Protein 3CPS (pdb70)

B-factor: mean 25.72, std 3.03, range [14.24, 60.44]

Structure (mmCIF, N/CA/C/O backbone):
data_3CPS
#
_entry.id   3CPS
#
_cell.length_a   80.830
_cell.length_b   135.220
_cell.length_c   67.923
_cell.angle_alpha   90.000
_cell.angle_beta   103.800
_cell.angle_gamma   90.000
#
_symmetry.space_group_name_H-M   'C 1 2 1'
#
loop_
_entity.id
_entity.type
_entity.pdbx_description
1 polymer 'Glyceraldehyde 3-phosphate dehydrogenase'
2 non-polymer NICOTINAMIDE-ADENINE-DINUCLEOTIDE
3 water water
#
loop_
_atom_site.group_PDB
_atom_site.id
_atom_site.type_symbol
_atom_site.label_atom_id
_atom_site.label_alt_id
_atom_site.label_comp_id
_atom_site.label_asym_id
_atom_site.label_entity_id
_atom_site.label_seq_id
_atom_site.pdbx_PDB_ins_code
_atom_site.Cartn_x
_atom_site.Cartn_y
_atom_site.Cartn_z
_atom_site.occupancy
_atom_site.B_iso_or_equiv
_atom_site.auth_seq_id
_atom_site.auth_comp_id
_atom_site.auth_asym_id
_atom_site.auth_atom_id
_atom_site.pdbx_PDB_model_num
ATOM 1 N N . GLY A 1 18 ? 17.792 99.944 33.911 1.00 23.88 18 GLY A N 1
ATOM 2 C CA . GLY A 1 18 ? 17.937 100.224 32.440 1.00 23.86 18 GLY A CA 1
ATOM 3 C C . GLY A 1 18 ? 17.959 98.975 31.580 1.00 23.63 18 GLY A C 1
ATOM 4 O O . GLY A 1 18 ? 18.887 98.176 31.668 1.00 23.92 18 GLY A O 1
ATOM 5 N N . THR A 1 19 ? 16.937 98.804 30.741 1.00 23.14 19 THR A N 1
ATOM 6 C CA . THR A 1 19 ? 16.803 97.590 29.928 1.00 22.86 19 THR A CA 1
ATOM 7 C C . THR A 1 19 ? 16.764 97.877 28.416 1.00 22.71 19 THR A C 1
ATOM 8 O O . THR A 1 19 ? 16.370 98.961 27.983 1.00 22.46 19 THR A O 1
ATOM 12 N N . LEU A 1 20 ? 17.172 96.895 27.623 1.00 22.25 20 LEU A N 1
ATOM 13 C CA . LEU A 1 20 ? 17.263 97.071 26.184 1.00 22.71 20 LEU A CA 1
ATOM 14 C C . LEU A 1 20 ? 16.529 95.965 25.429 1.00 22.51 20 LEU A C 1
ATOM 15 O O . LEU A 1 20 ? 16.577 94.797 25.801 1.00 22.48 20 LEU A O 1
ATOM 20 N N . GLY A 1 21 ? 15.836 96.358 24.375 1.00 22.47 21 GLY A N 1
ATOM 21 C CA . GLY A 1 21 ? 15.295 95.422 23.405 1.00 22.75 21 GLY A CA 1
ATOM 22 C C . GLY A 1 21 ? 15.995 95.616 22.071 1.00 22.89 21 GLY A C 1
ATOM 23 O O . GLY A 1 21 ? 16.200 96.746 21.628 1.00 22.92 21 GLY A O 1
ATOM 24 N N . ILE A 1 22 ? 16.386 94.518 21.426 1.00 23.26 22 ILE A N 1
ATOM 25 C CA . ILE A 1 22 ? 17.044 94.631 20.128 1.00 22.77 22 ILE A CA 1
ATOM 26 C C . ILE A 1 22 ? 16.145 94.142 18.985 1.00 22.63 22 ILE A C 1
ATOM 27 O O . ILE A 1 22 ? 15.759 92.979 18.935 1.00 22.79 22 ILE A O 1
ATOM 32 N N . ASN A 1 23 ? 15.824 95.050 18.070 1.00 22.63 23 ASN A N 1
ATOM 33 C CA . ASN A 1 23 ? 15.103 94.682 16.851 1.00 22.01 23 ASN A CA 1
ATOM 34 C C . ASN A 1 23 ? 16.136 94.599 15.757 1.00 22.32 23 ASN A C 1
ATOM 35 O O . ASN A 1 23 ? 16.763 95.592 15.411 1.00 22.27 23 ASN A O 1
ATOM 40 N N . GLY A 1 24 ? 16.339 93.396 15.227 1.00 22.38 24 GLY A N 1
ATOM 41 C CA . GLY A 1 24 ? 17.365 93.179 14.220 1.00 22.67 24 GLY A CA 1
ATOM 42 C C . GLY A 1 24 ? 18.638 92.683 14.860 1.00 23.12 24 GLY A C 1
ATOM 43 O O . GLY A 1 24 ? 19.435 93.449 15.372 1.00 22.40 24 GLY A O 1
ATOM 44 N N . PHE A 1 25 ? 18.839 91.375 14.812 1.00 23.60 25 PHE A N 1
ATOM 45 C CA . PHE A 1 25 ? 19.971 90.780 15.484 1.00 23.59 25 PHE A CA 1
ATOM 46 C C . PHE A 1 25 ? 21.081 90.491 14.459 1.00 23.82 25 PHE A C 1
ATOM 47 O O . PHE A 1 25 ? 21.561 89.353 14.324 1.00 23.74 25 PHE A O 1
ATOM 55 N N . GLY A 1 26 ? 21.463 91.546 13.734 1.00 24.27 26 GLY A N 1
ATOM 56 C CA . GLY A 1 26 ? 22.505 91.488 12.709 1.00 24.77 26 GLY A CA 1
ATOM 57 C C . GLY A 1 26 ? 23.860 91.871 13.253 1.00 24.72 26 GLY A C 1
ATOM 58 O O . GLY A 1 26 ? 24.121 91.681 14.433 1.00 24.38 26 GLY A O 1
ATOM 59 N N . ARG A 1 27 ? 24.718 92.438 12.401 1.00 24.82 27 ARG A N 1
ATOM 60 C CA . ARG A 1 27 ? 26.063 92.830 12.818 1.00 24.58 27 ARG A CA 1
ATOM 61 C C . ARG A 1 27 ? 26.008 93.801 13.998 1.00 25.03 27 ARG A C 1
ATOM 62 O O . ARG A 1 27 ? 26.720 93.622 15.002 1.00 25.04 27 ARG A O 1
ATOM 70 N N . ILE A 1 28 ? 25.158 94.818 13.883 1.00 24.66 28 ILE A N 1
ATOM 71 C CA . ILE A 1 28 ? 25.040 95.840 14.921 1.00 24.43 28 ILE A CA 1
ATOM 72 C C . ILE A 1 28 ? 24.249 95.340 16.124 1.00 24.45 28 ILE A C 1
ATOM 73 O O . ILE A 1 28 ? 24.702 95.484 17.252 1.00 24.97 28 ILE A O 1
ATOM 78 N N . GLY A 1 29 ? 23.082 94.747 15.874 1.00 24.26 29 GLY A N 1
ATOM 79 C CA . GLY A 1 29 ? 22.264 94.188 16.941 1.00 25.17 29 GLY A CA 1
ATOM 80 C C . GLY A 1 29 ? 23.000 93.191 17.823 1.00 24.86 29 GLY A C 1
ATOM 81 O O . GLY A 1 29 ? 22.829 93.189 19.048 1.00 24.78 29 GLY A O 1
ATOM 82 N N . ARG A 1 30 ? 23.812 92.325 17.208 1.00 25.22 30 ARG A N 1
ATOM 83 C CA . ARG A 1 30 ? 24.575 91.329 17.972 1.00 24.48 30 ARG A CA 1
ATOM 84 C C . ARG A 1 30 ? 25.733 91.954 18.747 1.00 24.54 30 ARG A C 1
ATOM 85 O O . ARG A 1 30 ? 25.996 91.561 19.888 1.00 24.27 30 ARG A O 1
ATOM 93 N N . LEU A 1 31 ? 26.403 92.932 18.137 1.00 23.79 31 LEU A N 1
ATOM 94 C CA . LEU A 1 31 ? 27.529 93.586 18.781 1.00 24.44 31 LEU A CA 1
ATOM 95 C C . LEU A 1 31 ? 27.071 94.553 19.882 1.00 23.56 31 LEU A C 1
ATOM 96 O O . LEU A 1 31 ? 27.780 94.767 20.857 1.00 23.12 31 LEU A O 1
ATOM 101 N N . VAL A 1 32 ? 25.879 95.119 19.703 1.00 22.98 32 VAL A N 1
ATOM 102 C CA . VAL A 1 32 ? 25.177 95.827 20.775 1.00 23.21 32 VAL A CA 1
ATOM 103 C C . VAL A 1 32 ? 24.945 94.903 21.998 1.00 23.29 32 VAL A C 1
ATOM 104 O O . VAL A 1 32 ? 25.244 95.290 23.139 1.00 22.88 32 VAL A O 1
ATOM 108 N N . LEU A 1 33 ? 24.454 93.681 21.751 1.00 23.53 33 LEU A N 1
ATOM 109 C CA . LEU A 1 33 ? 24.250 92.703 22.832 1.00 23.83 33 LEU A CA 1
ATOM 110 C C . LEU A 1 33 ? 25.570 92.344 23.508 1.00 23.76 33 LEU A C 1
ATOM 111 O O . LEU A 1 33 ? 25.650 92.303 24.738 1.00 23.34 33 LEU A O 1
ATOM 116 N N . ARG A 1 34 ? 26.607 92.085 22.707 1.00 23.90 34 ARG A N 1
ATOM 117 C CA . ARG A 1 34 ? 27.939 91.819 23.261 1.00 24.06 34 ARG A CA 1
ATOM 118 C C . ARG A 1 34 ? 28.451 92.964 24.117 1.00 24.11 34 ARG A C 1
ATOM 119 O O . ARG A 1 34 ? 29.027 92.725 25.165 1.00 23.71 34 ARG A O 1
ATOM 127 N N . ALA A 1 35 ? 28.232 94.201 23.674 1.00 24.37 35 ALA A N 1
ATOM 128 C CA . ALA A 1 35 ? 28.589 95.386 24.470 1.00 24.98 35 ALA A CA 1
ATOM 129 C C . ALA A 1 35 ? 27.917 95.432 25.858 1.00 25.27 35 ALA A C 1
ATOM 130 O O . ALA A 1 35 ? 28.578 95.689 26.875 1.00 25.47 35 ALA A O 1
ATOM 132 N N . CYS A 1 36 ? 26.612 95.169 25.891 1.00 25.54 36 CYS A N 1
ATOM 133 C CA . CYS A 1 36 ? 25.836 95.191 27.136 1.00 26.33 36 CYS A CA 1
ATOM 134 C C . CYS A 1 36 ? 26.275 94.133 28.138 1.00 26.54 36 CYS A C 1
ATOM 135 O O . CYS A 1 36 ? 26.260 94.378 29.345 1.00 27.04 36 CYS A O 1
ATOM 138 N N . MET A 1 37 ? 26.655 92.961 27.634 1.00 27.27 37 MET A N 1
ATOM 139 C CA . MET A 1 37 ? 27.137 91.867 28.480 1.00 28.19 37 MET A CA 1
ATOM 140 C C . MET A 1 37 ? 28.443 92.223 29.219 1.00 28.67 37 MET A C 1
ATOM 141 O O . MET A 1 37 ? 28.722 91.676 30.287 1.00 28.84 37 MET A O 1
ATOM 146 N N . GLU A 1 38 ? 29.222 93.144 28.649 1.00 29.39 38 GLU A N 1
ATOM 147 C CA . GLU A 1 38 ? 30.400 93.734 29.299 1.00 30.20 38 GLU A CA 1
ATOM 148 C C . GLU A 1 38 ? 30.013 94.793 30.343 1.00 30.28 38 GLU A C 1
ATOM 149 O O . GLU A 1 38 ? 30.827 95.178 31.185 1.00 30.30 38 GLU A O 1
ATOM 155 N N . ARG A 1 39 ? 28.765 95.249 30.275 1.00 30.57 39 ARG A N 1
ATOM 156 C CA . ARG A 1 39 ? 28.314 96.485 30.902 1.00 30.76 39 ARG A CA 1
ATOM 157 C C . ARG A 1 39 ? 27.444 96.184 32.128 1.00 30.84 39 ARG A C 1
ATOM 158 O O . ARG A 1 39 ? 26.572 95.315 32.081 1.00 30.72 39 ARG A O 1
ATOM 166 N N . ASN A 1 40 ? 27.687 96.906 33.224 1.00 30.74 40 ASN A N 1
ATOM 167 C CA . ASN A 1 40 ? 26.978 96.692 34.486 1.00 30.84 40 ASN A CA 1
ATOM 168 C C . ASN A 1 40 ? 25.731 97.548 34.704 1.00 30.78 40 ASN A C 1
ATOM 169 O O . ASN A 1 40 ? 25.070 97.431 35.741 1.00 30.85 40 ASN A O 1
ATOM 174 N N . ASP A 1 41 ? 25.414 98.413 33.746 1.00 30.49 41 ASP A N 1
ATOM 175 C CA . ASP A 1 41 ? 24.342 99.389 33.949 1.00 30.34 41 ASP A CA 1
ATOM 176 C C . ASP A 1 41 ? 23.257 99.337 32.869 1.00 29.94 41 ASP A C 1
ATOM 177 O O . ASP A 1 41 ? 22.402 100.222 32.780 1.00 29.97 41 ASP A O 1
ATOM 182 N N . ILE A 1 42 ? 23.290 98.278 32.070 1.00 29.68 42 ILE A N 1
ATOM 183 C CA . ILE A 1 42 ? 22.266 98.034 31.061 1.00 29.30 42 ILE A CA 1
ATOM 184 C C . ILE A 1 42 ? 22.131 96.536 30.797 1.00 29.12 42 ILE A C 1
ATOM 185 O O . ILE A 1 42 ? 23.126 95.814 30.744 1.00 29.31 42 ILE A O 1
ATOM 190 N N . THR A 1 43 ? 20.895 96.075 30.642 1.00 28.60 43 THR A N 1
ATOM 191 C CA . THR A 1 43 ? 20.658 94.678 30.322 1.00 28.08 43 THR A CA 1
ATOM 192 C C . THR A 1 43 ? 19.709 94.464 29.142 1.00 27.37 43 THR A C 1
ATOM 193 O O . THR A 1 43 ? 18.647 95.074 29.058 1.00 26.97 43 THR A O 1
ATOM 197 N N . VAL A 1 44 ? 20.122 93.587 28.237 1.00 26.20 44 VAL A N 1
ATOM 198 C CA . VAL A 1 44 ? 19.284 93.152 27.132 1.00 25.69 44 VAL A CA 1
ATOM 199 C C . VAL A 1 44 ? 18.271 92.125 27.631 1.00 24.89 44 VAL A C 1
ATOM 200 O O . VAL A 1 44 ? 18.635 91.114 28.232 1.00 25.17 44 VAL A O 1
ATOM 204 N N . VAL A 1 45 ? 16.996 92.389 27.384 1.00 24.16 45 VAL A N 1
ATOM 205 C CA . VAL A 1 45 ? 15.935 91.526 27.901 1.00 23.89 45 VAL A CA 1
ATOM 206 C C . VAL A 1 45 ? 15.100 90.860 26.800 1.00 23.68 45 VAL A C 1
ATOM 207 O O . VAL A 1 45 ? 14.383 89.893 27.063 1.00 23.26 45 VAL A O 1
ATOM 211 N N . ALA A 1 46 ? 15.187 91.386 25.579 1.00 23.39 46 ALA A N 1
ATOM 212 C CA . ALA A 1 46 ? 14.426 90.833 24.459 1.00 23.85 46 ALA A CA 1
ATOM 213 C C . ALA A 1 46 ? 15.061 91.082 23.089 1.00 23.85 46 ALA A C 1
ATOM 214 O O . ALA A 1 46 ? 15.586 92.160 22.831 1.00 24.60 46 ALA A O 1
ATOM 216 N N . ILE A 1 47 ? 15.001 90.076 22.214 1.00 24.25 47 ILE A N 1
ATOM 217 C CA . ILE A 1 47 ? 15.445 90.230 20.821 1.00 24.51 47 ILE A CA 1
ATOM 218 C C . ILE A 1 47 ? 14.329 89.898 19.826 1.00 24.60 47 ILE A C 1
ATOM 219 O O . ILE A 1 47 ? 13.631 88.883 19.972 1.00 24.55 47 ILE A O 1
ATOM 224 N N . ASN A 1 48 ? 14.189 90.738 18.798 1.00 24.37 48 ASN A N 1
ATOM 225 C CA . ASN A 1 48 ? 13.340 90.384 17.660 1.00 24.28 48 ASN A CA 1
ATOM 226 C C . ASN A 1 48 ? 14.072 90.299 16.305 1.00 24.25 48 ASN A C 1
ATOM 227 O O . ASN A 1 48 ? 14.670 91.286 15.835 1.00 24.37 48 ASN A O 1
ATOM 232 N N . ASP A 1 49 ? 14.025 89.119 15.683 1.00 24.34 49 ASP A N 1
ATOM 233 C CA . ASP A 1 49 ? 14.538 88.951 14.330 1.00 24.83 49 ASP A CA 1
ATOM 234 C C . ASP A 1 49 ? 13.791 87.827 13.635 1.00 25.28 49 ASP A C 1
ATOM 235 O O . ASP A 1 49 ? 14.010 86.650 13.950 1.00 26.17 49 ASP A O 1
ATOM 240 N N . PRO A 1 50 ? 12.911 88.184 12.686 1.00 25.62 50 PRO A N 1
ATOM 241 C CA . PRO A 1 50 ? 12.064 87.212 11.965 1.00 25.65 50 PRO A CA 1
ATOM 242 C C . PRO A 1 50 ? 12.826 86.249 11.069 1.00 25.92 50 PRO A C 1
ATOM 243 O O . PRO A 1 50 ? 12.259 85.240 10.647 1.00 25.67 50 PRO A O 1
ATOM 247 N N . PHE A 1 51 ? 14.085 86.557 10.774 1.00 26.02 51 PHE A N 1
ATOM 248 C CA . PHE A 1 51 ? 14.860 85.756 9.828 1.00 26.80 51 PHE A CA 1
ATOM 249 C C . PHE A 1 51 ? 15.862 84.815 10.483 1.00 27.08 51 PHE A C 1
ATOM 250 O O . PHE A 1 51 ? 16.756 84.270 9.825 1.00 27.71 51 PHE A O 1
ATOM 258 N N . MET A 1 52 ? 15.693 84.626 11.789 1.00 26.96 52 MET A N 1
ATOM 259 C CA . MET A 1 52 ? 16.438 83.627 12.537 1.00 26.51 52 MET A CA 1
ATOM 260 C C . MET A 1 52 ? 15.626 83.147 13.744 1.00 26.63 52 MET A C 1
ATOM 261 O O . MET A 1 52 ? 15.149 83.955 14.553 1.00 26.40 52 MET A O 1
ATOM 266 N N A ASP A 1 53 ? 15.469 81.828 13.847 0.50 26.63 53 ASP A N 1
ATOM 267 N N B ASP A 1 53 ? 15.452 81.835 13.863 0.50 26.68 53 ASP A N 1
ATOM 268 C CA A ASP A 1 53 ? 14.823 81.220 15.010 0.50 26.57 53 ASP A CA 1
ATOM 269 C CA B ASP A 1 53 ? 14.774 81.276 15.031 0.50 26.66 53 ASP A CA 1
ATOM 270 C C A ASP A 1 53 ? 15.769 81.299 16.210 0.50 26.76 53 ASP A C 1
ATOM 271 C C B ASP A 1 53 ? 15.754 81.302 16.205 0.50 26.81 53 ASP A C 1
ATOM 272 O O A ASP A 1 53 ? 16.913 81.747 16.071 0.50 26.69 53 ASP A O 1
ATOM 273 O O B ASP A 1 53 ? 16.909 81.710 16.042 0.50 26.74 53 ASP A O 1
ATOM 282 N N . VAL A 1 54 ? 15.291 80.889 17.382 1.00 26.85 54 VAL A N 1
ATOM 283 C CA . VAL A 1 54 ? 16.099 80.933 18.602 1.00 27.22 54 VAL A CA 1
ATOM 284 C C . VAL A 1 54 ? 17.435 80.165 18.478 1.00 27.25 54 VAL A C 1
ATOM 285 O O . VAL A 1 54 ? 18.467 80.648 18.942 1.00 27.78 54 VAL A O 1
ATOM 289 N N . GLU A 1 55 ? 17.406 78.998 17.832 1.00 27.27 55 GLU A N 1
ATOM 290 C CA . GLU A 1 55 ? 18.614 78.184 17.595 1.00 27.04 55 GLU A CA 1
ATOM 291 C C . GLU A 1 55 ? 19.649 78.969 16.785 1.00 26.25 55 GLU A C 1
ATOM 292 O O . GLU A 1 55 ? 20.802 79.124 17.207 1.00 25.37 55 GLU A O 1
ATOM 298 N N . TYR A 1 56 ? 19.220 79.484 15.637 1.00 26.20 56 TYR A N 1
ATOM 299 C CA . TYR A 1 56 ? 20.082 80.306 14.773 1.00 26.23 56 TYR A CA 1
ATOM 300 C C . TYR A 1 56 ? 20.621 81.556 15.463 1.00 26.34 56 TYR A C 1
ATOM 301 O O . TYR A 1 56 ? 21.797 81.910 15.289 1.00 26.50 56 TYR A O 1
ATOM 310 N N . MET A 1 57 ? 19.762 82.234 16.228 1.00 26.18 57 MET A N 1
ATOM 311 C CA . MET A 1 57 ? 20.174 83.386 17.042 1.00 26.23 57 MET A CA 1
ATOM 312 C C . MET A 1 57 ? 21.337 83.063 17.965 1.00 25.24 57 MET A C 1
ATOM 313 O O . MET A 1 57 ? 22.285 83.836 18.072 1.00 24.46 57 MET A O 1
ATOM 318 N N . ALA A 1 58 ? 21.240 81.918 18.636 1.00 25.30 58 ALA A N 1
ATOM 319 C CA . ALA A 1 58 ? 22.225 81.488 19.619 1.00 25.01 58 ALA A CA 1
ATOM 320 C C . ALA A 1 58 ? 23.585 81.254 18.976 1.00 25.05 58 ALA A C 1
ATOM 321 O O . ALA A 1 58 ? 24.619 81.571 19.576 1.00 25.37 58 ALA A O 1
ATOM 323 N N . TYR A 1 59 ? 23.558 80.681 17.770 1.00 24.41 59 TYR A N 1
ATOM 324 C CA . TYR A 1 59 ? 24.739 80.341 16.974 1.00 24.54 59 TYR A CA 1
ATOM 325 C C . TYR A 1 59 ? 25.453 81.606 16.487 1.00 24.80 59 TYR A C 1
ATOM 326 O O . TYR A 1 59 ? 26.679 81.749 16.638 1.00 25.99 59 TYR A O 1
ATOM 335 N N . LEU A 1 60 ? 24.682 82.532 15.930 1.00 24.59 60 LEU A N 1
ATOM 336 C CA . LEU A 1 60 ? 25.219 83.803 15.447 1.00 24.87 60 LEU A CA 1
ATOM 337 C C . LEU A 1 60 ? 25.757 84.661 16.591 1.00 24.78 60 LEU A C 1
ATOM 338 O O . LEU A 1 60 ? 26.673 85.453 16.395 1.00 25.00 60 LEU A O 1
ATOM 343 N N . LEU A 1 61 ? 25.194 84.491 17.779 1.00 24.78 61 LEU A N 1
ATOM 344 C CA . LEU A 1 61 ? 25.770 85.115 18.973 1.00 24.25 61 LEU A CA 1
ATOM 345 C C . LEU A 1 61 ? 27.077 84.468 19.382 1.00 24.26 61 LEU A C 1
ATOM 346 O O . LEU A 1 61 ? 28.040 85.164 19.726 1.00 24.33 61 LEU A O 1
ATOM 351 N N . LYS A 1 62 ? 27.092 83.136 19.384 1.00 24.16 62 LYS A N 1
ATOM 352 C CA . LYS A 1 62 ? 28.215 82.371 19.907 1.00 24.50 62 LYS A CA 1
ATOM 353 C C . LYS A 1 62 ? 29.476 82.554 19.056 1.00 24.40 62 LYS A C 1
ATOM 354 O O . LYS A 1 62 ? 30.574 82.725 19.598 1.00 23.87 62 LYS A O 1
ATOM 360 N N . TYR A 1 63 ? 29.296 82.519 17.737 1.00 23.33 63 TYR A N 1
ATOM 361 C CA . TYR A 1 63 ? 30.408 82.577 16.780 1.00 23.41 63 TYR A CA 1
ATOM 362 C C . TYR A 1 63 ? 30.402 83.852 15.955 1.00 23.10 63 TYR A C 1
ATOM 363 O O . TYR A 1 63 ? 29.383 84.231 15.371 1.00 22.57 63 TYR A O 1
ATOM 372 N N . ASP A 1 64 ? 31.570 84.485 15.884 1.00 23.07 64 ASP A N 1
ATOM 373 C CA . ASP A 1 64 ? 31.753 85.700 15.096 1.00 22.41 64 ASP A CA 1
ATOM 374 C C . ASP A 1 64 ? 33.051 85.632 14.300 1.00 22.63 64 ASP A C 1
ATOM 375 O O . ASP A 1 64 ? 34.125 85.431 14.878 1.00 21.74 64 ASP A O 1
ATOM 380 N N . SER A 1 65 ? 32.938 85.798 12.983 1.00 22.53 65 SER A N 1
ATOM 381 C CA . SER A 1 65 ? 34.093 85.747 12.065 1.00 23.55 65 SER A CA 1
ATOM 382 C C . SER A 1 65 ? 35.107 86.880 12.272 1.00 23.85 65 SER A C 1
ATOM 383 O O . SER A 1 65 ? 36.245 86.816 11.773 1.00 25.35 65 SER A O 1
ATOM 386 N N . VAL A 1 66 ? 34.682 87.944 12.940 1.00 23.19 66 VAL A N 1
ATOM 387 C CA . VAL A 1 66 ? 35.560 89.087 13.170 1.00 21.88 66 VAL A CA 1
ATOM 388 C C . VAL A 1 66 ? 35.876 89.188 14.658 1.00 21.91 66 VAL A C 1
ATOM 389 O O . VAL A 1 66 ? 37.041 89.375 15.048 1.00 21.75 66 VAL A O 1
ATOM 393 N N . HIS A 1 67 ? 34.851 89.025 15.493 1.00 21.77 67 HIS A N 1
ATOM 394 C CA . HIS A 1 67 ? 34.979 89.382 16.918 1.00 22.42 67 HIS A CA 1
ATOM 395 C C . HIS A 1 67 ? 35.163 88.224 17.912 1.00 22.79 67 HIS A C 1
ATOM 396 O O . HIS A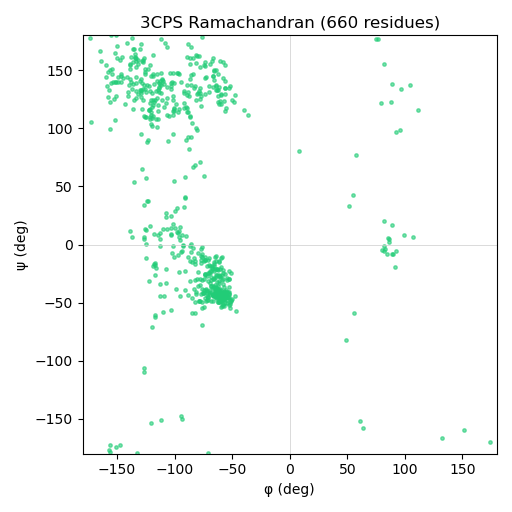 1 67 ? 35.139 88.422 19.142 1.00 23.15 67 HIS A O 1
ATOM 403 N N . GLY A 1 68 ? 35.368 87.02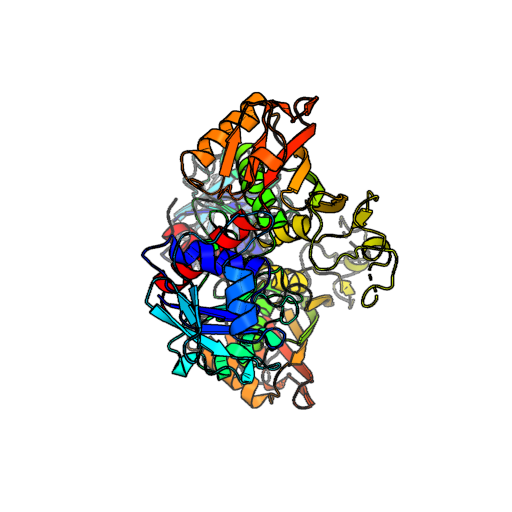6 17.365 1.00 22.99 68 GLY A N 1
ATOM 404 C CA . GLY A 1 68 ? 35.633 85.823 18.137 1.00 23.20 68 GLY A CA 1
ATOM 405 C C . GLY A 1 68 ? 34.439 85.187 18.822 1.00 23.71 68 GLY A C 1
ATOM 406 O O . GLY A 1 68 ? 33.322 85.692 18.745 1.00 23.59 68 GLY A O 1
ATOM 407 N N . ASN A 1 69 ? 34.701 84.049 19.471 1.00 24.49 69 ASN A N 1
ATOM 408 C CA . ASN A 1 69 ? 33.741 83.336 20.304 1.00 25.33 69 ASN A CA 1
ATOM 409 C C . ASN A 1 69 ? 33.125 84.257 21.370 1.00 25.19 69 ASN A C 1
ATOM 410 O O . ASN A 1 69 ? 33.839 85.005 22.030 1.00 25.56 69 ASN A O 1
ATOM 415 N N . PHE A 1 70 ? 31.807 84.199 21.551 1.00 25.29 70 PHE A N 1
ATOM 416 C CA . PHE A 1 70 ? 31.164 84.970 22.632 1.00 25.29 70 PHE A CA 1
ATOM 417 C C . PHE A 1 70 ? 31.867 84.696 23.963 1.00 25.50 70 PHE A C 1
ATOM 418 O O . PHE A 1 70 ? 32.201 83.555 24.251 1.00 24.96 70 PHE A O 1
ATOM 426 N N . ASN A 1 71 ? 32.111 85.743 24.752 1.00 26.08 71 ASN A N 1
ATOM 427 C CA . ASN A 1 71 ? 32.667 85.585 26.104 1.00 27.07 71 ASN A CA 1
ATOM 428 C C . ASN A 1 71 ? 31.545 85.323 27.128 1.00 27.01 71 ASN A C 1
ATOM 429 O O . ASN A 1 71 ? 30.939 86.250 27.663 1.00 27.13 71 ASN A O 1
ATOM 434 N N . GLY A 1 72 ? 31.262 84.049 27.365 1.00 27.60 72 GLY A N 1
ATOM 435 C CA . GLY A 1 72 ? 30.172 83.637 28.253 1.00 28.29 72 GLY A CA 1
ATOM 436 C C . GLY A 1 72 ? 29.280 82.559 27.656 1.00 28.68 72 GLY A C 1
ATOM 437 O O . GLY A 1 72 ? 29.626 81.943 26.626 1.00 28.51 72 GLY A O 1
ATOM 438 N N . THR A 1 73 ? 28.123 82.343 28.285 1.00 28.34 73 THR A N 1
ATOM 439 C CA . THR A 1 73 ? 27.247 81.219 27.927 1.00 28.13 73 THR A CA 1
ATOM 440 C C . THR A 1 73 ? 26.026 81.614 27.074 1.00 27.97 73 THR A C 1
ATOM 441 O O . THR A 1 73 ? 25.419 82.663 27.292 1.00 27.52 73 THR A O 1
ATOM 445 N N . VAL A 1 74 ? 25.702 80.774 26.088 1.00 27.31 74 VAL A N 1
ATOM 446 C CA . VAL A 1 74 ? 24.485 80.923 25.290 1.00 27.74 74 VAL A CA 1
ATOM 447 C C . VAL A 1 74 ? 23.808 79.571 25.104 1.00 28.01 74 VAL A C 1
ATOM 448 O O . VAL A 1 74 ? 24.376 78.665 24.481 1.00 28.29 74 VAL A O 1
ATOM 452 N N . GLU A 1 75 ? 22.595 79.437 25.632 1.00 28.12 75 GLU A N 1
ATOM 453 C CA . GLU A 1 75 ? 21.789 78.235 25.403 1.00 28.18 75 GLU A CA 1
ATOM 454 C C . GLU A 1 75 ? 20.347 78.582 25.027 1.00 28.12 75 GLU A C 1
ATOM 455 O O . GLU A 1 75 ? 19.867 79.696 25.294 1.00 28.13 75 GLU A O 1
ATOM 461 N N . VAL A 1 76 ? 19.683 77.636 24.367 1.00 27.88 76 VAL A N 1
ATOM 462 C CA . VAL A 1 76 ? 18.277 77.769 23.999 1.00 27.80 76 VAL A CA 1
ATOM 463 C C . VAL A 1 76 ? 17.405 77.249 25.140 1.00 28.18 76 VAL A C 1
ATOM 464 O O . VAL A 1 76 ? 17.642 76.152 25.666 1.00 27.95 76 VAL A O 1
ATOM 468 N N . SER A 1 77 ? 16.404 78.037 25.528 1.00 28.55 77 SER A N 1
ATOM 469 C CA . SER A 1 77 ? 15.453 77.617 26.564 1.00 29.29 77 SER A CA 1
ATOM 470 C C . SER A 1 77 ? 14.008 77.573 26.056 1.00 29.61 77 SER A C 1
ATOM 471 O O . SER A 1 77 ? 13.438 76.492 25.901 1.00 29.69 77 SER A O 1
ATOM 474 N N . GLY A 1 78 ? 13.423 78.740 25.804 1.00 29.78 78 GLY A N 1
ATOM 475 C CA . GLY A 1 78 ? 12.047 78.821 25.307 1.00 30.49 78 GLY A CA 1
ATOM 476 C C . GLY A 1 78 ? 11.912 78.480 23.833 1.00 30.33 78 GLY A C 1
ATOM 477 O O . GLY A 1 78 ? 12.439 77.467 23.369 1.00 30.86 78 GLY A O 1
ATOM 478 N N . ASP A 1 80 ? 13.363 81.052 23.687 1.00 25.00 80 ASP A N 1
ATOM 479 C CA . ASP A 1 80 ? 14.129 82.054 24.435 1.00 25.45 80 ASP A CA 1
ATOM 480 C C . ASP A 1 80 ? 15.585 81.675 24.599 1.00 25.25 80 ASP A C 1
ATOM 481 O O . ASP A 1 80 ? 15.937 80.498 24.575 1.00 25.29 80 ASP A O 1
ATOM 486 N N . LEU A 1 81 ? 16.420 82.692 24.785 1.00 25.51 81 LEU A N 1
ATOM 487 C CA . LEU A 1 81 ? 17.843 82.498 24.998 1.00 25.68 81 LEU A CA 1
ATOM 488 C C . LEU A 1 81 ? 18.139 82.552 26.483 1.00 26.08 81 LEU A C 1
ATOM 489 O O . LEU A 1 81 ? 17.464 83.256 27.241 1.00 26.21 81 LEU A O 1
ATOM 494 N N . CYS A 1 82 ? 19.142 81.789 26.894 1.00 26.48 82 CYS A N 1
ATOM 495 C CA . CYS A 1 82 ? 19.730 81.977 28.197 1.00 26.94 82 CYS A CA 1
ATOM 496 C C . CYS A 1 82 ? 21.158 82.444 27.958 1.00 27.33 82 CYS A C 1
ATOM 497 O O . CYS A 1 82 ? 22.000 81.678 27.482 1.00 27.22 82 CYS A O 1
ATOM 500 N N . ILE A 1 83 ? 21.406 83.725 28.232 1.00 27.88 83 ILE A N 1
ATOM 501 C CA . ILE A 1 83 ? 22.718 84.317 27.995 1.00 28.28 83 ILE A CA 1
ATOM 502 C C . ILE A 1 83 ? 23.366 84.717 29.316 1.00 28.73 83 ILE A C 1
ATOM 503 O O . ILE A 1 83 ? 22.818 85.531 30.063 1.00 29.12 83 ILE A O 1
ATOM 508 N N . ASN A 1 84 ? 24.532 84.133 29.594 1.00 28.82 84 ASN A N 1
ATOM 509 C CA . ASN A 1 84 ? 25.213 84.292 30.881 1.00 29.15 84 ASN A CA 1
ATOM 510 C C . ASN A 1 84 ? 24.302 83.994 32.080 1.00 29.31 84 ASN A C 1
ATOM 511 O O . ASN A 1 84 ? 24.433 84.613 33.135 1.00 29.77 84 ASN A O 1
ATOM 516 N N . GLY A 1 85 ? 23.380 83.048 31.901 1.00 29.08 85 GLY A N 1
ATOM 517 C CA . GLY A 1 85 ? 22.481 82.614 32.968 1.00 28.91 85 GLY A CA 1
ATOM 518 C C . GLY A 1 85 ? 21.143 83.329 33.067 1.00 28.67 85 GLY A C 1
ATOM 519 O O . GLY A 1 85 ? 20.298 82.949 33.883 1.00 28.84 85 GLY A O 1
ATOM 520 N N . LYS A 1 86 ? 20.943 84.360 32.248 1.00 28.40 86 LYS A N 1
ATOM 521 C CA . LYS A 1 86 ? 19.706 85.148 32.277 1.00 28.15 86 LYS A CA 1
ATOM 522 C C . LYS A 1 86 ? 18.859 84.980 31.011 1.00 27.89 86 LYS A C 1
ATOM 523 O O . LYS A 1 86 ? 19.389 84.940 29.889 1.00 27.62 86 LYS A O 1
ATOM 525 N N . VAL A 1 87 ? 17.545 84.867 31.210 1.00 27.36 87 VAL A N 1
ATOM 526 C CA . VAL A 1 87 ? 16.604 84.676 30.107 1.00 26.95 87 VAL A CA 1
ATOM 527 C C . VAL A 1 87 ? 16.472 85.931 29.259 1.00 26.38 87 VAL A C 1
ATOM 528 O O . VAL A 1 87 ? 16.297 87.039 29.777 1.00 26.15 87 VAL A O 1
ATOM 530 N N . VAL A 1 88 ? 16.586 85.742 27.950 1.00 25.92 88 VAL A N 1
ATOM 531 C CA . VAL A 1 88 ? 16.405 86.813 26.993 1.00 25.29 88 VAL A CA 1
ATOM 532 C C . VAL A 1 88 ? 15.286 86.380 26.057 1.00 25.23 88 VAL A C 1
ATOM 533 O O . VAL A 1 88 ? 15.412 85.383 25.330 1.00 24.64 88 VAL A O 1
ATOM 537 N N . LYS A 1 89 ? 14.191 87.131 26.103 1.00 25.05 89 LYS A N 1
ATOM 538 C CA . LYS A 1 89 ? 12.981 86.803 25.360 1.00 25.59 89 LYS A CA 1
ATOM 539 C C . LYS A 1 89 ? 13.185 86.995 23.870 1.00 25.11 89 LYS A C 1
ATOM 540 O O . LYS A 1 89 ? 13.761 87.982 23.442 1.00 25.25 89 LYS A O 1
ATOM 546 N N . VAL A 1 90 ? 12.702 86.040 23.088 1.00 24.97 90 VAL A N 1
ATOM 547 C CA . VAL A 1 90 ? 12.983 86.001 21.658 1.00 24.86 90 VAL A CA 1
ATOM 548 C C . VAL A 1 90 ? 11.682 86.091 20.868 1.00 24.71 90 VAL A C 1
ATOM 549 O O . VAL A 1 90 ? 10.726 85.365 21.150 1.00 24.57 90 VAL A O 1
ATOM 553 N N . PHE A 1 91 ? 11.654 86.994 19.889 1.00 24.91 91 PHE A N 1
ATOM 554 C CA . PHE A 1 91 ? 10.500 87.149 19.007 1.00 24.66 91 PHE A CA 1
ATOM 555 C C . PHE A 1 91 ? 10.919 87.064 17.539 1.00 24.93 91 PHE A C 1
ATOM 556 O O . PHE A 1 91 ? 12.093 87.240 17.213 1.00 24.05 91 PHE A O 1
ATOM 564 N N . GLN A 1 92 ? 9.950 86.782 16.666 1.00 25.69 92 GLN A N 1
ATOM 565 C CA . GLN A 1 92 ? 10.170 86.673 15.217 1.00 26.68 92 GLN A CA 1
ATOM 566 C C . GLN A 1 92 ? 9.079 87.391 14.425 1.00 26.71 92 GLN A C 1
ATOM 567 O O . GLN A 1 92 ? 8.456 86.804 13.552 1.00 26.92 92 GLN A O 1
ATOM 573 N N . ALA A 1 93 ? 8.847 88.662 14.720 1.00 27.31 93 ALA A N 1
ATOM 574 C CA . ALA A 1 93 ? 7.763 89.391 14.067 1.00 27.41 93 ALA A CA 1
ATOM 575 C C . ALA A 1 93 ? 8.272 90.326 12.971 1.00 27.76 93 ALA A C 1
ATOM 576 O O . ALA A 1 93 ? 9.269 91.035 13.163 1.00 28.15 93 ALA A O 1
ATOM 578 N N . LYS A 1 94 ? 7.584 90.325 11.826 1.00 27.75 94 LYS A N 1
ATOM 579 C CA . LYS A 1 94 ? 7.906 91.223 10.707 1.00 27.77 94 LYS A CA 1
ATOM 580 C C . LYS A 1 94 ? 7.644 92.684 11.105 1.00 28.00 94 LYS A C 1
ATOM 581 O O . LYS A 1 94 ? 8.397 93.590 10.732 1.00 27.76 94 LYS A O 1
ATOM 587 N N . ASP A 1 95 ? 6.582 92.879 11.886 1.00 28.38 95 ASP A N 1
ATOM 588 C CA . ASP A 1 95 ? 6.023 94.191 12.210 1.00 28.62 95 ASP A CA 1
ATOM 589 C C . ASP A 1 95 ? 6.465 94.601 13.612 1.00 28.64 95 ASP A C 1
ATOM 590 O O . ASP A 1 95 ? 6.245 93.848 14.568 1.00 28.47 95 ASP A O 1
ATOM 595 N N . PRO A 1 96 ? 7.100 95.792 13.747 1.00 28.84 96 PRO A N 1
ATOM 596 C CA . PRO A 1 96 ? 7.538 96.243 15.082 1.00 28.85 96 PRO A CA 1
ATOM 597 C C . PRO A 1 96 ? 6.349 96.513 16.003 1.00 29.19 96 PRO A C 1
ATOM 598 O O . PRO A 1 96 ? 6.460 96.335 17.216 1.00 29.52 96 PRO A O 1
ATOM 602 N N . ALA A 1 97 ? 5.218 96.913 15.417 1.00 28.90 97 ALA A N 1
ATOM 603 C CA . ALA A 1 97 ? 3.990 97.171 16.162 1.00 28.68 97 ALA A CA 1
ATOM 604 C C . ALA A 1 97 ? 3.588 95.987 17.044 1.00 28.83 97 ALA A C 1
ATOM 605 O O . ALA A 1 97 ? 2.882 96.159 18.045 1.00 29.30 97 ALA A O 1
ATOM 607 N N . GLU A 1 98 ? 4.082 94.803 16.680 1.00 28.07 98 GLU A N 1
ATOM 608 C CA . GLU A 1 98 ? 3.639 93.537 17.248 1.00 27.69 98 GLU A CA 1
ATOM 609 C C . GLU A 1 98 ? 4.543 92.934 18.330 1.00 27.43 98 GLU A C 1
ATOM 610 O O . GLU A 1 98 ? 4.144 91.983 18.996 1.00 27.21 98 GLU A O 1
ATOM 616 N N . ILE A 1 99 ? 5.746 93.478 18.503 1.00 27.10 99 ILE A N 1
ATOM 617 C CA . ILE A 1 99 ? 6.683 92.964 19.509 1.00 26.84 99 ILE A CA 1
ATOM 618 C C . ILE A 1 99 ? 6.255 93.457 20.894 1.00 26.48 99 ILE A C 1
ATOM 619 O O . ILE A 1 99 ? 6.209 94.662 21.131 1.00 26.51 99 ILE A O 1
ATOM 624 N N . PRO A 1 100 ? 5.940 92.529 21.812 1.00 26.23 100 PRO A N 1
ATOM 625 C CA . PRO A 1 100 ? 5.525 92.968 23.145 1.00 26.08 100 PRO A CA 1
ATOM 626 C C . PRO A 1 100 ? 6.703 93.397 24.033 1.00 25.85 100 PRO A C 1
ATOM 627 O O . PRO A 1 100 ? 7.044 92.699 24.996 1.00 26.15 100 PRO A O 1
ATOM 631 N N . TRP A 1 101 ? 7.304 94.543 23.699 1.00 25.44 101 TRP A N 1
ATOM 632 C CA . TRP A 1 101 ? 8.441 95.095 24.438 1.00 25.13 101 TRP A CA 1
ATOM 633 C C . TRP A 1 101 ? 8.109 95.322 25.917 1.00 24.98 101 TRP A C 1
ATOM 634 O O . TRP A 1 101 ? 8.897 94.960 26.793 1.00 24.56 101 TRP A O 1
ATOM 645 N N . GLY A 1 102 ? 6.943 95.921 26.171 1.00 24.65 102 GLY A N 1
ATOM 646 C CA . GLY A 1 102 ? 6.469 96.230 27.521 1.00 24.86 102 GLY A CA 1
ATOM 647 C C . GLY A 1 102 ? 6.264 95.008 28.390 1.00 25.00 102 GLY A C 1
ATOM 648 O O . GLY A 1 102 ? 6.613 95.018 29.571 1.00 24.98 102 GLY A O 1
ATOM 649 N N . ALA A 1 103 ? 5.696 93.961 27.799 1.00 24.98 103 ALA A N 1
ATOM 650 C CA . ALA A 1 103 ? 5.517 92.670 28.467 1.00 25.46 103 ALA A CA 1
ATOM 651 C C . ALA A 1 103 ? 6.852 92.036 28.855 1.00 25.67 103 ALA A C 1
ATOM 652 O O . ALA A 1 103 ? 6.981 91.432 29.921 1.00 25.54 103 ALA A O 1
ATOM 654 N N . SER A 1 104 ? 7.838 92.183 27.971 1.00 25.96 104 SER A N 1
ATOM 655 C CA . SER A 1 104 ? 9.178 91.642 28.176 1.00 26.02 104 SER A CA 1
ATOM 656 C C . SER A 1 104 ? 9.989 92.482 29.161 1.00 25.76 104 SER A C 1
ATOM 657 O O . SER A 1 104 ? 11.051 92.049 29.622 1.00 25.78 104 SER A O 1
ATOM 660 N N . GLY A 1 105 ? 9.490 93.681 29.462 1.00 25.04 105 GLY A N 1
ATOM 661 C CA . GLY A 1 105 ? 10.173 94.627 30.347 1.00 24.71 105 GLY A CA 1
ATOM 662 C C . GLY A 1 105 ? 11.258 95.450 29.670 1.00 24.43 105 GLY A C 1
ATOM 663 O O . GLY A 1 105 ? 12.144 95.982 30.340 1.00 23.77 105 GLY A O 1
ATOM 664 N N . ALA A 1 106 ? 11.190 95.547 28.340 1.00 24.47 106 ALA A N 1
ATOM 665 C CA . ALA A 1 106 ? 12.194 96.265 27.548 1.00 24.50 106 ALA A CA 1
ATOM 666 C C . ALA A 1 106 ? 11.844 97.750 27.381 1.00 24.71 106 ALA A C 1
ATOM 667 O O . ALA A 1 106 ? 10.854 98.093 26.721 1.00 24.78 106 ALA A O 1
ATOM 669 N N . GLN A 1 107 ? 12.677 98.613 27.970 1.00 24.70 107 GLN A N 1
ATOM 670 C CA . GLN A 1 107 ? 12.440 100.063 28.038 1.00 24.88 107 GLN A CA 1
ATOM 671 C C . GLN A 1 107 ? 12.917 100.816 26.791 1.00 24.98 107 GLN A C 1
ATOM 672 O O . GLN A 1 107 ? 12.198 101.667 26.253 1.00 24.82 107 GLN A O 1
ATOM 678 N N . ILE A 1 108 ? 14.132 100.498 26.348 1.00 25.12 108 ILE A N 1
ATOM 679 C CA . ILE A 1 108 ? 14.721 101.098 25.154 1.00 25.58 108 ILE A CA 1
ATOM 680 C C . ILE A 1 108 ? 14.791 100.061 24.042 1.00 25.31 108 ILE A C 1
ATOM 681 O O . ILE A 1 108 ? 15.135 98.899 24.282 1.00 25.84 108 ILE A O 1
ATOM 686 N N . VAL A 1 109 ? 14.461 100.479 22.828 1.00 24.95 109 VAL A N 1
ATOM 687 C CA . VAL A 1 109 ? 14.647 99.619 21.675 1.00 24.61 109 VAL A CA 1
ATOM 688 C C . VAL A 1 109 ? 15.833 100.114 20.851 1.00 24.57 109 VAL A C 1
ATOM 689 O O . VAL A 1 109 ? 15.914 101.302 20.484 1.00 24.54 109 VAL A O 1
ATOM 693 N N . CYS A 1 110 ? 16.760 99.191 20.606 1.00 24.29 110 CYS A N 1
ATOM 694 C CA . CYS A 1 110 ? 17.791 99.348 19.588 1.00 24.20 110 CYS A CA 1
ATOM 695 C C . CYS A 1 110 ? 17.223 98.894 18.239 1.00 23.86 110 CYS A C 1
ATOM 696 O O . CYS A 1 110 ? 17.058 97.690 17.984 1.00 24.22 110 CYS A O 1
ATOM 699 N N . GLU A 1 111 ? 16.897 99.870 17.396 1.00 24.09 111 GLU A N 1
ATOM 700 C CA . GLU A 1 111 ? 16.304 99.611 16.081 1.00 24.42 111 GLU A CA 1
ATOM 701 C C . GLU A 1 111 ? 17.422 99.413 15.048 1.00 24.45 111 GLU A C 1
ATOM 702 O O . GLU A 1 111 ? 17.926 100.374 14.466 1.00 24.91 111 GLU A O 1
ATOM 708 N N . SER A 1 112 ? 17.815 98.156 14.845 1.00 24.53 112 SER A N 1
ATOM 709 C CA . SER A 1 112 ? 18.946 97.831 13.962 1.00 24.73 112 SER A CA 1
ATOM 710 C C . SER A 1 112 ? 18.615 96.846 12.829 1.00 24.77 112 SER A C 1
ATOM 711 O O . SER A 1 112 ? 19.428 96.000 12.466 1.00 25.04 112 SER A O 1
ATOM 714 N N . THR A 1 113 ? 17.419 96.964 12.266 1.00 24.94 113 THR A N 1
ATOM 715 C CA . THR A 1 113 ? 17.052 96.162 11.105 1.00 25.24 113 THR A CA 1
ATOM 716 C C . THR A 1 113 ? 17.629 96.782 9.834 1.00 25.29 113 THR A C 1
ATOM 717 O O . THR A 1 113 ? 17.930 96.074 8.863 1.00 25.05 113 THR A O 1
ATOM 721 N N . GLY A 1 114 ? 17.767 98.107 9.861 1.00 25.36 114 GLY A N 1
ATOM 722 C CA . GLY A 1 114 ? 18.126 98.899 8.693 1.00 25.13 114 GLY A CA 1
ATOM 723 C C . GLY A 1 114 ? 16.929 99.285 7.851 1.00 25.32 114 GLY A C 1
ATOM 724 O O . GLY A 1 114 ? 17.092 99.872 6.768 1.00 25.87 114 GLY A O 1
ATOM 725 N N . VAL A 1 115 ? 15.718 98.963 8.314 1.00 24.51 115 VAL A N 1
ATOM 726 C CA . VAL A 1 115 ? 14.536 99.208 7.460 1.00 24.23 115 VAL A CA 1
ATOM 727 C C . VAL A 1 115 ? 13.388 100.020 8.071 1.00 23.79 115 VAL A C 1
ATOM 728 O O . VAL A 1 115 ? 12.348 100.203 7.434 1.00 23.24 115 VAL A O 1
ATOM 732 N N . PHE A 1 116 ? 13.593 100.511 9.289 1.00 23.56 116 PHE A N 1
ATOM 733 C CA . PHE A 1 116 ? 12.614 101.356 9.971 1.00 23.66 116 PHE A CA 1
ATOM 734 C C . PHE A 1 116 ? 13.304 102.644 10.471 1.00 24.02 116 PHE A C 1
ATOM 735 O O . PHE A 1 116 ? 13.422 102.890 11.678 1.00 23.46 116 PHE A O 1
ATOM 743 N N . THR A 1 117 ? 13.769 103.456 9.524 1.00 24.39 117 THR A N 1
ATOM 744 C CA . THR A 1 117 ? 14.618 104.609 9.857 1.00 25.13 117 THR A CA 1
ATOM 745 C C . THR A 1 117 ? 13.894 105.955 9.813 1.00 25.36 117 THR A C 1
ATOM 746 O O . THR A 1 117 ? 14.528 106.993 9.583 1.00 25.88 117 THR A O 1
ATOM 750 N N . THR A 1 118 ? 12.572 105.929 9.987 1.00 25.27 118 THR A N 1
ATOM 751 C CA . THR A 1 118 ? 11.767 107.140 10.150 1.00 24.97 118 THR A CA 1
ATOM 752 C C . THR A 1 118 ? 11.085 107.121 11.517 1.00 25.25 118 THR A C 1
ATOM 753 O O . THR A 1 118 ? 11.000 106.069 12.156 1.00 25.21 118 THR A O 1
ATOM 757 N N . GLU A 1 119 ? 10.612 108.288 11.961 1.00 25.56 119 GLU A N 1
ATOM 758 C CA . GLU A 1 119 ? 9.804 108.396 13.173 1.00 25.75 119 GLU A CA 1
ATOM 759 C C . GLU A 1 119 ? 8.551 107.552 13.001 1.00 26.29 119 GLU A C 1
ATOM 760 O O . GLU A 1 119 ? 8.179 106.802 13.902 1.00 26.17 119 GLU A O 1
ATOM 766 N N . GLU A 1 120 ? 7.899 107.712 11.848 1.00 26.28 120 GLU A N 1
ATOM 767 C CA . GLU A 1 120 ? 6.706 106.962 11.497 1.00 27.01 120 GLU A CA 1
ATOM 768 C C . GLU A 1 120 ? 6.881 105.464 11.776 1.00 26.78 120 GLU A C 1
ATOM 769 O O . GLU A 1 120 ? 6.118 104.877 12.538 1.00 26.84 120 GLU A O 1
ATOM 775 N N . LYS A 1 121 ? 7.906 104.870 11.169 1.00 26.51 121 LYS A N 1
ATOM 776 C CA . LYS A 1 121 ? 8.168 103.436 11.286 1.00 26.14 121 LYS A CA 1
ATOM 777 C C . LYS A 1 121 ? 8.730 103.044 12.649 1.00 25.78 121 LYS A C 1
ATOM 778 O O . LYS A 1 121 ? 8.274 102.072 13.244 1.00 25.60 121 LYS A O 1
ATOM 784 N N . ALA A 1 122 ? 9.714 103.793 13.136 1.00 25.21 122 ALA A N 1
ATOM 785 C CA . ALA A 1 122 ? 10.371 103.452 14.403 1.00 25.48 122 ALA A CA 1
ATOM 786 C C . ALA A 1 122 ? 9.477 103.625 15.637 1.00 25.28 122 ALA A C 1
ATOM 787 O O . ALA A 1 122 ? 9.665 102.922 16.643 1.00 25.57 122 ALA A O 1
ATOM 789 N N . SER A 1 123 ? 8.512 104.542 15.543 1.00 25.18 123 SER A N 1
ATOM 790 C CA . SER A 1 123 ? 7.577 104.848 16.641 1.00 25.13 123 SER A CA 1
ATOM 791 C C . SER A 1 123 ? 6.596 103.717 16.934 1.00 24.69 123 SER A C 1
ATOM 792 O O . SER A 1 123 ? 5.992 103.681 18.007 1.00 24.54 123 SER A O 1
ATOM 795 N N . LEU A 1 124 ? 6.431 102.803 15.979 1.00 24.41 124 LEU A N 1
ATOM 796 C CA . LEU A 1 124 ? 5.560 101.646 16.170 1.00 24.23 124 LEU A CA 1
ATOM 797 C C . LEU A 1 124 ? 6.033 100.708 17.297 1.00 23.83 124 LEU A C 1
ATOM 798 O O . LEU A 1 124 ? 5.219 100.023 17.917 1.00 24.20 124 LEU A O 1
ATOM 803 N N . HIS A 1 125 ? 7.336 100.710 17.578 1.00 23.17 125 HIS A N 1
ATOM 804 C CA . HIS A 1 125 ? 7.896 100.060 18.774 1.00 22.70 125 HIS A CA 1
ATOM 805 C C . HIS A 1 125 ? 7.232 100.533 20.084 1.00 22.75 125 HIS A C 1
ATOM 806 O O . HIS A 1 125 ? 7.189 99.784 21.062 1.00 22.89 125 HIS A O 1
ATOM 813 N N . LEU A 1 126 ? 6.731 101.768 20.106 1.00 22.93 126 LEU A N 1
ATOM 814 C CA . LEU A 1 126 ? 6.046 102.324 21.291 1.00 23.50 126 LEU A CA 1
ATOM 815 C C . LEU A 1 126 ? 4.672 101.682 21.570 1.00 24.40 126 LEU A C 1
ATOM 816 O O . LEU A 1 126 ? 4.195 101.677 22.715 1.00 23.94 126 LEU A O 1
ATOM 821 N N . LYS A 1 127 ? 4.058 101.133 20.521 1.00 25.24 127 LYS A N 1
ATOM 822 C CA . LYS A 1 127 ? 2.785 100.420 20.621 1.00 25.56 127 LYS A CA 1
ATOM 823 C C . LYS A 1 127 ? 2.938 99.165 21.460 1.00 25.86 127 LYS A C 1
ATOM 824 O O . LYS A 1 127 ? 2.033 98.797 22.209 1.00 25.79 127 LYS A O 1
ATOM 830 N N . GLY A 1 128 ? 4.083 98.503 21.313 1.00 25.85 128 GLY A N 1
ATOM 831 C CA . GLY A 1 128 ? 4.403 97.318 22.096 1.00 25.97 128 GLY A CA 1
ATOM 832 C C . GLY A 1 128 ? 4.810 97.648 23.518 1.00 25.90 128 GLY A C 1
ATOM 833 O O . GLY A 1 128 ? 5.082 96.750 24.309 1.00 26.73 128 GLY A O 1
ATOM 834 N N . GLY A 1 129 ? 4.872 98.937 23.840 1.00 25.59 129 GLY A N 1
ATOM 835 C CA . GLY A 1 129 ? 5.129 99.372 25.209 1.00 25.16 129 GLY A CA 1
ATOM 836 C C . GLY A 1 129 ? 6.556 99.772 25.533 1.00 24.71 129 GLY A C 1
ATOM 837 O O . GLY A 1 129 ? 6.877 100.000 26.698 1.00 24.99 129 GLY A O 1
ATOM 838 N N . ALA A 1 130 ? 7.418 99.855 24.519 1.00 24.42 130 ALA A N 1
ATOM 839 C CA . ALA A 1 130 ? 8.735 100.477 24.689 1.00 24.08 130 ALA A CA 1
ATOM 840 C C . ALA A 1 130 ? 8.548 101.959 24.988 1.00 23.88 130 ALA A C 1
ATOM 841 O O . ALA A 1 130 ? 7.570 102.560 24.546 1.00 23.65 130 ALA A O 1
ATOM 843 N N . LYS A 1 131 ? 9.474 102.538 25.748 1.00 23.85 131 LYS A N 1
ATOM 844 C CA . LYS A 1 131 ? 9.425 103.968 26.058 1.00 23.75 131 LYS A CA 1
ATOM 845 C C . LYS A 1 131 ? 10.206 104.802 25.042 1.00 23.29 131 LYS A C 1
ATOM 846 O O . LYS A 1 131 ? 9.772 105.886 24.665 1.00 22.92 131 LYS A O 1
ATOM 852 N N . LYS A 1 132 ? 11.353 104.284 24.604 1.00 23.20 132 LYS A N 1
ATOM 853 C CA . LYS A 1 132 ? 12.267 105.020 23.728 1.00 22.96 132 LYS A CA 1
ATOM 854 C C . LYS A 1 132 ? 12.842 104.123 22.644 1.00 22.94 132 LYS A C 1
ATOM 855 O O . LYS A 1 132 ? 13.002 102.921 22.847 1.00 22.73 132 LYS A O 1
ATOM 861 N N . VAL A 1 133 ? 13.172 104.723 21.502 1.00 22.52 133 VAL A N 1
ATOM 862 C CA . VAL A 1 133 ? 13.743 103.991 20.374 1.00 22.34 133 VAL A CA 1
ATOM 863 C C . VAL A 1 133 ? 14.978 104.743 19.875 1.00 23.00 133 VAL A C 1
ATOM 864 O O . VAL A 1 133 ? 14.928 105.964 19.632 1.00 22.72 133 VAL A O 1
ATOM 868 N N . ILE A 1 134 ? 16.078 104.002 19.742 1.00 23.59 134 ILE A N 1
ATOM 869 C CA . ILE A 1 134 ? 17.293 104.483 19.110 1.00 24.09 134 ILE A CA 1
ATOM 870 C C . ILE A 1 134 ? 17.449 103.830 17.728 1.00 24.32 134 ILE A C 1
ATOM 871 O O . ILE A 1 134 ? 17.661 102.618 17.608 1.00 24.17 134 ILE A O 1
ATOM 876 N N . ILE A 1 135 ? 17.306 104.633 16.680 1.00 25.00 135 ILE A N 1
ATOM 877 C CA . ILE A 1 135 ? 17.557 104.144 15.329 1.00 25.18 135 ILE A CA 1
ATOM 878 C C . ILE A 1 135 ? 19.071 104.013 15.176 1.00 25.79 135 ILE A C 1
ATOM 879 O O . ILE A 1 135 ? 19.822 104.945 15.511 1.00 26.39 135 ILE A O 1
ATOM 884 N N . SER A 1 136 ? 19.511 102.843 14.711 1.00 26.15 136 SER A N 1
ATOM 885 C CA . SER A 1 136 ? 20.928 102.543 14.588 1.00 26.26 136 SER A CA 1
ATOM 886 C C . SER A 1 136 ? 21.448 102.940 13.209 1.00 26.22 136 SER A C 1
ATOM 887 O O . SER A 1 136 ? 22.261 102.239 12.599 1.00 27.19 136 SER A O 1
ATOM 890 N N . ALA A 1 137 ? 20.983 104.081 12.727 1.00 25.93 137 ALA A N 1
ATOM 891 C CA . ALA A 1 137 ? 21.321 104.554 11.399 1.00 25.58 137 ALA A CA 1
ATOM 892 C C . ALA A 1 137 ? 20.950 106.040 11.293 1.00 25.91 137 ALA A C 1
ATOM 893 O O . ALA A 1 137 ? 20.242 106.576 12.164 1.00 25.14 137 ALA A O 1
ATOM 895 N N . PRO A 1 138 ? 21.441 106.722 10.241 1.00 25.99 138 PRO A N 1
ATOM 896 C CA . PRO A 1 138 ? 20.931 108.075 10.066 1.00 26.08 138 PRO A CA 1
ATOM 897 C C . PRO A 1 138 ? 19.490 107.941 9.557 1.00 26.11 138 PRO A C 1
ATOM 898 O O . PRO A 1 138 ? 19.194 106.987 8.839 1.00 26.59 138 PRO A O 1
ATOM 902 N N . PRO A 1 139 ? 18.585 108.844 9.974 1.00 25.96 139 PRO A N 1
ATOM 903 C CA . PRO A 1 139 ? 17.177 108.727 9.598 1.00 25.75 139 PRO A CA 1
ATOM 904 C C . PRO A 1 139 ? 16.893 109.189 8.176 1.00 25.65 139 PRO A C 1
ATOM 905 O O . PRO A 1 139 ? 17.610 110.047 7.654 1.00 25.94 139 PRO A O 1
ATOM 909 N N . LYS A 1 140 ? 15.846 108.648 7.556 1.00 25.72 140 LYS A N 1
ATOM 910 C CA . LYS A 1 140 ? 15.377 109.193 6.267 1.00 26.05 140 LYS A CA 1
ATOM 911 C C . LYS A 1 140 ? 14.572 110.484 6.466 1.00 25.95 140 LYS A C 1
ATOM 912 O O . LYS A 1 140 ? 14.249 111.182 5.496 1.00 26.17 140 LYS A O 1
ATOM 918 N N . ASP A 1 141 ? 14.244 110.787 7.721 1.00 25.87 141 ASP A N 1
ATOM 919 C CA . ASP A 1 141 ? 13.507 111.999 8.075 1.00 25.50 141 ASP A CA 1
ATOM 920 C C . ASP A 1 141 ? 14.327 112.886 9.040 1.00 25.44 141 ASP A C 1
ATOM 921 O O . ASP A 1 141 ? 15.558 112.826 9.059 1.00 25.09 141 ASP A O 1
ATOM 926 N N . ASN A 1 142 ? 13.637 113.688 9.843 1.00 24.83 142 ASN A N 1
ATOM 927 C CA . ASN A 1 142 ? 14.286 114.675 10.685 1.00 24.94 142 ASN A CA 1
ATOM 928 C C . ASN A 1 142 ? 14.401 114.245 12.153 1.00 24.73 142 ASN A C 1
ATOM 929 O O . ASN A 1 142 ? 14.601 115.088 13.028 1.00 24.76 142 ASN A O 1
ATOM 934 N N . VAL A 1 143 ? 14.257 112.938 12.416 1.00 24.70 143 VAL A N 1
ATOM 935 C CA . VAL A 1 143 ? 14.568 112.370 13.724 1.00 24.47 143 VAL A CA 1
ATOM 936 C C . VAL A 1 143 ? 15.943 112.912 14.129 1.00 24.48 143 VAL A C 1
ATOM 937 O O . VAL A 1 143 ? 16.889 112.830 13.337 1.00 24.73 143 VAL A O 1
ATOM 941 N N . PRO A 1 144 ? 16.059 113.476 15.351 1.00 24.75 144 PRO A N 1
ATOM 942 C CA . PRO A 1 144 ? 17.338 114.019 15.826 1.00 25.06 144 PRO A CA 1
ATOM 943 C C . PRO A 1 144 ? 18.476 112.991 15.941 1.00 25.47 144 PRO A C 1
ATOM 944 O O . PRO A 1 144 ? 18.284 111.907 16.481 1.00 25.54 144 PRO A O 1
ATOM 948 N N . MET A 1 145 ? 19.666 113.366 15.473 1.00 25.70 145 MET A N 1
ATOM 949 C CA . MET A 1 145 ? 20.831 112.496 15.513 1.00 25.69 145 MET A CA 1
ATOM 950 C C . MET A 1 145 ? 21.727 112.960 16.640 1.00 25.45 145 MET A C 1
ATOM 951 O O . MET A 1 145 ? 21.952 114.167 16.796 1.00 24.24 145 MET A O 1
ATOM 956 N N . TYR A 1 146 ? 22.203 112.007 17.437 1.00 25.09 146 TYR A N 1
ATOM 957 C CA . TYR A 1 146 ? 23.111 112.299 18.533 1.00 26.03 146 TYR A CA 1
ATOM 958 C C . TYR A 1 146 ? 24.405 111.500 18.417 1.00 26.55 146 TYR A C 1
ATOM 959 O O . TYR A 1 146 ? 24.412 110.310 18.056 1.00 27.05 146 TYR A O 1
ATOM 968 N N . VAL A 1 147 ? 25.502 112.195 18.685 1.00 27.05 147 VAL A N 1
ATOM 969 C CA . VAL A 1 147 ? 26.834 111.611 18.725 1.00 26.80 147 VAL A CA 1
ATOM 970 C C . VAL A 1 147 ? 27.372 111.884 20.131 1.00 26.93 147 VAL A C 1
ATOM 971 O O . VAL A 1 147 ? 27.454 113.036 20.565 1.00 26.46 147 VAL A O 1
ATOM 975 N N . MET A 1 148 ? 27.713 110.807 20.832 1.00 27.37 148 MET A N 1
ATOM 976 C CA . MET A 1 148 ? 28.183 110.867 22.208 1.00 27.92 148 MET A CA 1
ATOM 977 C C . MET A 1 148 ? 29.467 111.660 22.278 1.00 28.01 148 MET A C 1
ATOM 978 O O . MET A 1 148 ? 30.372 111.451 21.472 1.00 28.16 148 MET A O 1
ATOM 983 N N . GLY A 1 149 ? 29.538 112.576 23.236 1.00 27.96 149 GLY A N 1
ATOM 984 C CA . GLY A 1 149 ? 30.719 113.419 23.399 1.00 28.46 149 GLY A CA 1
ATOM 985 C C . GLY A 1 149 ? 30.742 114.606 22.455 1.00 28.51 149 GLY A C 1
ATOM 986 O O . GLY A 1 149 ? 31.671 115.415 22.508 1.00 28.89 149 GLY A O 1
ATOM 987 N N . VAL A 1 150 ? 29.717 114.709 21.602 1.00 27.99 150 VAL A N 1
ATOM 988 C CA . VAL A 1 150 ? 29.567 115.829 20.677 1.00 27.73 150 VAL A CA 1
ATOM 989 C C . VAL A 1 150 ? 28.301 116.654 20.949 1.00 27.29 150 VAL A C 1
ATOM 990 O O . VAL A 1 150 ? 28.395 117.851 21.257 1.00 26.80 150 VAL A O 1
ATOM 994 N N . ASN A 1 151 ? 27.124 116.034 20.825 1.00 26.56 151 ASN A N 1
ATOM 995 C CA . ASN A 1 151 ? 25.875 116.777 21.018 1.00 26.54 151 ASN A CA 1
ATOM 996 C C . ASN A 1 151 ? 24.802 116.020 21.809 1.00 26.51 151 ASN A C 1
ATOM 997 O O . ASN A 1 151 ? 23.636 116.437 21.829 1.00 26.34 151 ASN A O 1
ATOM 1002 N N . ASN A 1 152 ? 25.172 114.902 22.430 1.00 25.92 152 ASN A N 1
ATOM 1003 C CA . ASN A 1 152 ? 24.173 114.025 23.048 1.00 25.76 152 ASN A CA 1
ATOM 1004 C C . ASN A 1 152 ? 23.354 114.677 24.158 1.00 26.02 152 ASN A C 1
ATOM 1005 O O . ASN A 1 152 ? 22.206 114.299 24.372 1.00 25.97 152 ASN A O 1
ATOM 1010 N N . THR A 1 153 ? 23.938 115.668 24.831 1.00 25.97 153 THR A N 1
ATOM 1011 C CA . THR A 1 153 ? 23.270 116.350 25.945 1.00 26.51 153 THR A CA 1
ATOM 1012 C C . THR A 1 153 ? 22.187 117.338 25.492 1.00 26.42 153 THR A C 1
ATOM 1013 O O . THR A 1 153 ? 21.434 117.848 26.319 1.00 25.96 153 THR A O 1
ATOM 1017 N N . GLU A 1 154 ? 22.103 117.580 24.179 1.00 26.30 154 GLU A N 1
ATOM 1018 C CA . GLU A 1 154 ? 21.004 118.353 23.578 1.00 26.51 154 GLU A CA 1
ATOM 1019 C C . GLU A 1 154 ? 19.686 117.579 23.518 1.00 26.41 154 GLU A C 1
ATOM 1020 O O . GLU A 1 154 ? 18.617 118.160 23.255 1.00 26.16 154 GLU A O 1
ATOM 1026 N N . TYR A 1 155 ? 19.767 116.265 23.736 1.00 26.24 155 TYR A N 1
ATOM 1027 C CA . TYR A 1 155 ? 18.578 115.437 23.858 1.00 25.74 155 TYR A CA 1
ATOM 1028 C C . TYR A 1 155 ? 17.683 115.901 25.015 1.00 25.59 155 TYR A C 1
ATOM 1029 O O . TYR A 1 155 ? 18.147 116.088 26.147 1.00 25.95 155 TYR A O 1
ATOM 1038 N N . ASP A 1 156 ? 16.402 116.082 24.708 1.00 25.45 156 ASP A N 1
ATOM 1039 C CA . ASP A 1 156 ? 15.386 116.447 25.686 1.00 25.82 156 ASP A CA 1
ATOM 1040 C C . ASP A 1 156 ? 14.326 115.346 25.683 1.00 25.47 156 ASP A C 1
ATOM 1041 O O . ASP A 1 156 ? 13.597 115.190 24.692 1.00 25.33 156 ASP A O 1
ATOM 1046 N N . PRO A 1 157 ? 14.245 114.572 26.788 1.00 25.50 157 PRO A N 1
ATOM 1047 C CA . PRO A 1 157 ? 13.330 113.421 26.882 1.00 25.26 157 PRO A CA 1
ATOM 1048 C C . PRO A 1 157 ? 11.861 113.818 26.717 1.00 25.10 157 PRO A C 1
ATOM 1049 O O . PRO A 1 157 ? 11.062 113.016 26.251 1.00 25.46 157 PRO A O 1
ATOM 1053 N N . SER A 1 158 ? 11.519 115.058 27.066 1.00 24.59 158 SER A N 1
ATOM 1054 C CA . SER A 1 158 ? 10.146 115.531 26.931 1.00 24.32 158 SER A CA 1
ATOM 1055 C C . SER A 1 158 ? 9.813 115.926 25.492 1.00 24.30 158 SER A C 1
ATOM 1056 O O . SER A 1 158 ? 8.658 116.195 25.170 1.00 24.96 158 SER A O 1
ATOM 1059 N N . LYS A 1 159 ? 10.817 115.931 24.620 1.00 24.19 159 LYS A N 1
ATOM 1060 C CA . LYS A 1 159 ? 10.613 116.347 23.237 1.00 23.99 159 LYS A CA 1
ATOM 1061 C C . LYS A 1 159 ? 10.636 115.188 22.222 1.00 23.79 159 LYS A C 1
ATOM 1062 O O . LYS A 1 159 ? 9.926 115.237 21.214 1.00 23.08 159 LYS A O 1
ATOM 1068 N N . PHE A 1 160 ? 11.444 114.158 22.486 1.00 23.86 160 PHE A N 1
ATOM 1069 C CA . PHE A 1 160 ? 11.572 113.032 21.547 1.00 23.32 160 PHE A CA 1
ATOM 1070 C C . PHE A 1 160 ? 11.500 111.641 22.186 1.00 23.12 160 PHE A C 1
ATOM 1071 O O . PHE A 1 160 ? 12.075 111.408 23.248 1.00 23.33 160 PHE A O 1
ATOM 1079 N N . ASN A 1 161 ? 10.793 110.731 21.514 1.00 22.48 161 ASN A N 1
ATOM 1080 C CA . ASN A 1 161 ? 10.758 109.305 21.885 1.00 22.20 161 ASN A CA 1
ATOM 1081 C C . ASN A 1 161 ? 11.542 108.407 20.913 1.00 22.17 161 ASN A C 1
ATOM 1082 O O . ASN A 1 161 ? 11.937 107.288 21.269 1.00 22.25 161 ASN A O 1
ATOM 1087 N N . VAL A 1 162 ? 11.751 108.904 19.695 1.00 21.66 162 VAL A N 1
ATOM 1088 C CA . VAL A 1 162 ? 12.555 108.234 18.681 1.00 21.94 162 VAL A CA 1
ATOM 1089 C C . VAL A 1 162 ? 13.767 109.099 18.349 1.00 22.43 162 VAL A C 1
ATOM 1090 O O . VAL A 1 162 ? 13.632 110.277 17.975 1.00 22.71 162 VAL A O 1
ATOM 1094 N N . ILE A 1 163 ? 14.952 108.517 18.486 1.00 23.01 163 ILE A N 1
ATOM 1095 C CA . ILE A 1 163 ? 16.184 109.246 18.212 1.00 23.26 163 ILE 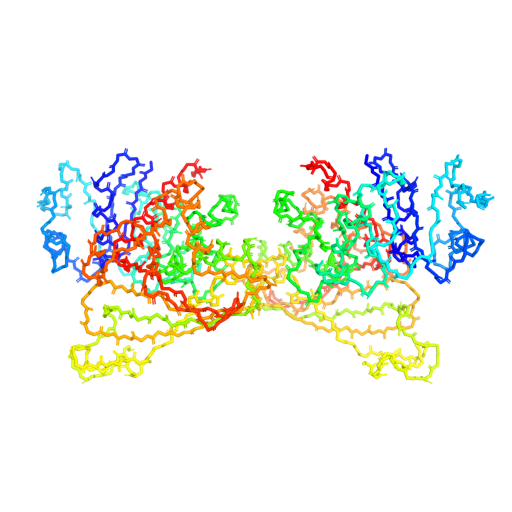A CA 1
ATOM 1096 C C . ILE A 1 163 ? 17.105 108.369 17.343 1.00 23.85 163 ILE A C 1
ATOM 1097 O O . ILE A 1 163 ? 16.936 107.163 17.291 1.00 24.17 163 ILE A O 1
ATOM 1102 N N . SER A 1 164 ? 18.074 108.982 16.675 1.00 23.98 164 SER A N 1
ATOM 1103 C CA . SER A 1 164 ? 19.055 108.249 15.882 1.00 23.82 164 SER A CA 1
ATOM 1104 C C . SER A 1 164 ? 20.440 108.330 16.509 1.00 23.90 164 SER A C 1
ATOM 1105 O O . SER A 1 164 ? 20.776 109.349 17.106 1.00 23.68 164 SER A O 1
ATOM 1108 N N . ASN A 1 165 ? 21.243 107.273 16.341 1.00 24.68 165 ASN A N 1
ATOM 1109 C CA . ASN A 1 165 ? 22.654 107.279 16.797 1.00 24.77 165 ASN A CA 1
ATOM 1110 C C . ASN A 1 165 ? 23.632 107.653 15.668 1.00 24.61 165 ASN A C 1
ATOM 1111 O O . ASN A 1 165 ? 24.859 107.499 15.801 1.00 23.63 165 ASN A O 1
ATOM 1116 N N . ALA A 1 166 ? 23.066 108.146 14.564 1.00 24.35 166 ALA A N 1
ATOM 1117 C CA . ALA A 1 166 ? 23.810 108.477 13.355 1.00 24.83 166 ALA A CA 1
ATOM 1118 C C . ALA A 1 166 ? 24.427 107.200 12.770 1.00 24.87 166 ALA A C 1
ATOM 1119 O O . ALA A 1 166 ? 23.952 106.100 13.039 1.00 25.17 166 ALA A O 1
ATOM 1121 N N . SER A 1 167 ? 25.468 107.347 11.965 1.00 24.74 167 SER A N 1
ATOM 1122 C CA . SER A 1 167 ? 26.165 106.221 11.388 1.00 25.14 167 SER A CA 1
ATOM 1123 C C . SER A 1 167 ? 27.503 106.068 12.088 1.00 25.17 167 SER A C 1
ATOM 1124 O O . SER A 1 167 ? 27.903 106.950 12.831 1.00 24.43 167 SER A O 1
ATOM 1127 N N . CYS A 1 168 ? 28.175 104.951 11.816 1.00 25.23 168 CYS A N 1
ATOM 1128 C CA . CYS A 1 168 ? 29.559 104.709 12.204 1.00 24.86 168 CYS A CA 1
ATOM 1129 C C . CYS A 1 168 ? 30.474 105.831 11.701 1.00 24.74 168 CYS A C 1
ATOM 1130 O O . CYS A 1 168 ? 31.277 106.362 12.465 1.00 24.32 168 CYS A O 1
ATOM 1133 N N . THR A 1 169 ? 30.334 106.186 10.420 1.00 24.40 169 THR A N 1
ATOM 1134 C CA . THR A 1 169 ? 31.149 107.227 9.779 1.00 23.99 169 THR A CA 1
ATOM 1135 C C . THR A 1 169 ? 30.964 108.613 10.429 1.00 23.88 169 THR A C 1
ATOM 1136 O O . THR A 1 169 ? 31.940 109.319 10.700 1.00 24.14 169 THR A O 1
ATOM 1140 N N . THR A 1 170 ? 29.719 108.996 10.686 1.00 23.83 170 THR A N 1
ATOM 1141 C CA . THR A 1 170 ? 29.441 110.235 11.437 1.00 23.81 170 THR A CA 1
ATOM 1142 C C . THR A 1 170 ? 30.047 110.230 12.849 1.00 23.55 170 THR A C 1
ATOM 1143 O O . THR A 1 170 ? 30.560 111.263 13.300 1.00 23.25 170 THR A O 1
ATOM 1147 N N . ASN A 1 171 ? 30.003 109.091 13.545 1.00 23.28 171 ASN A N 1
ATOM 1148 C CA . ASN A 1 171 ? 30.596 109.031 14.887 1.00 22.83 171 ASN A CA 1
ATOM 1149 C C . ASN A 1 171 ? 32.100 109.130 14.842 1.00 22.68 171 ASN A C 1
ATOM 1150 O O . ASN A 1 171 ? 32.722 109.489 15.830 1.00 22.44 171 ASN A O 1
ATOM 1155 N N . CYS A 1 172 ? 32.690 108.782 13.702 1.00 23.12 172 CYS A N 1
ATOM 1156 C CA . CYS A 1 172 ? 34.128 108.971 13.520 1.00 23.30 172 CYS A CA 1
ATOM 1157 C C . CYS A 1 172 ? 34.480 110.439 13.204 1.00 23.33 172 CYS A C 1
ATOM 1158 O O . CYS A 1 172 ? 35.369 111.028 13.818 1.00 23.92 172 CYS A O 1
ATOM 1161 N N . LEU A 1 173 ? 33.764 111.022 12.258 1.00 23.37 173 LEU A N 1
ATOM 1162 C CA . LEU A 1 173 ? 34.052 112.375 11.798 1.00 23.71 173 LEU A CA 1
ATOM 1163 C C . LEU A 1 173 ? 33.643 113.506 12.757 1.00 23.87 173 LEU A C 1
ATOM 1164 O O . LEU A 1 173 ? 34.370 114.491 12.891 1.00 25.12 173 LEU A O 1
ATOM 1169 N N . ALA A 1 174 ? 32.494 113.374 13.416 1.00 23.57 174 ALA A N 1
ATOM 1170 C CA . ALA A 1 174 ? 31.948 114.457 14.228 1.00 23.63 174 ALA A CA 1
ATOM 1171 C C . ALA A 1 174 ? 32.861 114.875 15.382 1.00 23.91 174 ALA A C 1
ATOM 1172 O O . ALA A 1 174 ? 33.118 116.072 15.554 1.00 24.40 174 ALA A O 1
ATOM 1174 N N . PRO A 1 175 ? 33.373 113.905 16.170 1.00 23.51 175 PRO A N 1
ATOM 1175 C CA . PRO A 1 175 ? 34.316 114.318 17.215 1.00 23.54 175 PRO A CA 1
ATOM 1176 C C . PRO A 1 175 ? 35.530 115.006 16.603 1.00 23.55 175 PRO A C 1
ATOM 1177 O O . PRO A 1 175 ? 35.889 116.102 17.031 1.00 23.73 175 PRO A O 1
ATOM 1181 N N . LEU A 1 176 ? 36.133 114.394 15.584 1.00 23.10 176 LEU A N 1
ATOM 1182 C CA . LEU A 1 176 ? 37.213 115.069 14.837 1.00 23.38 176 LEU A CA 1
ATOM 1183 C C . LEU A 1 176 ? 36.851 116.480 14.340 1.00 22.81 176 LEU A C 1
ATOM 1184 O O . LEU A 1 176 ? 37.573 117.427 14.616 1.00 22.40 176 LEU A O 1
ATOM 1189 N N . ALA A 1 177 ? 35.744 116.613 13.603 1.00 23.71 177 ALA A N 1
ATOM 1190 C CA . ALA A 1 177 ? 35.286 117.925 13.133 1.00 24.07 177 ALA A CA 1
ATOM 1191 C C . ALA A 1 177 ? 35.133 118.948 14.267 1.00 24.76 177 ALA A C 1
ATOM 1192 O O . ALA A 1 177 ? 35.560 120.107 14.132 1.00 24.96 177 ALA A O 1
ATOM 1194 N N . LYS A 1 178 ? 34.508 118.528 15.365 1.00 24.84 178 LYS A N 1
ATOM 1195 C CA . LYS A 1 178 ? 34.282 119.406 16.512 1.00 24.99 178 LYS A CA 1
ATOM 1196 C C . LYS A 1 178 ? 35.601 119.929 17.062 1.00 24.92 178 LYS A C 1
ATOM 1197 O O . LYS A 1 178 ? 35.780 121.145 17.171 1.00 23.98 178 LYS A O 1
ATOM 1203 N N . ILE A 1 179 ? 36.534 119.023 17.356 1.00 24.42 179 ILE A N 1
ATOM 1204 C CA . ILE A 1 179 ? 37.874 119.421 17.815 1.00 25.17 179 ILE A CA 1
ATOM 1205 C C . ILE A 1 179 ? 38.518 120.448 16.866 1.00 25.27 179 ILE A C 1
ATOM 1206 O O . ILE A 1 179 ? 38.985 121.510 17.306 1.00 24.71 179 ILE A O 1
ATOM 1211 N N . ILE A 1 180 ? 38.532 120.120 15.570 1.00 25.36 180 ILE A N 1
ATOM 1212 C CA . ILE A 1 180 ? 39.193 120.954 14.570 1.00 26.04 180 ILE A CA 1
ATOM 1213 C C . ILE A 1 180 ? 38.497 122.306 14.393 1.00 25.36 180 ILE A C 1
ATOM 1214 O O . ILE A 1 180 ? 39.168 123.345 14.326 1.00 25.41 180 ILE A O 1
ATOM 1219 N N . ASN A 1 181 ? 37.165 122.288 14.327 1.00 25.16 181 ASN A N 1
ATOM 1220 C CA . ASN A 1 181 ? 36.381 123.525 14.220 1.00 24.74 181 ASN A CA 1
ATOM 1221 C C . ASN A 1 181 ? 36.527 124.473 15.403 1.00 24.98 181 ASN A C 1
ATOM 1222 O O . ASN A 1 181 ? 36.687 125.692 15.208 1.00 23.94 181 ASN A O 1
ATOM 1227 N N . ASP A 1 182 ? 36.464 123.915 16.620 1.00 24.68 182 ASP A N 1
ATOM 1228 C CA . ASP A 1 182 ? 36.527 124.709 17.842 1.00 25.46 182 ASP A CA 1
ATOM 1229 C C . ASP A 1 182 ? 37.872 125.414 17.988 1.00 25.35 182 ASP A C 1
ATOM 1230 O O . ASP A 1 182 ? 37.924 126.583 18.369 1.00 25.47 182 ASP A O 1
ATOM 1235 N N . LYS A 1 183 ? 38.950 124.688 17.690 1.00 25.57 183 LYS A N 1
ATOM 1236 C CA . LYS A 1 183 ? 40.327 125.172 17.871 1.00 24.85 183 LYS A CA 1
ATOM 1237 C C . LYS A 1 183 ? 40.835 126.029 16.702 1.00 24.68 183 LYS A C 1
ATOM 1238 O O . LYS A 1 183 ? 41.555 127.006 16.901 1.00 24.03 183 LYS A O 1
ATOM 1244 N N . PHE A 1 184 ? 40.473 125.662 15.479 1.00 24.22 184 PHE A N 1
ATOM 1245 C CA . PHE A 1 184 ? 41.041 126.342 14.312 1.00 24.70 184 PHE A CA 1
ATOM 1246 C C . PHE A 1 184 ? 39.997 126.969 13.396 1.00 24.80 184 PHE A C 1
ATOM 1247 O O . PHE A 1 184 ? 40.255 128.009 12.775 1.00 25.39 184 PHE A O 1
ATOM 1255 N N . GLY A 1 185 ? 38.824 126.342 13.339 1.00 24.72 185 GLY A N 1
ATOM 1256 C CA . GLY A 1 185 ? 37.768 126.713 12.412 1.00 25.29 185 GLY A CA 1
ATOM 1257 C C . GLY A 1 185 ? 37.940 125.985 11.094 1.00 25.94 185 GLY A C 1
ATOM 1258 O O . GLY A 1 185 ? 38.994 126.092 10.459 1.00 25.88 185 GLY A O 1
ATOM 1259 N N . ILE A 1 186 ? 36.910 125.240 10.688 1.00 26.06 186 ILE A N 1
ATOM 1260 C CA . ILE A 1 186 ? 36.869 124.602 9.371 1.00 26.10 186 ILE A CA 1
ATOM 1261 C C . ILE A 1 186 ? 36.168 125.552 8.396 1.00 26.02 186 ILE A C 1
ATOM 1262 O O . ILE A 1 186 ? 35.008 125.903 8.602 1.00 26.55 186 ILE A O 1
ATOM 1267 N N . VAL A 1 187 ? 36.886 126.003 7.370 1.00 25.38 187 VAL A N 1
ATOM 1268 C CA . VAL A 1 187 ? 36.307 126.854 6.322 1.00 25.11 187 VAL A CA 1
ATOM 1269 C C . VAL A 1 187 ? 35.471 125.972 5.391 1.00 24.67 187 VAL A C 1
ATOM 1270 O O . VAL A 1 187 ? 34.280 126.218 5.188 1.00 23.87 187 VAL A O 1
ATOM 1274 N N . GLU A 1 188 ? 36.110 124.927 4.863 1.00 24.18 188 GLU A N 1
ATOM 1275 C CA . GLU A 1 188 ? 35.501 123.986 3.923 1.00 25.26 188 GLU A CA 1
ATOM 1276 C C . GLU A 1 188 ? 36.150 122.635 4.144 1.00 24.38 188 GLU A C 1
ATOM 1277 O O . GLU A 1 188 ? 37.346 122.570 4.391 1.00 24.67 188 GLU A O 1
ATOM 1283 N N . GLY A 1 189 ? 35.375 121.567 4.011 1.00 24.75 189 GLY A N 1
ATOM 1284 C CA . GLY A 1 189 ? 35.892 120.200 4.140 1.00 25.00 189 GLY A CA 1
ATOM 1285 C C . GLY A 1 189 ? 35.218 119.206 3.203 1.00 25.34 189 GLY A C 1
ATOM 1286 O O . GLY A 1 189 ? 34.020 119.309 2.936 1.00 25.17 189 GLY A O 1
ATOM 1287 N N . LEU A 1 190 ? 36.008 118.252 2.696 1.00 25.60 190 LEU A N 1
ATOM 1288 C CA . LEU A 1 190 ? 35.519 117.137 1.884 1.00 25.43 190 LEU A CA 1
ATOM 1289 C C . LEU A 1 190 ? 36.053 115.814 2.439 1.00 25.88 190 LEU A C 1
ATOM 1290 O O . LEU A 1 190 ? 37.252 115.687 2.700 1.00 25.76 190 LEU A O 1
ATOM 1295 N N . MET A 1 191 ? 35.152 114.846 2.636 1.00 25.42 191 MET A N 1
ATOM 1296 C CA . MET A 1 191 ? 35.504 113.549 3.235 1.00 25.69 191 MET A CA 1
ATOM 1297 C C . MET A 1 191 ? 35.381 112.368 2.289 1.00 24.73 191 MET A C 1
ATOM 1298 O O . MET A 1 191 ? 34.429 112.267 1.500 1.00 24.24 191 MET A O 1
ATOM 1303 N N . THR A 1 192 ? 36.363 111.477 2.382 1.00 24.67 192 THR A N 1
ATOM 1304 C CA . THR A 1 192 ? 36.239 110.121 1.866 1.00 24.40 192 THR A CA 1
ATOM 1305 C C . THR A 1 192 ? 36.336 109.175 3.031 1.00 24.17 192 THR A C 1
ATOM 1306 O O . THR A 1 192 ? 37.231 109.308 3.874 1.00 24.11 192 THR A O 1
ATOM 1310 N N . THR A 1 193 ? 35.415 108.220 3.097 1.00 23.71 193 THR A N 1
ATOM 1311 C CA . THR A 1 193 ? 35.622 107.095 3.993 1.00 23.93 193 THR A CA 1
ATOM 1312 C C . THR A 1 193 ? 35.952 105.814 3.226 1.00 23.52 193 THR A C 1
ATOM 1313 O O . THR A 1 193 ? 35.187 105.375 2.371 1.00 22.99 193 THR A O 1
ATOM 1317 N N . VAL A 1 194 ? 37.111 105.240 3.527 1.00 23.04 194 VAL A N 1
ATOM 1318 C CA . VAL A 1 194 ? 37.469 103.921 2.993 1.00 23.31 194 VAL A CA 1
ATOM 1319 C C . VAL A 1 194 ? 36.900 102.915 3.995 1.00 23.26 194 VAL A C 1
ATOM 1320 O O . VAL A 1 194 ? 37.325 102.865 5.156 1.00 20.76 194 VAL A O 1
ATOM 1324 N N . HIS A 1 195 ? 35.916 102.143 3.533 1.00 22.98 195 HIS A N 1
ATOM 1325 C CA . HIS A 1 195 ? 35.014 101.405 4.423 1.00 23.86 195 HIS A CA 1
ATOM 1326 C C . HIS A 1 195 ? 35.059 99.894 4.153 1.00 24.06 195 HIS A C 1
ATOM 1327 O O . HIS A 1 195 ? 34.980 99.459 3.003 1.00 23.83 195 HIS A O 1
ATOM 1334 N N . SER A 1 196 ? 35.184 99.103 5.217 1.00 23.57 196 SER A N 1
ATOM 1335 C CA . SER A 1 196 ? 35.025 97.651 5.104 1.00 23.53 196 SER A CA 1
ATOM 1336 C C . SER A 1 196 ? 33.650 97.307 4.534 1.00 24.08 196 SER A C 1
ATOM 1337 O O . SER A 1 196 ? 32.714 98.103 4.630 1.00 24.43 196 SER A O 1
ATOM 1340 N N . LEU A 1 197 ? 33.529 96.125 3.946 1.00 24.45 197 LEU A N 1
ATOM 1341 C CA . LEU A 1 197 ? 32.261 95.698 3.376 1.00 24.62 197 LEU A CA 1
ATOM 1342 C C . LEU A 1 197 ? 31.201 95.477 4.463 1.00 24.42 197 LEU A C 1
ATOM 1343 O O . LEU A 1 197 ? 31.511 95.330 5.649 1.00 23.76 197 LEU A O 1
ATOM 1348 N N . THR A 1 198 ? 29.948 95.484 4.048 1.00 24.87 198 THR A N 1
ATOM 1349 C CA . THR A 1 198 ? 28.827 95.378 4.959 1.00 24.83 198 THR A CA 1
ATOM 1350 C C . THR A 1 198 ? 27.809 94.426 4.368 1.00 24.99 198 THR A C 1
ATOM 1351 O O . THR A 1 198 ? 27.980 93.936 3.248 1.00 25.29 198 THR A O 1
ATOM 1355 N N . ALA A 1 199 ? 26.733 94.190 5.110 1.00 25.29 199 ALA A N 1
ATOM 1356 C CA . ALA A 1 199 ? 25.752 93.176 4.751 1.00 25.62 199 ALA A CA 1
ATOM 1357 C C . ALA A 1 199 ? 24.963 93.467 3.475 1.00 25.67 199 ALA A C 1
ATOM 1358 O O . ALA A 1 199 ? 24.416 92.547 2.888 1.00 26.26 199 ALA A O 1
ATOM 1360 N N . ASN A 1 200 ? 24.909 94.732 3.063 1.00 25.93 200 ASN A N 1
ATOM 1361 C CA . ASN A 1 200 ? 24.196 95.129 1.846 1.00 26.60 200 ASN A CA 1
ATOM 1362 C C . ASN A 1 200 ? 24.955 94.788 0.563 1.00 26.46 200 ASN A C 1
ATOM 1363 O O . ASN A 1 200 ? 24.397 94.862 -0.527 1.00 27.41 200 ASN A O 1
ATOM 1365 N N . GLN A 1 201 ? 26.216 94.388 0.703 1.00 25.70 201 GLN A N 1
ATOM 1366 C CA . GLN A 1 201 ? 27.039 94.020 -0.447 1.00 25.01 201 GLN A CA 1
ATOM 1367 C C . GLN A 1 201 ? 26.844 92.546 -0.844 1.00 24.98 201 GLN A C 1
ATOM 1368 O O . GLN A 1 201 ? 26.199 91.784 -0.134 1.00 23.84 201 GLN A O 1
ATOM 1374 N N . LEU A 1 202 ? 27.392 92.161 -1.993 1.00 25.01 202 LEU A N 1
ATOM 1375 C CA . LEU A 1 202 ? 27.191 90.814 -2.513 1.00 25.45 202 LEU A CA 1
ATOM 1376 C C . LEU A 1 202 ? 28.491 90.119 -2.800 1.00 24.91 202 LEU A C 1
ATOM 1377 O O . LEU A 1 202 ? 29.442 90.756 -3.210 1.00 25.83 202 LEU A O 1
ATOM 1382 N N . THR A 1 203 ? 28.511 88.798 -2.617 1.00 24.47 203 THR A N 1
ATOM 1383 C CA . THR A 1 203 ? 29.728 88.004 -2.793 1.00 23.08 203 THR A CA 1
ATOM 1384 C C . THR A 1 203 ? 30.155 87.923 -4.260 1.00 22.66 203 THR A C 1
ATOM 1385 O O . THR A 1 203 ? 31.335 87.861 -4.554 1.00 20.28 203 THR A O 1
ATOM 1389 N N . VAL A 1 204 ? 29.173 87.916 -5.162 1.00 21.82 204 VAL A N 1
ATOM 1390 C CA . VAL A 1 204 ? 29.400 87.909 -6.613 1.00 23.79 204 VAL A CA 1
ATOM 1391 C C . VAL A 1 204 ? 28.476 88.938 -7.292 1.00 23.74 204 VAL A C 1
ATOM 1392 O O . VAL A 1 204 ? 27.494 89.385 -6.684 1.00 23.94 204 VAL A O 1
ATOM 1396 N N . ASP A 1 205 ? 28.769 89.299 -8.549 1.00 24.44 205 ASP A N 1
ATOM 1397 C CA . ASP A 1 205 ? 27.958 90.299 -9.264 1.00 24.22 205 ASP A CA 1
ATOM 1398 C C . ASP A 1 205 ? 26.512 89.830 -9.360 1.00 24.01 205 ASP A C 1
ATOM 1399 O O . ASP A 1 205 ? 26.236 88.762 -9.914 1.00 23.41 205 ASP A O 1
ATOM 1404 N N . GLY A 1 206 ? 25.611 90.642 -8.810 1.00 23.99 206 GLY A N 1
ATOM 1405 C CA . GLY A 1 206 ? 24.169 90.426 -8.881 1.00 24.72 206 GLY A CA 1
ATOM 1406 C C . GLY A 1 206 ? 23.395 91.728 -8.706 1.00 25.50 206 GLY A C 1
ATOM 1407 O O . GLY A 1 206 ? 23.986 92.798 -8.578 1.00 25.02 206 GLY A O 1
ATOM 1408 N N . PRO A 1 207 ? 22.054 91.649 -8.716 1.00 26.28 207 PRO A N 1
ATOM 1409 C CA . PRO A 1 207 ? 21.277 92.877 -8.567 1.00 27.14 207 PRO A CA 1
ATOM 1410 C C . PRO A 1 207 ? 21.123 93.320 -7.105 1.00 27.94 207 PRO A C 1
ATOM 1411 O O . PRO A 1 207 ? 20.874 92.492 -6.230 1.00 28.18 207 PRO A O 1
ATOM 1415 N N . SER A 1 208 ? 21.289 94.619 -6.861 1.00 29.30 208 SER A N 1
ATOM 1416 C CA . SER A 1 208 ? 20.874 95.256 -5.598 1.00 30.64 208 SER A CA 1
ATOM 1417 C C . SER A 1 208 ? 19.344 95.321 -5.520 1.00 31.51 208 SER A C 1
ATOM 1418 O O . SER A 1 208 ? 18.658 94.909 -6.457 1.00 32.13 208 SER A O 1
ATOM 1421 N N . LYS A 1 209 ? 18.780 95.875 -4.452 1.00 33.03 209 LYS A N 1
ATOM 1422 C CA . LYS A 1 209 ? 17.299 95.892 -4.339 1.00 33.97 209 LYS A CA 1
ATOM 1423 C C . LYS A 1 209 ? 16.446 97.111 -4.866 1.00 34.31 209 LYS A C 1
ATOM 1424 O O . LYS A 1 209 ? 15.369 97.369 -4.313 1.00 34.27 209 LYS A O 1
ATOM 1430 N N . GLY A 1 210 ? 16.834 97.836 -5.927 1.00 34.34 210 GLY A N 1
ATOM 1431 C CA . GLY A 1 210 ? 18.025 97.653 -6.757 1.00 34.09 210 GLY A CA 1
ATOM 1432 C C . GLY A 1 210 ? 18.198 98.786 -7.761 1.00 34.06 210 GLY A C 1
ATOM 1433 O O . GLY A 1 210 ? 18.740 99.850 -7.437 1.00 33.59 210 GLY A O 1
ATOM 1434 N N . ASP A 1 213 ? 21.812 101.389 -5.952 1.00 24.80 213 ASP A N 1
ATOM 1435 C CA . ASP A 1 213 ? 23.252 101.285 -5.850 1.00 25.19 213 ASP A CA 1
ATOM 1436 C C . ASP A 1 213 ? 23.723 100.085 -6.673 1.00 24.58 213 ASP A C 1
ATOM 1437 O O . ASP A 1 213 ? 24.003 99.016 -6.116 1.00 24.64 213 ASP A O 1
ATOM 1442 N N . TRP A 1 214 ? 23.839 100.256 -7.990 1.00 23.67 214 TRP A N 1
ATOM 1443 C CA . TRP A 1 214 ? 24.373 99.165 -8.834 1.00 23.55 214 TRP A CA 1
ATOM 1444 C C . TRP A 1 214 ? 25.774 98.740 -8.432 1.00 24.04 214 TRP A C 1
ATOM 1445 O O . TRP A 1 214 ? 26.051 97.542 -8.338 1.00 24.43 214 TRP A O 1
ATOM 1456 N N . ARG A 1 215 ? 26.645 99.712 -8.162 1.00 23.66 215 ARG A N 1
ATOM 1457 C CA . ARG A 1 215 ? 28.018 99.415 -7.685 1.00 23.74 215 ARG A CA 1
ATOM 1458 C C . ARG A 1 215 ? 28.098 98.490 -6.466 1.00 24.18 215 ARG A C 1
ATOM 1459 O O . ARG A 1 215 ? 29.013 97.655 -6.380 1.00 23.17 215 ARG A O 1
ATOM 1467 N N . ALA A 1 216 ? 27.149 98.628 -5.534 1.00 23.93 216 ALA A N 1
ATOM 1468 C CA . ALA A 1 216 ? 27.180 97.840 -4.298 1.00 24.12 216 ALA A CA 1
ATOM 1469 C C . ALA A 1 216 ? 26.863 96.357 -4.509 1.00 23.99 216 ALA A C 1
ATOM 1470 O O . ALA A 1 216 ? 27.093 95.527 -3.619 1.00 24.60 216 ALA A O 1
ATOM 1472 N N . GLY A 1 217 ? 26.338 96.016 -5.682 1.00 23.62 217 GLY A N 1
ATOM 1473 C CA . GLY A 1 217 ? 26.040 94.624 -5.977 1.00 23.48 217 GLY A CA 1
ATOM 1474 C C . GLY A 1 217 ? 27.104 93.926 -6.800 1.00 23.48 217 GLY A C 1
ATOM 1475 O O . GLY A 1 217 ? 26.875 92.829 -7.324 1.00 23.87 217 GLY A O 1
ATOM 1476 N N . ARG A 1 218 ? 28.245 94.585 -6.953 1.00 23.74 218 ARG A N 1
ATOM 1477 C CA . ARG A 1 218 ? 29.417 94.006 -7.603 1.00 24.06 218 ARG A CA 1
ATOM 1478 C C . ARG A 1 218 ? 30.289 93.226 -6.613 1.00 24.98 218 ARG A C 1
ATOM 1479 O O . ARG A 1 218 ? 30.470 93.664 -5.469 1.00 25.42 218 ARG A O 1
ATOM 1487 N N . CYS A 1 219 ? 30.842 92.102 -7.080 1.00 25.18 219 CYS A N 1
ATOM 1488 C CA . CYS A 1 219 ? 31.564 91.131 -6.269 1.00 24.69 219 CYS A CA 1
ATOM 1489 C C . CYS A 1 219 ? 32.427 91.870 -5.246 1.00 24.81 219 CYS A C 1
ATOM 1490 O O . CYS A 1 219 ? 33.318 92.641 -5.613 1.00 24.59 219 CYS A O 1
ATOM 1493 N N . ALA A 1 220 ? 32.091 91.669 -3.967 1.00 23.74 220 ALA A N 1
ATOM 1494 C CA . ALA A 1 220 ? 32.594 92.519 -2.898 1.00 24.24 220 ALA A CA 1
ATOM 1495 C C . ALA A 1 220 ? 34.050 92.211 -2.628 1.00 24.32 220 ALA A C 1
ATOM 1496 O O . ALA A 1 220 ? 34.790 93.078 -2.179 1.00 26.09 220 ALA A O 1
ATOM 1498 N N . GLY A 1 221 ? 34.475 90.988 -2.937 1.00 24.23 221 GLY A N 1
ATOM 1499 C CA . GLY A 1 221 ? 35.803 90.527 -2.516 1.00 23.71 221 GLY A CA 1
ATOM 1500 C C . GLY A 1 221 ? 36.979 90.936 -3.384 1.00 23.77 221 GLY A C 1
ATOM 1501 O O . GLY A 1 221 ? 38.130 90.835 -2.944 1.00 23.46 221 GLY A O 1
ATOM 1502 N N . ASN A 1 222 ? 36.714 91.375 -4.615 1.00 22.83 222 ASN A N 1
ATOM 1503 C CA . ASN A 1 222 ? 37.794 91.736 -5.528 1.00 23.71 222 ASN A CA 1
ATOM 1504 C C . ASN A 1 222 ? 37.678 93.153 -6.109 1.00 23.58 222 ASN A C 1
ATOM 1505 O O . ASN A 1 222 ? 38.388 93.509 -7.074 1.00 23.41 222 ASN A O 1
ATOM 1510 N N . ASN A 1 223 ? 36.798 93.959 -5.514 1.00 23.56 223 ASN A N 1
ATOM 1511 C CA . ASN A 1 223 ? 36.554 95.300 -6.019 1.00 23.72 223 ASN A CA 1
ATOM 1512 C C . ASN A 1 223 ? 36.843 96.425 -5.046 1.00 23.67 223 ASN A C 1
ATOM 1513 O O . ASN A 1 223 ? 36.603 96.302 -3.846 1.00 23.89 223 ASN A O 1
ATOM 1518 N N . ILE A 1 224 ? 37.335 97.531 -5.606 1.00 23.54 224 ILE A N 1
ATOM 1519 C CA . ILE A 1 224 ? 37.241 98.854 -4.982 1.00 22.68 224 ILE A CA 1
ATOM 1520 C C . ILE A 1 224 ? 35.952 99.519 -5.498 1.00 23.13 224 ILE A C 1
ATOM 1521 O O . ILE A 1 224 ? 35.781 99.687 -6.712 1.00 21.89 224 ILE A O 1
ATOM 1526 N N . ILE A 1 225 ? 35.050 99.879 -4.581 1.00 22.68 225 ILE A N 1
ATOM 1527 C CA . ILE A 1 225 ? 33.669 100.238 -4.967 1.00 23.89 225 ILE A CA 1
ATOM 1528 C C . ILE A 1 225 ? 33.268 101.623 -4.430 1.00 23.89 225 ILE A C 1
ATOM 1529 O O . ILE A 1 225 ? 33.139 101.793 -3.213 1.00 24.00 225 ILE A O 1
ATOM 1534 N N . PRO A 1 226 ? 33.120 102.627 -5.325 1.00 24.50 226 PRO A N 1
ATOM 1535 C CA . PRO A 1 226 ? 32.590 103.926 -4.887 1.00 24.68 226 PRO A CA 1
ATOM 1536 C C . PRO A 1 226 ? 31.149 103.848 -4.388 1.00 25.60 226 PRO A C 1
ATOM 1537 O O . PRO A 1 226 ? 30.298 103.188 -5.009 1.00 25.54 226 PRO A O 1
ATOM 1541 N N . ALA A 1 227 ? 30.882 104.544 -3.286 1.00 25.64 227 ALA A N 1
ATOM 1542 C CA . ALA A 1 227 ? 29.550 104.595 -2.698 1.00 26.00 227 ALA A CA 1
ATOM 1543 C C . ALA A 1 227 ? 29.196 106.006 -2.222 1.00 26.38 227 ALA A C 1
ATOM 1544 O O . ALA A 1 227 ? 30.075 106.825 -1.936 1.00 26.40 227 ALA A O 1
ATOM 1546 N N . SER A 1 228 ? 27.901 106.289 -2.155 1.00 26.63 228 SER A N 1
ATOM 1547 C CA . SER A 1 228 ? 27.430 107.538 -1.567 1.00 27.28 228 SER A CA 1
ATOM 1548 C C . SER A 1 228 ? 27.335 107.358 -0.054 1.00 27.29 228 SER A C 1
ATOM 1549 O O . SER A 1 228 ? 27.058 106.263 0.427 1.00 28.15 228 SER A O 1
ATOM 1552 N N . THR A 1 229 ? 27.589 108.425 0.693 1.00 27.48 229 THR A N 1
ATOM 1553 C CA . THR A 1 229 ? 27.307 108.452 2.131 1.00 27.64 229 THR A CA 1
ATOM 1554 C C . THR A 1 229 ? 26.891 109.852 2.558 1.00 27.31 229 THR A C 1
ATOM 1555 O O . THR A 1 229 ? 27.390 110.840 2.034 1.00 27.12 229 THR A O 1
ATOM 1559 N N . GLY A 1 230 ? 25.972 109.932 3.511 1.00 27.19 230 GLY A N 1
ATOM 1560 C CA . GLY A 1 230 ? 25.493 111.224 3.985 1.00 26.82 230 GLY A CA 1
ATOM 1561 C C . GLY A 1 230 ? 26.226 111.675 5.224 1.00 27.01 230 GLY A C 1
ATOM 1562 O O . GLY A 1 230 ? 25.908 112.721 5.781 1.00 27.22 230 GLY A O 1
ATOM 1563 N N . ALA A 1 231 ? 27.222 110.893 5.636 1.00 26.71 231 ALA A N 1
ATOM 1564 C CA . ALA A 1 231 ? 27.902 111.083 6.924 1.00 27.13 231 ALA A CA 1
ATOM 1565 C C . ALA A 1 231 ? 28.462 112.476 7.169 1.00 27.21 231 ALA A C 1
ATOM 1566 O O . ALA A 1 231 ? 28.338 112.995 8.274 1.00 28.06 231 ALA A O 1
ATOM 1568 N N . ALA A 1 232 ? 29.051 113.096 6.147 1.00 27.13 232 ALA A N 1
ATOM 1569 C CA . ALA A 1 232 ? 29.716 114.392 6.333 1.00 27.18 232 ALA A CA 1
ATOM 1570 C C . ALA A 1 232 ? 28.762 115.566 6.465 1.00 26.97 232 ALA A C 1
ATOM 1571 O O . ALA A 1 232 ? 28.990 116.476 7.282 1.00 27.24 232 ALA A O 1
ATOM 1573 N N . LYS A 1 233 ? 27.717 115.556 5.639 1.00 26.65 233 LYS A N 1
ATOM 1574 C CA . LYS A 1 233 ? 26.610 116.500 5.720 1.00 26.43 233 LYS A CA 1
ATOM 1575 C C . LYS A 1 233 ? 25.839 116.319 7.033 1.00 25.56 233 LYS A C 1
ATOM 1576 O O . LYS A 1 233 ? 25.340 117.293 7.602 1.00 25.42 233 LYS A O 1
ATOM 1582 N N . ALA A 1 234 ? 25.740 115.068 7.500 1.00 24.68 234 ALA A N 1
ATOM 1583 C CA . ALA A 1 234 ? 25.147 114.765 8.811 1.00 23.79 234 ALA A CA 1
ATOM 1584 C C . ALA A 1 234 ? 25.864 115.500 9.939 1.00 23.35 234 ALA A C 1
ATOM 1585 O O . ALA A 1 234 ? 25.223 115.937 10.882 1.00 23.24 234 ALA A O 1
ATOM 1587 N N . VAL A 1 235 ? 27.187 115.649 9.832 1.00 23.34 235 VAL A N 1
ATOM 1588 C CA . VAL A 1 235 ? 27.963 116.415 10.813 1.00 22.77 235 VAL A CA 1
ATOM 1589 C C . VAL A 1 235 ? 27.457 117.867 10.882 1.00 23.28 235 VAL A C 1
ATOM 1590 O O . VAL A 1 235 ? 27.554 118.510 11.916 1.00 23.00 235 VAL A O 1
ATOM 1594 N N . GLY A 1 236 ? 26.861 118.355 9.789 1.00 23.58 236 GLY A N 1
ATOM 1595 C CA . GLY A 1 236 ? 26.276 119.706 9.745 1.00 24.00 236 GLY A CA 1
ATOM 1596 C C . GLY A 1 236 ? 24.961 119.882 10.489 1.00 24.04 236 GLY A C 1
ATOM 1597 O O . GLY A 1 236 ? 24.519 121.017 10.727 1.00 23.90 236 GLY A O 1
ATOM 1598 N N . LYS A 1 237 ? 24.328 118.768 10.846 1.00 24.22 237 LYS A N 1
ATOM 1599 C CA . LYS A 1 237 ? 23.112 118.784 11.661 1.00 25.05 237 LYS A CA 1
ATOM 1600 C C . LYS A 1 237 ? 23.523 118.591 13.119 1.00 24.59 237 LYS A C 1
ATOM 1601 O O . LYS A 1 237 ? 23.050 119.292 14.016 1.00 24.48 237 LYS A O 1
ATOM 1607 N N . VAL A 1 238 ? 24.430 117.640 13.331 1.00 24.09 238 VAL A N 1
ATOM 1608 C CA . VAL A 1 238 ? 24.989 117.367 14.657 1.00 23.88 238 VAL A CA 1
ATOM 1609 C C . VAL A 1 238 ? 25.714 118.578 15.246 1.00 23.93 238 VAL A C 1
ATOM 1610 O O . VAL A 1 238 ? 25.596 118.857 16.447 1.00 24.37 238 VAL A O 1
ATOM 1614 N N . ILE A 1 239 ? 26.469 119.279 14.398 1.00 24.10 239 ILE A N 1
ATOM 1615 C CA . ILE A 1 239 ? 27.144 120.533 14.748 1.00 23.57 239 ILE A CA 1
ATOM 1616 C C . ILE A 1 239 ? 26.670 121.599 13.755 1.00 23.51 239 ILE A C 1
ATOM 1617 O O . ILE A 1 239 ? 27.257 121.757 12.681 1.00 23.80 239 ILE A O 1
ATOM 1622 N N . PRO A 1 240 ? 25.582 122.312 14.090 1.00 23.43 240 PRO A N 1
ATOM 1623 C CA . PRO A 1 240 ? 24.975 123.271 13.150 1.00 23.18 240 PRO A CA 1
ATOM 1624 C C . PRO A 1 240 ? 25.912 124.367 12.613 1.00 23.43 240 PRO A C 1
ATOM 1625 O O . PRO A 1 240 ? 25.652 124.896 11.536 1.00 23.46 240 PRO A O 1
ATOM 1629 N N . ALA A 1 241 ? 26.972 124.707 13.350 1.00 22.92 241 ALA A N 1
ATOM 1630 C CA . ALA A 1 241 ? 28.024 125.615 12.864 1.00 23.13 241 ALA A CA 1
ATOM 1631 C C . ALA A 1 241 ? 28.639 125.171 11.523 1.00 23.16 241 ALA A C 1
ATOM 1632 O O . ALA A 1 241 ? 29.051 126.012 10.717 1.00 23.21 241 ALA A O 1
ATOM 1634 N N . LEU A 1 242 ? 28.671 123.858 11.291 1.00 22.97 242 LEU A N 1
ATOM 1635 C CA . LEU A 1 242 ? 29.307 123.257 10.113 1.00 23.08 242 LEU A CA 1
ATOM 1636 C C . LEU A 1 242 ? 28.308 122.950 9.017 1.00 23.11 242 LEU A C 1
ATOM 1637 O O . LEU A 1 242 ? 28.633 122.272 8.019 1.00 23.49 242 LEU A O 1
ATOM 1642 N N . ASN A 1 243 ? 27.085 123.445 9.197 1.00 22.82 243 ASN A N 1
ATOM 1643 C CA . ASN A 1 243 ? 26.073 123.317 8.164 1.00 22.82 243 ASN A CA 1
ATOM 1644 C C . ASN A 1 243 ? 26.578 123.936 6.863 1.00 22.56 243 ASN A C 1
ATOM 1645 O O . ASN A 1 243 ? 26.992 125.098 6.846 1.00 21.81 243 ASN A O 1
ATOM 1650 N N . GLY A 1 244 ? 26.580 123.130 5.797 1.00 23.07 244 GLY A N 1
ATOM 1651 C CA . GLY A 1 244 ? 26.997 123.549 4.451 1.00 22.37 244 GLY A CA 1
ATOM 1652 C C . GLY A 1 244 ? 28.494 123.527 4.184 1.00 22.62 244 GLY A C 1
ATOM 1653 O O . GLY A 1 244 ? 28.934 123.790 3.060 1.00 22.99 244 GLY A O 1
ATOM 1654 N N . LYS A 1 245 ? 29.280 123.214 5.208 1.00 22.91 245 LYS A N 1
ATOM 1655 C CA . LYS A 1 245 ? 30.744 123.288 5.129 1.00 22.78 245 LYS A CA 1
ATOM 1656 C C . LYS A 1 245 ? 31.404 121.941 4.815 1.00 22.96 245 LYS A C 1
ATOM 1657 O O . LYS A 1 245 ? 32.610 121.877 4.557 1.00 22.77 245 LYS A O 1
ATOM 1663 N N . LEU A 1 246 ? 30.615 120.869 4.845 1.00 23.15 246 LEU A N 1
ATOM 1664 C CA . LEU A 1 246 ? 31.145 119.521 4.677 1.00 23.65 246 LEU A CA 1
ATOM 1665 C C . LEU A 1 246 ? 30.299 118.648 3.790 1.00 23.63 246 LEU A C 1
ATOM 1666 O O . LEU A 1 246 ? 29.071 118.665 3.867 1.00 24.24 246 LEU A O 1
ATOM 1671 N N . THR A 1 247 ? 30.971 117.866 2.956 1.00 23.37 247 THR A N 1
ATOM 1672 C CA . THR A 1 247 ? 30.314 116.737 2.295 1.00 23.36 247 THR A CA 1
ATOM 1673 C C . THR A 1 247 ? 31.326 115.609 2.004 1.00 23.52 247 THR A C 1
ATOM 1674 O O . THR A 1 247 ? 32.492 115.699 2.402 1.00 23.04 247 THR A O 1
ATOM 1678 N N . GLY A 1 248 ? 30.870 114.518 1.406 1.00 23.46 248 GLY A N 1
ATOM 1679 C CA . GLY A 1 248 ? 31.706 113.349 1.319 1.00 23.82 248 GLY A CA 1
ATOM 1680 C C . GLY A 1 248 ? 31.178 112.204 0.496 1.00 24.22 248 GLY A C 1
ATOM 1681 O O . GLY A 1 248 ? 30.072 112.249 -0.047 1.00 24.53 248 GLY A O 1
ATOM 1682 N N . MET A 1 249 ? 32.002 111.174 0.407 1.00 25.28 249 MET A N 1
ATOM 1683 C CA . MET A 1 249 ? 31.666 109.956 -0.309 1.00 25.57 249 MET A CA 1
ATOM 1684 C C . MET A 1 249 ? 32.392 108.813 0.371 1.00 25.23 249 MET A C 1
ATOM 1685 O O . MET A 1 249 ? 33.224 109.035 1.246 1.00 24.84 249 MET A O 1
ATOM 1690 N N . ALA A 1 250 ? 32.068 107.588 -0.027 1.00 25.07 250 ALA A N 1
ATOM 1691 C CA . ALA A 1 250 ? 32.690 106.409 0.564 1.00 24.66 250 ALA A CA 1
ATOM 1692 C C . ALA A 1 250 ? 33.288 105.526 -0.521 1.00 24.25 250 ALA A C 1
ATOM 1693 O O . ALA A 1 250 ? 32.816 105.512 -1.670 1.00 23.00 250 ALA A O 1
ATOM 1695 N N . ILE A 1 251 ? 34.335 104.800 -0.148 1.00 23.96 251 ILE A N 1
ATOM 1696 C CA . ILE A 1 251 ? 34.861 103.746 -1.005 1.00 24.32 251 ILE A CA 1
ATOM 1697 C C . ILE A 1 251 ? 34.841 102.409 -0.243 1.00 23.99 251 ILE A C 1
ATOM 1698 O O . ILE A 1 251 ? 35.502 102.253 0.794 1.00 22.53 251 ILE A O 1
ATOM 1703 N N . ARG A 1 252 ? 34.037 101.476 -0.741 1.00 24.01 252 ARG A N 1
ATOM 1704 C CA . ARG A 1 252 ? 33.923 100.133 -0.161 1.00 25.08 252 ARG A CA 1
ATOM 1705 C C . ARG A 1 252 ? 35.099 99.262 -0.620 1.00 24.62 252 ARG A C 1
ATOM 1706 O O . ARG A 1 252 ? 35.422 99.212 -1.815 1.00 24.21 252 ARG A O 1
ATOM 1714 N N . VAL A 1 253 ? 35.757 98.604 0.341 1.00 24.87 253 VAL A N 1
ATOM 1715 C CA . VAL A 1 253 ? 36.886 97.712 0.054 1.00 24.26 253 VAL A CA 1
ATOM 1716 C C . VAL A 1 253 ? 36.659 96.321 0.695 1.00 24.17 253 VAL A C 1
ATOM 1717 O O . VAL A 1 253 ? 35.891 96.208 1.657 1.00 24.19 253 VAL A O 1
ATOM 1721 N N . PRO A 1 254 ? 37.316 95.266 0.164 1.00 23.71 254 PRO A N 1
ATOM 1722 C CA . PRO A 1 254 ? 37.031 93.870 0.571 1.00 24.08 254 PRO A CA 1
ATOM 1723 C C . PRO A 1 254 ? 37.198 93.422 2.029 1.00 24.25 254 PRO A C 1
ATOM 1724 O O . PRO A 1 254 ? 36.756 92.320 2.350 1.00 24.70 254 PRO A O 1
ATOM 1728 N N . THR A 1 255 ? 37.814 94.226 2.894 1.00 24.29 255 THR A N 1
ATOM 1729 C CA . THR A 1 255 ? 38.074 93.797 4.278 1.00 24.35 255 THR A CA 1
ATOM 1730 C C . THR A 1 255 ? 36.777 93.607 5.106 1.00 24.41 255 THR A C 1
ATOM 1731 O O . THR A 1 255 ? 35.798 94.313 4.871 1.00 24.70 255 THR A O 1
ATOM 1735 N N . PRO A 1 256 ? 36.750 92.615 6.032 1.00 25.12 256 PRO A N 1
ATOM 1736 C CA . PRO A 1 256 ? 35.513 92.312 6.766 1.00 25.00 256 PRO A CA 1
ATOM 1737 C C . PRO A 1 256 ? 35.101 93.312 7.857 1.00 25.16 256 PRO A C 1
ATOM 1738 O O . PRO A 1 256 ? 33.908 93.388 8.179 1.00 25.89 256 PRO A O 1
ATOM 1742 N N . ASP A 1 257 ? 36.059 94.046 8.426 1.00 24.96 257 ASP A N 1
ATOM 1743 C CA . ASP A 1 257 ? 35.771 95.039 9.467 1.00 24.96 257 ASP A CA 1
ATOM 1744 C C . ASP A 1 257 ? 36.857 96.092 9.576 1.00 24.68 257 ASP A C 1
ATOM 1745 O O . ASP A 1 257 ? 38.049 95.810 9.334 1.00 24.66 257 ASP A O 1
ATOM 1750 N N . VAL A 1 258 ? 36.415 97.292 9.960 1.00 24.49 258 VAL A N 1
ATOM 1751 C CA . VAL A 1 258 ? 37.246 98.474 10.281 1.00 24.69 258 VAL A CA 1
ATOM 1752 C C . VAL A 1 258 ? 37.356 99.409 9.084 1.00 25.11 258 VAL A C 1
ATOM 1753 O O . VAL A 1 258 ? 37.570 98.964 7.934 1.00 25.72 258 VAL A O 1
ATOM 1757 N N . SER A 1 259 ? 37.172 100.703 9.353 1.00 24.96 259 SER A N 1
ATOM 1758 C CA . SER A 1 259 ? 37.081 101.710 8.297 1.00 25.15 259 SER A CA 1
ATOM 1759 C C . SER A 1 259 ? 37.903 102.953 8.640 1.00 24.93 259 SER A C 1
ATOM 1760 O O . SER A 1 259 ? 38.397 103.090 9.766 1.00 24.87 259 SER A O 1
ATOM 1763 N N . VAL A 1 260 ? 38.098 103.834 7.666 1.00 24.33 260 VAL A N 1
ATOM 1764 C CA . VAL A 1 260 ? 38.930 105.027 7.885 1.00 24.04 260 VAL A CA 1
ATOM 1765 C C . VAL A 1 260 ? 38.364 106.296 7.225 1.00 24.31 260 VAL A C 1
ATOM 1766 O O . VAL A 1 260 ? 37.938 106.292 6.057 1.00 24.68 260 VAL A O 1
ATOM 1770 N N . VAL A 1 261 ? 38.316 107.366 8.014 1.00 24.36 261 VAL A N 1
ATOM 1771 C CA . VAL A 1 261 ? 37.946 108.703 7.545 1.00 23.77 261 VAL A CA 1
ATOM 1772 C C . VAL A 1 261 ? 39.169 109.444 7.017 1.00 24.63 261 VAL A C 1
ATOM 1773 O O . VAL A 1 261 ? 40.218 109.531 7.690 1.00 23.82 261 VAL A O 1
ATOM 1777 N N . ASP A 1 262 ? 39.020 109.950 5.791 1.00 24.34 262 ASP A N 1
ATOM 1778 C CA . ASP A 1 262 ? 40.022 110.768 5.135 1.00 24.87 262 ASP A CA 1
ATOM 1779 C C . ASP A 1 262 ? 39.388 112.148 4.947 1.00 24.59 262 ASP A C 1
ATOM 1780 O O . ASP A 1 262 ? 38.561 112.348 4.046 1.00 24.63 262 ASP A O 1
ATOM 1785 N N . LEU A 1 263 ? 39.752 113.080 5.826 1.00 24.46 263 LEU A N 1
ATOM 1786 C CA . LEU A 1 263 ? 39.161 114.419 5.851 1.00 23.70 263 LEU A CA 1
ATOM 1787 C C . LEU A 1 263 ? 40.095 115.483 5.281 1.00 23.84 263 LEU A C 1
ATOM 1788 O O . LEU A 1 263 ? 41.097 115.820 5.904 1.00 24.08 263 LEU A O 1
ATOM 1793 N N . THR A 1 264 ? 39.744 116.032 4.117 1.00 23.77 264 THR A N 1
ATOM 1794 C CA . THR A 1 264 ? 40.512 117.136 3.541 1.00 23.74 264 THR A CA 1
ATOM 1795 C C . THR A 1 264 ? 39.798 118.453 3.810 1.00 24.24 264 THR A C 1
ATOM 1796 O O . THR A 1 264 ? 38.680 118.673 3.338 1.00 24.03 264 THR A O 1
ATOM 1800 N N . CYS A 1 265 ? 40.462 119.322 4.569 1.00 24.59 265 CYS A N 1
ATOM 1801 C CA . CYS A 1 265 ? 39.865 120.568 5.028 1.00 24.80 265 CYS A CA 1
ATOM 1802 C C . CYS A 1 265 ? 40.795 121.784 4.979 1.00 23.87 265 CYS A C 1
ATOM 1803 O O . CYS A 1 265 ? 42.008 121.677 5.225 1.00 22.50 265 CYS A O 1
ATOM 1806 N N . LYS A 1 266 ? 40.191 122.920 4.612 1.00 22.83 266 LYS A N 1
ATOM 1807 C CA . LYS A 1 266 ? 40.770 124.261 4.718 1.00 23.71 266 LYS A CA 1
ATOM 1808 C C . LYS A 1 266 ? 40.427 124.862 6.086 1.00 23.64 266 LYS A C 1
ATOM 1809 O O . LYS A 1 266 ? 39.263 124.876 6.496 1.00 23.50 266 LYS A O 1
ATOM 1815 N N . LEU A 1 267 ? 41.446 125.345 6.794 1.00 24.02 267 LEU A N 1
ATOM 1816 C CA . LEU A 1 267 ? 41.278 125.887 8.135 1.00 24.72 267 LEU A CA 1
ATOM 1817 C C . LEU A 1 267 ? 41.321 127.410 8.121 1.00 24.89 267 LEU A C 1
ATOM 1818 O O . LEU A 1 267 ? 42.035 127.993 7.300 1.00 24.59 267 LEU A O 1
ATOM 1823 N N . ALA A 1 268 ? 40.567 128.034 9.031 1.00 24.88 268 ALA A N 1
ATOM 1824 C CA . ALA A 1 268 ? 40.471 129.501 9.127 1.00 25.24 268 ALA A CA 1
ATOM 1825 C C . ALA A 1 268 ? 41.686 130.113 9.817 1.00 25.58 268 ALA A C 1
ATOM 1826 O O . ALA A 1 268 ? 42.046 131.257 9.567 1.00 25.81 268 ALA A O 1
ATOM 1828 N N . LYS A 1 269 ? 42.288 129.342 10.713 1.00 26.01 269 LYS A N 1
ATOM 1829 C CA . LYS A 1 269 ? 43.516 129.716 11.391 1.00 26.76 269 LYS A CA 1
ATOM 1830 C C . LYS A 1 269 ? 44.544 128.664 11.004 1.00 26.97 269 LYS A C 1
ATOM 1831 O O . LYS A 1 269 ? 44.186 127.507 10.836 1.00 27.11 269 LYS A O 1
ATOM 1837 N N . PRO A 1 270 ? 45.827 129.054 10.880 1.00 27.29 270 PRO A N 1
ATOM 1838 C CA . PRO A 1 270 ? 46.866 128.077 10.557 1.00 27.16 270 PRO A CA 1
ATOM 1839 C C . PRO A 1 270 ? 47.087 127.048 11.667 1.00 27.29 270 PRO A C 1
ATOM 1840 O O . PRO A 1 270 ? 47.044 127.384 12.860 1.00 26.90 270 PRO A O 1
ATOM 1844 N N . ALA A 1 271 ? 47.326 125.806 11.258 1.00 27.04 271 ALA A N 1
ATOM 1845 C CA . ALA A 1 271 ? 47.598 124.709 12.170 1.00 27.45 271 ALA A CA 1
ATOM 1846 C C . ALA A 1 271 ? 48.495 123.690 11.497 1.00 27.28 271 ALA A C 1
ATOM 1847 O O . ALA A 1 271 ? 48.214 123.235 10.389 1.00 27.36 271 ALA A O 1
ATOM 1849 N N . SER A 1 272 ? 49.583 123.347 12.174 1.00 26.66 272 SER A N 1
ATOM 1850 C CA . SER A 1 272 ? 50.459 122.273 11.735 1.00 26.21 272 SER A CA 1
ATOM 1851 C C . SER A 1 272 ? 49.855 120.946 12.180 1.00 26.03 272 SER A C 1
ATOM 1852 O O . SER A 1 272 ? 49.003 120.914 13.082 1.00 25.88 272 SER A O 1
ATOM 1855 N N . ILE A 1 273 ? 50.313 119.849 11.580 1.00 25.79 273 ILE A N 1
ATOM 1856 C CA . ILE A 1 273 ? 49.826 118.529 11.980 1.00 25.49 273 ILE A CA 1
ATOM 1857 C C . ILE A 1 273 ? 50.034 118.328 13.475 1.00 25.16 273 ILE A C 1
ATOM 1858 O O . ILE A 1 273 ? 49.145 117.821 14.161 1.00 25.31 273 ILE A O 1
ATOM 1863 N N . GLU A 1 274 ? 51.191 118.766 13.969 1.00 25.11 274 GLU A N 1
ATOM 1864 C CA . GLU A 1 274 ? 51.522 118.725 15.396 1.00 24.40 274 GLU A CA 1
ATOM 1865 C C . GLU A 1 274 ? 50.513 119.453 16.297 1.00 24.32 274 GLU A C 1
ATOM 1866 O O . GLU A 1 274 ? 50.116 118.933 17.347 1.00 24.62 274 GLU A O 1
ATOM 1872 N N . GLU A 1 275 ? 50.088 120.644 15.889 1.00 24.44 275 GLU A N 1
ATOM 1873 C CA . GLU A 1 275 ? 49.111 121.421 16.669 1.00 24.08 275 GLU A CA 1
ATOM 1874 C C . GLU A 1 275 ? 47.725 120.777 16.673 1.00 23.60 275 GLU A C 1
ATOM 1875 O O . GLU A 1 275 ? 47.003 120.833 17.671 1.00 22.81 275 GLU A O 1
ATOM 1881 N N . ILE A 1 276 ? 47.370 120.173 15.540 1.00 23.31 276 ILE A N 1
ATOM 1882 C CA . ILE A 1 276 ? 46.124 119.431 15.385 1.00 23.29 276 ILE A CA 1
ATOM 1883 C C . ILE A 1 276 ? 46.175 118.185 16.268 1.00 23.79 276 ILE A C 1
ATOM 1884 O O . ILE A 1 276 ? 45.214 117.866 16.968 1.00 23.57 276 ILE A O 1
ATOM 1889 N N . TYR A 1 277 ? 47.322 117.514 16.260 1.00 24.12 277 TYR A N 1
ATOM 1890 C CA . TYR A 1 277 ? 47.550 116.357 17.127 1.00 25.44 277 TYR A CA 1
ATOM 1891 C C . TYR A 1 277 ? 47.367 116.695 18.620 1.00 25.12 277 TYR A C 1
ATOM 1892 O O . TYR A 1 277 ? 46.795 115.903 19.363 1.00 25.66 277 TYR A O 1
ATOM 1901 N N . GLN A 1 278 ? 47.846 117.862 19.053 1.00 25.44 278 GLN A N 1
ATOM 1902 C CA . GLN A 1 278 ? 47.708 118.273 20.459 1.00 24.90 278 GLN A CA 1
ATOM 1903 C C . GLN A 1 278 ? 46.255 118.587 20.834 1.00 24.90 278 GLN A C 1
ATOM 1904 O O . GLN A 1 278 ? 45.789 118.200 21.908 1.00 24.80 278 GLN A O 1
ATOM 1910 N N . ALA A 1 279 ? 45.553 119.289 19.948 1.00 24.49 279 ALA A N 1
ATOM 1911 C CA . ALA A 1 279 ? 44.125 119.563 20.108 1.00 24.21 279 ALA A CA 1
ATOM 1912 C C . ALA A 1 279 ? 43.322 118.261 20.227 1.00 24.14 279 ALA A C 1
ATOM 1913 O O . ALA A 1 279 ? 42.427 118.146 21.064 1.00 23.76 279 ALA A O 1
ATOM 1915 N N . VAL A 1 280 ? 43.645 117.289 19.377 1.00 23.94 280 VAL A N 1
ATOM 1916 C CA . VAL A 1 280 ? 43.047 115.960 19.476 1.00 24.18 280 VAL A CA 1
ATOM 1917 C C . VAL A 1 280 ? 43.326 115.350 20.842 1.00 24.85 280 VAL A C 1
ATOM 1918 O O . VAL A 1 280 ? 42.400 114.930 21.532 1.00 25.20 280 VAL A O 1
ATOM 1922 N N . LYS A 1 281 ? 44.601 115.343 21.230 1.00 25.03 281 LYS A N 1
ATOM 1923 C CA . LYS A 1 281 ? 45.066 114.715 22.456 1.00 25.70 281 LYS A CA 1
ATOM 1924 C C . LYS A 1 281 ? 44.433 115.357 23.701 1.00 26.05 281 LYS A C 1
ATOM 1925 O O . LYS A 1 281 ? 44.057 114.666 24.653 1.00 25.86 281 LYS A O 1
ATOM 1931 N N . GLU A 1 282 ? 44.288 116.680 23.674 1.00 26.16 282 GLU A N 1
ATOM 1932 C CA . GLU A 1 282 ? 43.586 117.403 24.730 1.00 26.99 282 GLU A CA 1
ATOM 1933 C C . GLU A 1 282 ? 42.147 116.900 24.886 1.00 26.73 282 GLU A C 1
ATOM 1934 O O . GLU A 1 282 ? 41.718 116.579 25.988 1.00 27.09 282 GLU A O 1
ATOM 1940 N N . ALA A 1 283 ? 41.400 116.834 23.789 1.00 26.45 283 ALA A N 1
ATOM 1941 C CA . ALA A 1 283 ? 40.005 116.412 23.875 1.00 26.87 283 ALA A CA 1
ATOM 1942 C C . ALA A 1 283 ? 39.853 114.931 24.231 1.00 26.72 283 ALA A C 1
ATOM 1943 O O . ALA A 1 283 ? 38.959 114.578 24.996 1.00 26.83 283 ALA A O 1
ATOM 1945 N N . SER A 1 284 ? 40.726 114.088 23.678 1.00 26.59 284 SER A N 1
ATOM 1946 C CA . SER A 1 284 ? 40.771 112.653 23.996 1.00 27.13 284 SER A CA 1
ATOM 1947 C C . SER A 1 284 ? 40.963 112.384 25.487 1.00 27.40 284 SER A C 1
ATOM 1948 O O . SER A 1 284 ? 40.367 111.453 26.046 1.00 27.60 284 SER A O 1
ATOM 1951 N N . ASN A 1 285 ? 41.820 113.183 26.115 1.00 27.95 285 ASN A N 1
ATOM 1952 C CA . ASN A 1 285 ? 42.164 112.998 27.524 1.00 28.49 285 ASN A CA 1
ATOM 1953 C C . ASN A 1 285 ? 41.290 113.807 28.485 1.00 28.93 285 ASN A C 1
ATOM 1954 O O . ASN A 1 285 ? 41.456 113.725 29.703 1.00 28.83 285 ASN A O 1
ATOM 1959 N N . GLY A 1 286 ? 40.359 114.584 27.934 1.00 29.15 286 GLY A N 1
ATOM 1960 C CA . GLY A 1 286 ? 39.455 115.388 28.750 1.00 29.53 286 GLY A CA 1
ATOM 1961 C C . GLY A 1 286 ? 38.002 115.133 28.395 1.00 29.74 286 GLY A C 1
ATOM 1962 O O . GLY A 1 286 ? 37.477 114.052 28.677 1.00 30.05 286 GLY A O 1
ATOM 1963 N N . PRO A 1 287 ? 37.347 116.124 27.759 1.00 30.00 287 PRO A N 1
ATOM 1964 C CA . PRO A 1 287 ? 35.914 116.111 27.428 1.00 30.03 287 PRO A CA 1
ATOM 1965 C C . PRO A 1 287 ? 35.434 114.939 26.559 1.00 30.08 287 PRO A C 1
ATOM 1966 O O . PRO A 1 287 ? 34.275 114.529 26.681 1.00 30.26 287 PRO A O 1
ATOM 1970 N N . MET A 1 288 ? 36.304 114.414 25.696 1.00 29.77 288 MET A N 1
ATOM 1971 C CA . MET A 1 288 ? 35.950 113.293 24.825 1.00 29.69 288 MET A CA 1
ATOM 1972 C C . MET A 1 288 ? 36.599 111.963 25.226 1.00 29.26 288 MET A C 1
ATOM 1973 O O . MET A 1 288 ? 36.811 111.097 24.381 1.00 28.71 288 MET A O 1
ATOM 1978 N N . LYS A 1 289 ? 36.901 111.807 26.516 1.00 29.19 289 LYS A N 1
ATOM 1979 C CA . LYS A 1 289 ? 37.433 110.550 27.054 1.00 29.40 289 LYS A CA 1
ATOM 1980 C C . LYS A 1 289 ? 36.574 109.353 26.605 1.00 29.17 289 LYS A C 1
ATOM 1981 O O . LYS A 1 289 ? 35.355 109.344 26.786 1.00 29.21 289 LYS A O 1
ATOM 1987 N N . GLY A 1 290 ? 37.219 108.371 25.978 1.00 28.64 290 GLY A N 1
ATOM 1988 C CA . GLY A 1 290 ? 36.542 107.165 25.512 1.00 28.42 290 GLY A CA 1
ATOM 1989 C C . GLY A 1 290 ? 35.877 107.283 24.151 1.00 28.00 290 GLY A C 1
ATOM 1990 O O . GLY A 1 290 ? 35.416 106.289 23.600 1.00 28.59 290 GLY A O 1
ATOM 1991 N N . ILE A 1 291 ? 35.825 108.494 23.604 1.00 27.38 291 ILE A N 1
ATOM 1992 C CA . ILE A 1 291 ? 35.171 108.736 22.312 1.00 26.67 291 ILE A CA 1
ATOM 1993 C C . ILE A 1 291 ? 36.242 109.069 21.278 1.00 26.19 291 ILE A C 1
ATOM 1994 O O . ILE A 1 291 ? 36.382 108.369 20.282 1.00 25.65 291 ILE A O 1
ATOM 1999 N N . MET A 1 292 ? 37.015 110.120 21.540 1.00 25.98 292 MET A N 1
ATOM 2000 C CA . MET A 1 292 ? 38.173 110.439 20.710 1.00 25.54 292 MET A CA 1
ATOM 2001 C C . MET A 1 292 ? 39.412 109.768 21.292 1.00 25.17 292 MET A C 1
ATOM 2002 O O . MET A 1 292 ? 39.664 109.832 22.500 1.00 24.80 292 MET A O 1
ATOM 2007 N N . GLY A 1 293 ? 40.162 109.107 20.417 1.00 25.13 293 GLY A N 1
ATOM 2008 C CA . GLY A 1 293 ? 41.469 108.527 20.737 1.00 24.86 293 GLY A CA 1
ATOM 2009 C C . GLY A 1 293 ? 42.497 108.974 19.705 1.00 24.36 293 GLY A C 1
ATOM 2010 O O . GLY A 1 293 ? 42.150 109.632 18.724 1.00 24.60 293 GLY A O 1
ATOM 2011 N N . TYR A 1 294 ? 43.765 108.646 19.946 1.00 23.90 294 TYR A N 1
ATOM 2012 C CA . TYR A 1 294 ? 44.862 109.039 19.053 1.00 23.51 294 TYR A CA 1
ATOM 2013 C C . TYR A 1 294 ? 46.000 108.014 19.076 1.00 24.21 294 TYR A C 1
ATOM 2014 O O . TYR A 1 294 ? 46.119 107.215 20.011 1.00 23.28 294 TYR A O 1
ATOM 2023 N N . THR A 1 295 ? 46.833 108.043 18.040 1.00 24.20 295 THR A N 1
ATOM 2024 C CA . THR A 1 295 ? 48.002 107.170 17.969 1.00 25.08 295 THR A CA 1
ATOM 2025 C C . THR A 1 295 ? 49.047 107.820 17.093 1.00 25.34 295 THR A C 1
ATOM 2026 O O . THR A 1 295 ? 48.703 108.547 16.161 1.00 25.76 295 THR A O 1
ATOM 2030 N N . SER A 1 296 ? 50.317 107.593 17.419 1.00 25.72 296 SER A N 1
ATOM 2031 C CA . SER A 1 296 ? 51.412 107.965 16.529 1.00 26.18 296 SER A CA 1
ATOM 2032 C C . SER A 1 296 ? 52.086 106.721 15.939 1.00 26.39 296 SER A C 1
ATOM 2033 O O . SER A 1 296 ? 53.182 106.812 15.384 1.00 26.84 296 SER A O 1
ATOM 2036 N N . ASP A 1 297 ? 51.437 105.561 16.076 1.00 26.44 297 ASP A N 1
ATOM 2037 C CA . ASP A 1 297 ? 52.041 104.283 15.703 1.00 26.52 297 ASP A CA 1
ATOM 2038 C C . ASP A 1 297 ? 51.770 103.923 14.252 1.00 26.46 297 ASP A C 1
ATOM 2039 O O . ASP A 1 297 ? 50.857 104.464 13.637 1.00 27.13 297 ASP A O 1
ATOM 2044 N N . ASP A 1 298 ? 52.575 103.006 13.718 1.00 26.76 298 ASP A N 1
ATOM 2045 C CA . ASP A 1 298 ? 52.412 102.509 12.338 1.00 26.90 298 ASP A CA 1
ATOM 2046 C C . ASP A 1 298 ? 51.223 101.538 12.163 1.00 26.22 298 ASP A C 1
ATOM 2047 O O . ASP A 1 298 ? 51.367 100.388 11.732 1.00 26.46 298 ASP A O 1
ATOM 2052 N N . VAL A 1 299 ? 50.034 102.025 12.482 1.00 25.49 299 VAL A N 1
ATOM 2053 C CA . VAL A 1 299 ? 48.871 101.160 12.607 1.00 24.06 299 VAL A CA 1
ATOM 2054 C C . VAL A 1 299 ? 48.242 100.839 11.250 1.00 24.02 299 VAL A C 1
ATOM 2055 O O . VAL A 1 299 ? 48.443 101.553 10.273 1.00 24.69 299 VAL A O 1
ATOM 2059 N N . VAL A 1 300 ? 47.525 99.724 11.205 1.00 23.74 300 VAL A N 1
ATOM 2060 C CA . VAL A 1 300 ? 46.691 99.336 10.073 1.00 23.26 300 VAL A CA 1
ATOM 2061 C C . VAL A 1 300 ? 45.294 98.958 10.573 1.00 23.02 300 VAL A C 1
ATOM 2062 O O . VAL A 1 300 ? 45.090 98.806 11.770 1.00 22.83 300 VAL A O 1
ATOM 2066 N N . SER A 1 301 ? 44.331 98.813 9.660 1.00 23.36 301 SER A N 1
ATOM 2067 C CA . SER A 1 301 ? 42.931 98.618 10.040 1.00 23.58 301 SER A CA 1
ATOM 2068 C C . SER A 1 301 ? 42.666 97.518 11.086 1.00 23.79 301 SER A C 1
ATOM 2069 O O . SER A 1 301 ? 41.955 97.766 12.072 1.00 23.51 301 SER A O 1
ATOM 2072 N N . THR A 1 302 ? 43.255 96.337 10.912 1.00 23.92 302 THR A N 1
ATOM 2073 C CA . THR A 1 302 ? 43.006 95.220 11.847 1.00 24.51 302 THR A CA 1
ATOM 2074 C C . THR A 1 302 ? 43.412 95.524 13.294 1.00 24.32 302 THR A C 1
ATOM 2075 O O . THR A 1 302 ? 42.919 94.892 14.208 1.00 24.46 302 THR A O 1
ATOM 2079 N N . ASP A 1 303 ? 44.301 96.497 13.471 1.00 24.88 303 ASP A N 1
ATOM 2080 C CA . ASP A 1 303 ? 44.738 96.972 14.781 1.00 24.85 303 ASP A CA 1
ATOM 2081 C C . ASP A 1 303 ? 43.602 97.603 15.583 1.00 24.45 303 ASP A C 1
ATOM 2082 O O . ASP A 1 303 ? 43.743 97.826 16.789 1.00 23.10 303 ASP A O 1
ATOM 2087 N N . PHE A 1 304 ? 42.490 97.895 14.903 1.00 24.36 304 PHE A N 1
ATOM 2088 C CA . PHE A 1 304 ? 41.327 98.509 15.552 1.00 25.12 304 PHE A CA 1
ATOM 2089 C C . PHE A 1 304 ? 40.086 97.623 15.631 1.00 24.99 304 PHE A C 1
ATOM 2090 O O . PHE A 1 304 ? 39.026 98.095 16.011 1.00 24.92 304 PHE A O 1
ATOM 2098 N N . ILE A 1 305 ? 40.236 96.339 15.295 1.00 24.72 305 ILE A N 1
ATOM 2099 C CA . ILE A 1 305 ? 39.195 95.354 15.543 1.00 24.58 305 ILE A CA 1
ATOM 2100 C C . ILE A 1 305 ? 38.969 95.284 17.049 1.00 25.04 305 ILE A C 1
ATOM 2101 O O . ILE A 1 305 ? 39.905 95.029 17.805 1.00 24.12 305 ILE A O 1
ATOM 2106 N N . GLY A 1 306 ? 37.741 95.568 17.484 1.00 25.64 306 GLY A N 1
ATOM 2107 C CA . GLY A 1 306 ? 37.454 95.591 18.920 1.00 25.52 306 GLY A CA 1
ATOM 2108 C C . GLY A 1 306 ? 37.647 96.935 19.605 1.00 25.87 306 GLY A C 1
ATOM 2109 O O . GLY A 1 306 ? 37.292 97.097 20.776 1.00 25.40 306 GLY A O 1
ATOM 2110 N N . CYS A 1 307 ? 38.202 97.914 18.895 1.00 26.41 307 CYS A N 1
ATOM 2111 C CA . CYS A 1 307 ? 38.379 99.242 19.497 1.00 26.84 307 CYS A CA 1
ATOM 2112 C C . CYS A 1 307 ? 37.030 99.868 19.837 1.00 26.84 307 CYS A C 1
ATOM 2113 O O . CYS A 1 307 ? 36.110 99.843 19.027 1.00 26.63 307 CYS A O 1
ATOM 2116 N N . LYS A 1 308 ? 36.913 100.402 21.052 1.00 27.33 308 LYS A N 1
ATOM 2117 C CA . LYS A 1 308 ? 35.646 101.001 21.492 1.00 28.00 308 LYS A CA 1
ATOM 2118 C C . LYS A 1 308 ? 35.542 102.516 21.252 1.00 27.68 308 LYS A C 1
ATOM 2119 O O . LYS A 1 308 ? 34.488 103.103 21.510 1.00 27.71 308 LYS A O 1
ATOM 2125 N N . TYR A 1 309 ? 36.625 103.141 20.782 1.00 27.67 309 TYR A N 1
ATOM 2126 C CA . TYR A 1 309 ? 36.629 104.578 20.459 1.00 27.08 309 TYR A CA 1
ATOM 2127 C C . TYR A 1 309 ? 35.764 104.883 19.222 1.00 26.55 309 TYR A C 1
ATOM 2128 O O . TYR A 1 309 ? 35.559 104.025 18.365 1.00 25.33 309 TYR A O 1
ATOM 2137 N N . SER A 1 310 ? 35.271 106.113 19.117 1.00 26.13 310 SER A N 1
ATOM 2138 C CA . SER A 1 310 ? 34.463 106.478 17.947 1.00 26.37 310 SER A CA 1
ATOM 2139 C C . SER A 1 310 ? 35.373 106.836 16.774 1.00 26.00 310 SER A C 1
ATOM 2140 O O . SER A 1 310 ? 35.023 106.634 15.614 1.00 26.22 310 SER A O 1
ATOM 2143 N N . SER A 1 311 ? 36.549 107.359 17.116 1.00 25.77 311 SER A N 1
ATOM 2144 C CA . SER A 1 311 ? 37.448 108.024 16.197 1.00 25.61 311 SER A CA 1
ATOM 2145 C C . SER A 1 311 ? 38.859 107.924 16.788 1.00 25.58 311 SER A C 1
ATOM 2146 O O . SER A 1 311 ? 39.108 108.354 17.938 1.00 25.29 311 SER A O 1
ATOM 2149 N N . ILE A 1 312 ? 39.771 107.339 16.011 1.00 25.13 312 ILE A N 1
ATOM 2150 C CA . ILE A 1 312 ? 41.180 107.257 16.408 1.00 24.55 312 ILE A CA 1
ATOM 2151 C C . ILE A 1 312 ? 42.102 107.978 15.412 1.00 24.61 312 ILE A C 1
ATOM 2152 O O . ILE A 1 312 ? 42.435 107.448 14.352 1.00 24.43 312 ILE A O 1
ATOM 2157 N N . PHE A 1 313 ? 42.532 109.177 15.800 1.00 24.97 313 PHE A N 1
ATOM 2158 C CA . PHE A 1 313 ? 43.420 110.028 15.008 1.00 24.68 313 PHE A CA 1
ATOM 2159 C C . PHE A 1 313 ? 44.788 109.375 14.763 1.00 24.19 313 PHE A C 1
ATOM 2160 O O . PHE A 1 313 ? 45.493 109.004 15.702 1.00 23.79 313 PHE A O 1
ATOM 2168 N N . ASP A 1 314 ? 45.138 109.227 13.491 1.00 24.01 314 ASP A N 1
ATOM 2169 C CA . ASP A 1 314 ? 46.384 108.578 13.072 1.00 24.05 314 ASP A CA 1
ATOM 2170 C C . ASP A 1 314 ? 47.383 109.662 12.690 1.00 24.18 314 ASP A C 1
ATOM 2171 O O . ASP A 1 314 ? 47.373 110.135 11.558 1.00 23.82 314 ASP A O 1
ATOM 2176 N N . LYS A 1 315 ? 48.243 110.053 13.636 1.00 24.22 315 LYS A N 1
ATOM 2177 C CA . LYS A 1 315 ? 49.138 111.200 13.437 1.00 24.21 315 LYS A CA 1
ATOM 2178 C C . LYS A 1 315 ? 49.990 111.087 12.173 1.00 24.07 315 LYS A C 1
ATOM 2179 O O . LYS A 1 315 ? 50.034 112.017 11.357 1.00 24.05 315 LYS A O 1
ATOM 2185 N N . ASN A 1 316 ? 50.650 109.943 12.014 1.00 24.03 316 ASN A N 1
ATOM 2186 C CA . ASN A 1 316 ? 51.671 109.767 10.990 1.00 24.34 316 ASN A CA 1
ATOM 2187 C C . ASN A 1 316 ? 51.141 109.384 9.618 1.00 24.43 316 ASN A C 1
ATOM 2188 O O . ASN A 1 316 ? 51.913 109.299 8.645 1.00 24.59 316 ASN A O 1
ATOM 2193 N N . ALA A 1 317 ? 49.824 109.199 9.539 1.00 23.69 317 ALA A N 1
ATOM 2194 C CA . ALA A 1 317 ? 49.140 109.077 8.240 1.00 23.46 317 ALA A CA 1
ATOM 2195 C C . ALA A 1 317 ? 48.645 110.400 7.666 1.00 23.53 317 ALA A C 1
ATOM 2196 O O . ALA A 1 317 ? 48.396 110.488 6.462 1.00 23.55 317 ALA A O 1
ATOM 2198 N N . CYS A 1 318 ? 48.438 111.393 8.526 1.00 23.67 318 CYS A N 1
ATOM 2199 C CA . CYS A 1 318 ? 48.077 112.738 8.088 1.00 24.54 318 CYS A CA 1
ATOM 2200 C C . CYS A 1 318 ? 49.177 113.389 7.262 1.00 25.59 318 CYS A C 1
ATOM 2201 O O . CYS A 1 318 ? 50.371 113.133 7.483 1.00 26.03 318 CYS A O 1
ATOM 2204 N N . ILE A 1 319 ? 48.765 114.261 6.342 1.00 25.71 319 ILE A N 1
ATOM 2205 C CA . ILE A 1 319 ? 49.699 115.076 5.564 1.00 26.39 319 ILE A CA 1
ATOM 2206 C C . ILE A 1 319 ? 49.155 116.489 5.347 1.00 26.00 319 ILE A C 1
ATOM 2207 O O . ILE A 1 319 ? 47.953 116.689 5.170 1.00 26.68 319 ILE A O 1
ATOM 2212 N N . ALA A 1 320 ? 50.046 117.469 5.350 1.00 25.54 320 ALA A N 1
ATOM 2213 C CA . ALA A 1 320 ? 49.647 118.845 5.082 1.00 25.03 320 ALA A CA 1
ATOM 2214 C C . ALA A 1 320 ? 50.241 119.341 3.774 1.00 24.78 320 ALA A C 1
ATOM 2215 O O . ALA A 1 320 ? 51.421 119.115 3.493 1.00 24.62 320 ALA A O 1
ATOM 2217 N N . LEU A 1 321 ? 49.423 120.017 2.980 1.00 24.80 321 LEU A N 1
ATOM 2218 C CA . LEU A 1 321 ? 49.947 120.805 1.860 1.00 25.38 321 LEU A CA 1
ATOM 2219 C C . LEU A 1 321 ? 50.667 122.071 2.357 1.00 25.50 321 LEU A C 1
ATOM 2220 O O . LEU A 1 321 ? 51.787 122.373 1.923 1.00 25.31 321 LEU A O 1
ATOM 2225 N N . ASN A 1 322 ? 50.019 122.794 3.273 1.00 25.50 322 ASN A N 1
ATOM 2226 C CA . ASN A 1 322 ? 50.567 124.011 3.891 1.00 25.54 322 ASN A CA 1
ATOM 2227 C C . ASN A 1 322 ? 49.865 124.204 5.229 1.00 25.43 322 ASN A C 1
ATOM 2228 O O . ASN A 1 322 ? 49.037 123.377 5.596 1.00 25.08 322 ASN A O 1
ATOM 2233 N N . ASP A 1 323 ? 50.163 125.300 5.931 1.00 26.01 323 ASP A N 1
ATOM 2234 C CA . ASP A 1 323 ? 49.586 125.555 7.265 1.00 26.26 323 ASP A CA 1
ATOM 2235 C C . ASP A 1 323 ? 48.050 125.621 7.307 1.00 26.04 323 ASP A C 1
ATOM 2236 O O . ASP A 1 323 ? 47.454 125.594 8.387 1.00 26.47 323 ASP A O 1
ATOM 2241 N N . SER A 1 324 ? 47.421 125.672 6.133 1.00 25.82 324 SER A N 1
ATOM 2242 C CA . SER A 1 324 ? 45.975 125.917 6.010 1.00 25.92 324 SER A CA 1
ATOM 2243 C C . SER A 1 324 ? 45.147 124.783 5.404 1.00 25.37 324 SER A C 1
ATOM 2244 O O . SER A 1 324 ? 43.937 124.737 5.580 1.00 25.29 324 SER A O 1
ATOM 2247 N N . PHE A 1 325 ? 45.798 123.884 4.681 1.00 24.92 325 PHE A N 1
ATOM 2248 C CA . PHE A 1 325 ? 45.096 122.911 3.867 1.00 24.05 325 PHE A CA 1
ATOM 2249 C C . PHE A 1 325 ? 45.653 121.555 4.246 1.00 23.76 325 PHE A C 1
ATOM 2250 O O . PHE A 1 325 ? 46.856 121.296 4.085 1.00 23.43 325 PHE A O 1
ATOM 2258 N N . VAL A 1 326 ? 44.797 120.704 4.798 1.00 23.06 326 VAL A N 1
ATOM 2259 C CA . VAL A 1 326 ? 45.307 119.501 5.461 1.00 23.26 326 VAL A CA 1
ATOM 2260 C C . VAL A 1 326 ? 44.469 118.269 5.169 1.00 22.92 326 VAL A C 1
ATOM 2261 O O . VAL A 1 326 ? 43.278 118.370 4.880 1.00 23.18 326 VAL A O 1
ATOM 2265 N N . LYS A 1 327 ? 45.107 117.113 5.266 1.00 22.30 327 LYS A N 1
ATOM 2266 C CA . LYS A 1 327 ? 44.438 115.837 5.105 1.00 23.06 327 LYS A CA 1
ATOM 2267 C C . LYS A 1 327 ? 44.607 115.041 6.385 1.00 22.44 327 LYS A C 1
ATOM 2268 O O . LYS A 1 327 ? 45.721 114.666 6.741 1.00 21.87 327 LYS A O 1
ATOM 2274 N N . LEU A 1 328 ? 43.497 114.808 7.068 1.00 22.54 328 LEU A N 1
ATOM 2275 C CA . LEU A 1 328 ? 43.507 114.109 8.352 1.00 23.34 328 LEU A CA 1
ATOM 2276 C C . LEU A 1 328 ? 42.861 112.734 8.247 1.00 23.55 328 LEU A C 1
ATOM 2277 O O . LEU A 1 328 ? 41.837 112.544 7.543 1.00 24.08 328 LEU A O 1
ATOM 2282 N N . ILE A 1 329 ? 43.469 111.789 8.955 1.00 23.67 329 ILE A N 1
ATOM 2283 C CA . ILE A 1 329 ? 43.118 110.366 8.892 1.00 23.63 329 ILE A CA 1
ATOM 2284 C C . ILE A 1 329 ? 42.643 109.923 10.278 1.00 23.82 329 ILE A C 1
ATOM 2285 O O . ILE A 1 329 ? 43.359 110.099 11.268 1.00 24.32 329 ILE A O 1
ATOM 2290 N N . SER A 1 330 ? 41.420 109.402 10.347 1.00 23.96 330 SER A N 1
ATOM 2291 C CA . SER A 1 330 ? 40.896 108.799 11.590 1.00 24.92 330 SER A CA 1
ATOM 2292 C C . SER A 1 330 ? 40.211 107.456 11.369 1.00 24.48 330 SER A C 1
ATOM 2293 O O . SER A 1 330 ? 39.347 107.300 10.486 1.00 25.67 330 SER A O 1
ATOM 2296 N N . TRP A 1 331 ? 40.593 106.504 12.206 1.00 25.22 331 TRP A N 1
ATOM 2297 C CA . TRP A 1 331 ? 40.122 105.118 12.148 1.00 24.97 331 TRP A CA 1
ATOM 2298 C C . TRP A 1 331 ? 38.826 104.948 12.924 1.00 25.15 331 TRP A C 1
ATOM 2299 O O . TRP A 1 331 ? 38.527 105.728 13.833 1.00 25.51 331 TRP A O 1
ATOM 2310 N N . TYR A 1 332 ? 38.053 103.929 12.552 1.00 25.20 332 TYR A N 1
ATOM 2311 C CA . TYR A 1 332 ? 36.941 103.466 13.376 1.00 24.38 332 TYR A CA 1
ATOM 2312 C C . TYR A 1 332 ? 36.602 102.020 13.108 1.00 24.29 332 TYR A C 1
ATOM 2313 O O . TYR A 1 332 ? 36.618 101.556 11.960 1.00 24.40 332 TYR A O 1
ATOM 2322 N N . ASP A 1 333 ? 36.321 101.297 14.184 1.00 24.43 333 ASP A N 1
ATOM 2323 C CA . ASP A 1 333 ? 35.714 99.980 14.045 1.00 24.41 333 ASP A CA 1
ATOM 2324 C C . ASP A 1 333 ? 34.229 100.218 13.853 1.00 24.10 333 ASP A C 1
ATOM 2325 O O . ASP A 1 333 ? 33.489 100.448 14.807 1.00 23.96 333 ASP A O 1
ATOM 2330 N N . ASN A 1 334 ? 33.798 100.156 12.604 1.00 24.49 334 ASN A N 1
ATOM 2331 C CA . ASN A 1 334 ? 32.431 100.499 12.247 1.00 24.83 334 ASN A CA 1
ATOM 2332 C C . ASN A 1 334 ? 31.380 99.607 12.907 1.00 24.92 334 ASN A C 1
ATOM 2333 O O . ASN A 1 334 ? 30.240 100.030 13.093 1.00 25.20 334 ASN A O 1
ATOM 2338 N N . GLU A 1 335 ? 31.760 98.371 13.230 1.00 25.00 335 GLU A N 1
ATOM 2339 C CA . GLU A 1 335 ? 30.864 97.463 13.927 1.00 24.94 335 GLU A CA 1
ATOM 2340 C C . GLU A 1 335 ? 30.902 97.744 15.421 1.00 24.86 335 GLU A C 1
ATOM 2341 O O . GLU A 1 335 ? 29.883 98.086 16.025 1.00 24.88 335 GLU A O 1
ATOM 2347 N N . SER A 1 336 ? 32.090 97.626 16.006 1.00 25.75 336 SER A N 1
ATOM 2348 C CA . SER A 1 336 ? 32.225 97.550 17.452 1.00 26.08 336 SER A CA 1
ATOM 2349 C C . SER A 1 336 ? 32.174 98.905 18.136 1.00 25.80 336 SER A C 1
ATOM 2350 O O . SER A 1 336 ? 31.571 99.026 19.188 1.00 25.25 336 SER A O 1
ATOM 2353 N N . GLY A 1 337 ? 32.814 99.914 17.539 1.00 25.82 337 GLY A N 1
ATOM 2354 C CA . GLY A 1 337 ? 32.852 101.258 18.112 1.00 25.76 337 GLY A CA 1
ATOM 2355 C C . GLY A 1 337 ? 31.463 101.863 18.139 1.00 25.64 337 GLY A C 1
ATOM 2356 O O . GLY A 1 337 ? 31.036 102.444 19.143 1.00 25.61 337 GLY A O 1
ATOM 2357 N N . TYR A 1 338 ? 30.751 101.695 17.032 1.00 25.54 338 TYR A N 1
ATOM 2358 C CA . TYR A 1 338 ? 29.408 102.234 16.885 1.00 24.85 338 TYR A CA 1
ATOM 2359 C C . TYR A 1 338 ? 28.433 101.572 17.863 1.00 24.63 338 TYR A C 1
ATOM 2360 O O . TYR A 1 338 ? 27.594 102.243 18.464 1.00 23.76 338 TYR A O 1
ATOM 2369 N N . SER A 1 339 ? 28.562 100.257 18.017 1.00 24.67 339 SER A N 1
ATOM 2370 C CA . SER A 1 339 ? 27.681 99.489 18.895 1.00 24.09 339 SER A CA 1
ATOM 2371 C C . SER A 1 339 ? 27.837 99.889 20.353 1.00 24.17 339 SER A C 1
ATOM 2372 O O . SER A 1 339 ? 26.844 100.021 21.054 1.00 23.92 339 SER A O 1
ATOM 2375 N N . ASN A 1 340 ? 29.084 100.072 20.800 1.00 24.62 340 ASN A N 1
ATOM 2376 C CA . ASN A 1 340 ? 29.360 100.695 22.096 1.00 24.97 340 ASN A CA 1
ATOM 2377 C C . ASN A 1 340 ? 28.741 102.076 22.271 1.00 24.93 340 ASN A C 1
ATOM 2378 O O . ASN A 1 340 ? 28.202 102.376 23.331 1.00 24.91 340 ASN A O 1
ATOM 2383 N N . ARG A 1 341 ? 28.825 102.913 21.242 1.00 24.48 341 ARG A N 1
ATOM 2384 C CA . ARG A 1 341 ? 28.219 104.239 21.303 1.00 24.49 341 ARG A CA 1
ATOM 2385 C C . ARG A 1 341 ? 26.700 104.163 21.441 1.00 24.28 341 ARG A C 1
ATOM 2386 O O . ARG A 1 341 ? 26.107 104.969 22.149 1.00 22.94 341 ARG A O 1
ATOM 2394 N N . LEU A 1 342 ? 26.088 103.200 20.746 1.00 23.62 342 LEU A N 1
ATOM 2395 C CA . LEU A 1 342 ? 24.648 102.996 20.841 1.00 23.97 342 LEU A CA 1
ATOM 2396 C C . LEU A 1 342 ? 24.274 102.579 22.258 1.00 23.71 342 LEU A C 1
ATOM 2397 O O . LEU A 1 342 ? 23.251 103.015 22.794 1.00 23.69 342 LEU A O 1
ATOM 2402 N N . VAL A 1 343 ? 25.127 101.763 22.876 1.00 23.83 343 VAL A N 1
ATOM 2403 C CA . VAL A 1 343 ? 24.909 101.377 24.269 1.00 23.55 343 VAL A CA 1
ATOM 2404 C C . VAL A 1 343 ? 25.135 102.559 25.214 1.00 23.13 343 VAL A C 1
ATOM 2405 O O . VAL A 1 343 ? 24.376 102.762 26.159 1.00 22.73 343 VAL A O 1
ATOM 2409 N N . ASP A 1 344 ? 26.178 103.339 24.953 1.00 23.16 344 ASP A N 1
ATOM 2410 C CA . ASP A 1 344 ? 26.415 104.584 25.694 1.00 22.82 344 ASP A CA 1
ATOM 2411 C C . ASP A 1 344 ? 25.206 105.512 25.641 1.00 22.25 344 ASP A C 1
ATOM 2412 O O . ASP A 1 344 ? 24.838 106.128 26.642 1.00 21.84 344 ASP A O 1
ATOM 2417 N N . LEU A 1 345 ? 24.588 105.593 24.465 1.00 21.63 345 LEU A N 1
ATOM 2418 C CA . LEU A 1 345 ? 23.486 106.521 24.234 1.00 20.99 345 LEU A CA 1
ATOM 2419 C C . LEU A 1 345 ? 22.238 106.055 24.958 1.00 20.86 345 LEU A C 1
ATOM 2420 O O . LEU A 1 345 ? 21.518 106.872 25.513 1.00 20.75 345 LEU A O 1
ATOM 2425 N N . ALA A 1 346 ? 22.002 104.737 24.940 1.00 21.13 346 ALA A N 1
ATOM 2426 C CA . ALA A 1 346 ? 20.891 104.109 25.647 1.00 21.13 346 ALA A CA 1
ATOM 2427 C C . ALA A 1 346 ? 21.027 104.279 27.158 1.00 21.10 346 ALA A C 1
ATOM 2428 O O . ALA A 1 346 ? 20.043 104.536 27.843 1.00 21.07 346 ALA A O 1
ATOM 2430 N N . VAL A 1 347 ? 22.252 104.122 27.665 1.00 21.19 347 VAL A N 1
ATOM 2431 C CA . VAL A 1 347 ? 22.532 104.368 29.080 1.00 20.97 347 VAL A CA 1
ATOM 2432 C C . VAL A 1 347 ? 22.328 105.852 29.391 1.00 20.95 347 VAL A C 1
ATOM 2433 O O . VAL A 1 347 ? 21.733 106.199 30.420 1.00 20.80 347 VAL A O 1
ATOM 2437 N N . TYR A 1 348 ? 22.771 106.718 28.482 1.00 20.85 348 TYR A N 1
ATOM 2438 C CA . TYR A 1 348 ? 22.527 108.156 28.629 1.00 21.24 348 TYR A CA 1
ATOM 2439 C C . TYR A 1 348 ? 21.028 108.489 28.631 1.00 21.32 348 TYR A C 1
ATOM 2440 O O . TYR A 1 348 ? 20.559 109.190 29.525 1.00 21.23 348 TYR A O 1
ATOM 2449 N N . VAL A 1 349 ? 20.282 107.952 27.664 1.00 21.61 349 VAL A N 1
ATOM 2450 C CA . VAL A 1 349 ? 18.829 108.176 27.567 1.00 22.43 349 VAL A CA 1
ATOM 2451 C C . VAL A 1 349 ? 18.083 107.754 28.846 1.00 22.86 349 VAL A C 1
ATOM 2452 O O . VAL A 1 349 ? 17.214 108.486 29.333 1.00 23.36 349 VAL A O 1
ATOM 2456 N N . ALA A 1 350 ? 18.440 106.591 29.389 1.00 23.11 350 ALA A N 1
ATOM 2457 C CA . ALA A 1 350 ? 17.834 106.076 30.623 1.00 23.40 350 ALA A CA 1
ATOM 2458 C C . ALA A 1 350 ? 18.069 106.992 31.826 1.00 23.69 350 ALA A C 1
ATOM 2459 O O . ALA A 1 350 ? 17.166 107.194 32.647 1.00 23.31 350 ALA A O 1
ATOM 2461 N N . SER A 1 351 ? 19.280 107.542 31.916 1.00 24.05 351 SER A N 1
ATOM 2462 C CA . SER A 1 351 ? 19.653 108.447 33.008 1.00 24.79 351 SER A CA 1
ATOM 2463 C C . SER A 1 351 ? 18.894 109.781 32.962 1.00 25.08 351 SER A C 1
ATOM 2464 O O . SER A 1 351 ? 18.817 110.492 33.965 1.00 25.02 351 SER A O 1
ATOM 2467 N N . ARG A 1 352 ? 18.323 110.103 31.804 1.00 25.26 352 ARG A N 1
ATOM 2468 C CA . ARG A 1 352 ? 17.600 111.362 31.623 1.00 25.55 352 ARG A CA 1
ATOM 2469 C C . ARG A 1 352 ? 16.114 111.295 31.998 1.00 26.01 352 ARG A C 1
ATOM 2470 O O . ARG A 1 352 ? 15.451 112.328 32.088 1.00 25.77 352 ARG A O 1
ATOM 2478 N N . GLY A 1 353 ? 15.600 110.087 32.219 1.00 26.65 353 GLY A N 1
ATOM 2479 C CA . GLY A 1 353 ? 14.193 109.899 32.577 1.00 27.87 353 GLY A CA 1
ATOM 2480 C C . GLY A 1 353 ? 13.410 109.213 31.474 1.00 28.95 353 GLY A C 1
ATOM 2481 O O . GLY A 1 353 ? 13.262 109.756 30.367 1.00 28.99 353 GLY A O 1
ATOM 2482 N N . LEU A 1 354 ? 12.920 108.014 31.790 1.00 29.63 354 LEU A N 1
ATOM 2483 C CA . LEU A 1 354 ? 12.177 107.136 30.866 1.00 30.48 354 LEU A CA 1
ATOM 2484 C C . LEU A 1 354 ? 12.946 106.679 29.617 1.00 30.71 354 LEU A C 1
ATOM 2485 O O . LEU A 1 354 ? 13.405 105.532 29.538 1.00 30.94 354 LEU A O 1
ATOM 2490 N N . GLY B 1 18 ? 22.195 144.277 33.759 1.00 25.15 18 GLY B N 1
ATOM 2491 C CA . GLY B 1 18 ? 22.364 144.186 32.272 1.00 24.89 18 GLY B CA 1
ATOM 2492 C C . GLY B 1 18 ? 22.365 145.532 31.570 1.00 24.85 18 GLY B C 1
ATOM 2493 O O . GLY B 1 18 ? 21.461 146.342 31.769 1.00 24.68 18 GLY B O 1
ATOM 2494 N N . THR B 1 19 ? 23.382 145.771 30.741 1.00 24.72 19 THR B N 1
ATOM 2495 C CA . THR B 1 19 ? 23.486 147.017 29.974 1.00 24.80 19 THR B CA 1
ATOM 2496 C C . THR B 1 19 ? 23.583 146.746 28.475 1.00 24.70 19 THR B C 1
ATOM 2497 O O . THR B 1 19 ? 24.114 145.715 28.050 1.00 24.52 19 THR B O 1
ATOM 2501 N N . LEU B 1 20 ? 23.088 147.695 27.683 1.00 24.53 20 LEU B N 1
ATOM 2502 C CA . LEU B 1 20 ? 22.965 147.519 26.248 1.00 24.61 20 LEU B CA 1
ATOM 2503 C C . LEU B 1 20 ? 23.613 148.665 25.479 1.00 24.68 20 LEU B C 1
ATOM 2504 O O . LEU B 1 20 ? 23.413 149.833 25.806 1.00 24.35 20 LEU B O 1
ATOM 2509 N N . GLY B 1 21 ? 24.388 148.310 24.461 1.00 24.59 21 GLY B N 1
ATOM 2510 C CA . GLY B 1 21 ? 24.919 149.277 23.506 1.00 24.75 21 GLY B CA 1
ATOM 2511 C C . GLY B 1 21 ? 24.252 149.096 22.153 1.00 25.04 21 GLY B C 1
ATOM 2512 O O . GLY B 1 21 ? 23.987 147.973 21.725 1.00 24.76 21 GLY B O 1
ATOM 2513 N N . ILE B 1 22 ? 23.962 150.199 21.474 1.00 24.97 22 ILE B N 1
ATOM 2514 C CA . ILE B 1 22 ? 23.240 150.100 20.205 1.00 25.26 22 ILE B CA 1
ATOM 2515 C C . ILE B 1 22 ? 24.090 150.547 19.020 1.00 24.89 22 ILE B C 1
ATOM 2516 O O . ILE B 1 22 ? 24.452 151.728 18.924 1.00 25.06 22 ILE B O 1
ATOM 2521 N N . ASN B 1 23 ? 24.393 149.608 18.116 1.00 24.70 23 ASN B N 1
ATOM 2522 C CA . ASN B 1 23 ? 25.083 149.958 16.873 1.00 24.15 23 ASN B CA 1
ATOM 2523 C C . ASN B 1 23 ? 24.083 150.121 15.740 1.00 24.35 23 ASN B C 1
ATOM 2524 O O . ASN B 1 23 ? 23.439 149.157 15.325 1.00 23.60 23 ASN B O 1
ATOM 2529 N N . GLY B 1 24 ? 23.959 151.355 15.248 1.00 23.97 24 GLY B N 1
ATOM 2530 C CA . GLY B 1 24 ? 23.000 151.650 14.206 1.00 24.27 24 GLY B CA 1
ATOM 2531 C C . GLY B 1 24 ? 21.700 152.102 14.827 1.00 24.54 24 GLY B C 1
ATOM 2532 O O . GLY B 1 24 ? 20.854 151.285 15.206 1.00 24.74 24 GLY B O 1
ATOM 2533 N N . PHE B 1 25 ? 21.529 153.417 14.912 1.00 24.40 25 PHE B N 1
ATOM 2534 C CA . PHE B 1 25 ? 20.368 153.986 15.562 1.00 24.00 25 PHE B CA 1
ATOM 2535 C C . PHE B 1 25 ? 19.270 154.201 14.525 1.00 24.12 25 PHE B C 1
ATOM 2536 O O . PHE B 1 25 ? 18.793 155.328 14.321 1.00 24.38 25 PHE B O 1
ATOM 2544 N N . GLY B 1 26 ? 18.889 153.106 13.869 1.00 24.17 26 GLY B N 1
ATOM 2545 C CA . GLY B 1 26 ? 17.870 153.126 12.821 1.00 24.40 26 GLY B CA 1
ATOM 2546 C C . GLY B 1 26 ? 16.492 152.795 13.345 1.00 24.59 26 GLY B C 1
ATOM 2547 O O . GLY B 1 26 ? 16.159 153.129 14.478 1.00 24.74 26 GLY B O 1
ATOM 2548 N N . ARG B 1 27 ? 15.676 152.146 12.524 1.00 24.94 27 ARG B N 1
ATOM 2549 C CA . ARG B 1 27 ? 14.310 151.823 12.933 1.00 24.67 27 ARG B CA 1
ATOM 2550 C C . ARG B 1 27 ? 14.331 150.888 14.140 1.00 24.96 27 ARG B C 1
ATOM 2551 O O . ARG B 1 27 ? 13.668 151.143 15.163 1.00 24.78 27 ARG B O 1
ATOM 2559 N N . ILE B 1 28 ? 15.116 149.826 14.022 1.00 24.72 28 ILE B N 1
ATOM 2560 C CA . ILE B 1 28 ? 15.249 148.818 15.073 1.00 24.50 28 ILE B CA 1
ATOM 2561 C C . ILE B 1 28 ? 16.030 149.347 16.280 1.00 24.55 28 ILE B C 1
ATOM 2562 O O . ILE B 1 28 ? 15.604 149.158 17.425 1.00 24.43 28 ILE B O 1
ATOM 2567 N N . GLY B 1 29 ? 17.141 150.034 16.023 1.00 24.00 29 GLY B N 1
ATOM 2568 C CA . GLY B 1 29 ? 17.982 150.581 17.098 1.00 24.61 29 GLY B CA 1
ATOM 2569 C C . GLY B 1 29 ? 17.286 151.617 17.970 1.00 24.85 29 GLY B C 1
ATOM 2570 O O . GLY B 1 29 ? 17.495 151.654 19.194 1.00 24.73 29 GLY B O 1
ATOM 2571 N N . ARG B 1 30 ? 16.477 152.476 17.343 1.00 25.06 30 ARG B N 1
ATOM 2572 C CA . ARG B 1 30 ? 15.711 153.486 18.086 1.00 24.76 30 ARG B CA 1
ATOM 2573 C C . ARG B 1 30 ? 14.544 152.856 18.871 1.00 24.93 30 ARG B C 1
ATOM 2574 O O . ARG B 1 30 ? 14.267 153.247 20.015 1.00 24.29 30 ARG B O 1
ATOM 2582 N N . LEU B 1 31 ? 13.883 151.875 18.262 1.00 24.77 31 LEU B N 1
ATOM 2583 C CA . LEU B 1 31 ? 12.740 151.223 18.899 1.00 25.37 31 LEU B CA 1
ATOM 2584 C C . LEU B 1 31 ? 13.158 150.236 19.998 1.00 24.71 31 LEU B C 1
ATOM 2585 O O . LEU B 1 31 ? 12.442 150.047 20.983 1.00 24.30 31 LEU B O 1
ATOM 2590 N N . VAL B 1 32 ? 14.330 149.634 19.815 1.00 25.11 32 VAL B N 1
ATOM 2591 C CA . VAL B 1 32 ? 15.030 148.889 20.867 1.00 24.65 32 VAL B CA 1
ATOM 2592 C C . VAL B 1 32 ? 15.321 149.798 22.079 1.00 25.13 32 VAL B C 1
ATOM 2593 O O . VAL B 1 32 ? 15.054 149.418 23.227 1.00 24.96 32 VAL B O 1
ATOM 2597 N N . LEU B 1 33 ? 15.854 150.996 21.820 1.00 25.28 33 LEU B N 1
ATOM 2598 C CA . LEU B 1 33 ? 16.058 151.995 22.884 1.00 25.42 33 LEU B CA 1
ATOM 2599 C C . LEU B 1 33 ? 14.743 152.382 23.568 1.00 25.03 33 LEU B C 1
ATOM 2600 O O . LEU B 1 33 ? 14.670 152.413 24.792 1.00 24.56 33 LEU B O 1
ATOM 2605 N N . ARG B 1 34 ? 13.710 152.678 22.773 1.00 24.92 34 ARG B N 1
ATOM 2606 C CA . ARG B 1 34 ? 12.385 153.003 23.314 1.00 24.86 34 ARG B CA 1
ATOM 2607 C C . ARG B 1 34 ? 11.812 151.888 24.187 1.00 24.66 34 ARG B C 1
ATOM 2608 O O . ARG B 1 34 ? 11.108 152.169 25.162 1.00 24.75 34 ARG B O 1
ATOM 2616 N N . ALA B 1 35 ? 12.111 150.639 23.829 1.00 24.02 35 ALA B N 1
ATOM 2617 C CA . ALA B 1 35 ? 11.632 149.469 24.565 1.00 24.22 35 ALA B CA 1
ATOM 2618 C C . ALA B 1 35 ? 12.336 149.332 25.912 1.00 24.26 35 ALA B C 1
ATOM 2619 O O . ALA B 1 35 ? 11.703 149.029 26.925 1.00 24.44 35 ALA B O 1
ATOM 2621 N N . CYS B 1 36 ? 13.643 149.577 25.915 1.00 24.64 36 CYS B N 1
ATOM 2622 C CA . CYS B 1 36 ? 14.454 149.529 27.137 1.00 25.20 36 CYS B CA 1
ATOM 2623 C C . CYS B 1 36 ? 14.058 150.590 28.170 1.00 25.99 36 CYS B C 1
ATOM 2624 O O . CYS B 1 36 ? 14.073 150.329 29.376 1.00 26.02 36 CYS B O 1
ATOM 2627 N N . MET B 1 37 ? 13.720 151.788 27.695 1.00 27.04 37 MET B N 1
ATOM 2628 C CA . MET B 1 37 ? 13.282 152.879 28.573 1.00 27.68 37 MET B CA 1
ATOM 2629 C C . MET B 1 37 ? 11.948 152.563 29.271 1.00 28.05 37 MET B C 1
ATOM 2630 O O . MET B 1 37 ? 11.641 153.125 30.325 1.00 27.34 37 MET B O 1
ATOM 2635 N N . GLU B 1 38 ? 11.174 151.657 28.673 1.00 28.41 38 GLU B N 1
ATOM 2636 C CA . GLU B 1 38 ? 9.920 151.162 29.251 1.00 29.09 38 GLU B CA 1
ATOM 2637 C C . GLU B 1 38 ? 10.157 150.131 30.372 1.00 28.79 38 GLU B C 1
ATOM 2638 O O . GLU B 1 38 ? 9.211 149.687 31.025 1.00 28.92 38 GLU B O 1
ATOM 2644 N N . ARG B 1 39 ? 11.425 149.781 30.601 1.00 28.52 39 ARG B N 1
ATOM 2645 C CA . ARG B 1 39 ? 11.802 148.642 31.433 1.00 28.22 39 ARG B CA 1
ATOM 2646 C C . ARG B 1 39 ? 12.817 148.990 32.525 1.00 27.97 39 ARG B C 1
ATOM 2647 O O . ARG B 1 39 ? 13.548 149.976 32.415 1.00 28.46 39 ARG B O 1
ATOM 2655 N N . ASN B 1 40 ? 12.866 148.174 33.573 1.00 27.43 40 ASN B N 1
ATOM 2656 C CA . ASN B 1 40 ? 13.811 148.408 34.671 1.00 27.03 40 ASN B CA 1
ATOM 2657 C C . ASN B 1 40 ? 14.772 147.243 34.921 1.00 26.66 40 ASN B C 1
ATOM 2658 O O . ASN B 1 40 ? 15.416 147.160 35.975 1.00 26.49 40 ASN B O 1
ATOM 2663 N N . ASP B 1 41 ? 14.867 146.342 33.947 1.00 26.44 41 ASP B N 1
ATOM 2664 C CA . ASP B 1 41 ? 15.764 145.189 34.061 1.00 26.77 41 ASP B CA 1
ATOM 2665 C C . ASP B 1 41 ? 16.860 145.175 32.992 1.00 26.77 41 ASP B C 1
ATOM 2666 O O . ASP B 1 41 ? 17.603 144.192 32.860 1.00 26.71 41 ASP B O 1
ATOM 2671 N N . ILE B 1 42 ? 16.949 146.283 32.258 1.00 26.83 42 ILE B N 1
ATOM 2672 C CA . ILE B 1 42 ? 18.002 146.539 31.278 1.00 27.18 42 ILE B CA 1
ATOM 2673 C C . ILE B 1 42 ? 18.103 148.043 30.996 1.00 27.27 42 ILE B C 1
ATOM 2674 O O . ILE B 1 42 ? 17.099 148.752 30.997 1.00 27.14 42 ILE B O 1
ATOM 2679 N N . THR B 1 43 ? 19.324 148.523 30.776 1.00 27.16 43 THR B N 1
ATOM 2680 C CA . THR B 1 43 ? 19.567 149.944 30.553 1.00 27.01 43 THR B CA 1
ATOM 2681 C C . THR B 1 43 ? 20.410 150.153 29.292 1.00 26.65 43 THR B C 1
ATOM 2682 O O . THR B 1 43 ? 21.414 149.473 29.101 1.00 26.80 43 THR B O 1
ATOM 2686 N N . VAL B 1 44 ? 20.000 151.078 28.431 1.00 25.89 44 VAL B N 1
ATOM 2687 C CA . VAL B 1 44 ? 20.854 151.489 27.315 1.00 25.25 44 VAL B CA 1
ATOM 2688 C C . VAL B 1 44 ? 21.902 152.503 27.807 1.00 25.02 44 VAL B C 1
ATOM 2689 O O . VAL B 1 44 ? 21.564 153.490 28.472 1.00 24.99 44 VAL B O 1
ATOM 2693 N N . VAL B 1 45 ? 23.168 152.255 27.487 1.00 24.52 45 VAL B N 1
ATOM 2694 C CA . VAL B 1 45 ? 24.255 153.135 27.942 1.00 24.40 45 VAL B CA 1
ATOM 2695 C C . VAL B 1 45 ? 25.054 153.792 26.802 1.00 24.20 45 VAL B C 1
ATOM 2696 O O . VAL B 1 45 ? 25.756 154.772 27.032 1.00 24.27 45 VAL B O 1
ATOM 2700 N N . ALA B 1 46 ? 24.964 153.253 25.588 1.00 24.12 46 ALA B N 1
ATOM 2701 C CA . ALA B 1 46 ? 25.769 153.777 24.475 1.00 24.02 46 ALA B CA 1
ATOM 2702 C C . ALA B 1 46 ? 25.115 153.607 23.110 1.00 23.95 46 ALA B C 1
ATOM 2703 O O . ALA B 1 46 ? 24.505 152.573 22.850 1.00 24.34 46 ALA B O 1
ATOM 2705 N N . ILE B 1 47 ? 25.230 154.627 22.249 1.00 23.53 47 ILE B N 1
ATOM 2706 C CA . ILE B 1 47 ? 24.772 154.526 20.853 1.00 23.90 47 ILE B CA 1
ATOM 2707 C C . ILE B 1 47 ? 25.879 154.894 19.855 1.00 24.25 47 ILE B C 1
ATOM 2708 O O . ILE B 1 47 ? 26.559 155.914 20.026 1.00 24.83 47 ILE B O 1
ATOM 2713 N N . ASN B 1 48 ? 26.045 154.073 18.812 1.00 24.22 48 ASN B N 1
ATOM 2714 C CA . ASN B 1 48 ? 26.924 154.432 17.700 1.00 23.78 48 ASN B CA 1
ATOM 2715 C C . ASN B 1 48 ? 26.195 154.494 16.340 1.00 23.97 48 ASN B C 1
ATOM 2716 O O . ASN B 1 48 ? 25.573 153.524 15.932 1.00 24.48 48 ASN B O 1
ATOM 2721 N N . ASP B 1 49 ? 26.280 155.633 15.655 1.00 23.58 49 ASP B N 1
ATOM 2722 C CA . ASP B 1 49 ? 25.719 155.769 14.303 1.00 24.17 49 ASP B CA 1
ATOM 2723 C C . ASP B 1 49 ? 26.430 156.882 13.548 1.00 24.21 49 ASP B C 1
ATOM 2724 O O . ASP B 1 49 ? 26.106 158.054 13.740 1.00 24.88 49 ASP B O 1
ATOM 2729 N N . PRO B 1 50 ? 27.393 156.519 12.680 1.00 24.79 50 PRO B N 1
ATOM 2730 C CA . PRO B 1 50 ? 28.271 157.479 11.986 1.00 25.20 50 PRO B CA 1
ATOM 2731 C C . PRO B 1 50 ? 27.550 158.465 11.080 1.00 26.07 50 PRO B C 1
ATOM 2732 O O . PRO B 1 50 ? 28.138 159.479 10.686 1.00 26.07 50 PRO B O 1
ATOM 2736 N N . PHE B 1 51 ? 26.289 158.180 10.765 1.00 26.58 51 PHE B N 1
ATOM 2737 C CA . PHE B 1 51 ? 25.524 159.011 9.844 1.00 27.43 51 PHE B CA 1
ATOM 2738 C C . PHE B 1 51 ? 24.575 159.993 10.526 1.00 27.13 51 PHE B C 1
ATOM 2739 O O . PHE B 1 51 ? 23.720 160.583 9.867 1.00 27.14 51 PHE B O 1
ATOM 2747 N N . MET B 1 52 ? 24.759 160.188 11.835 1.00 26.77 52 MET B N 1
ATOM 2748 C CA . MET B 1 52 ? 23.968 161.146 12.616 1.00 26.90 52 MET B CA 1
ATOM 2749 C C . MET B 1 52 ? 24.687 161.582 13.906 1.00 26.81 52 MET B C 1
ATOM 2750 O O . MET B 1 52 ? 25.107 160.748 14.706 1.00 26.38 52 MET B O 1
ATOM 2755 N N . ASP B 1 53 ? 24.817 162.893 14.105 1.00 26.91 53 ASP B N 1
ATOM 2756 C CA . ASP B 1 53 ? 25.422 163.421 15.325 1.00 26.99 53 ASP B CA 1
ATOM 2757 C C . ASP B 1 53 ? 24.453 163.337 16.516 1.00 27.05 53 ASP B C 1
ATOM 2758 O O . ASP B 1 53 ? 23.317 162.894 16.370 1.00 26.36 53 ASP B O 1
ATOM 2763 N N . VAL B 1 54 ? 24.916 163.772 17.687 1.00 27.10 54 VAL B N 1
ATOM 2764 C CA . VAL B 1 54 ? 24.111 163.787 18.916 1.00 27.39 54 VAL B CA 1
ATOM 2765 C C . VAL B 1 54 ? 22.752 164.488 18.754 1.00 27.16 54 VAL B C 1
ATOM 2766 O O . VAL B 1 54 ? 21.711 163.942 19.149 1.00 27.38 54 VAL B O 1
ATOM 2770 N N . GLU B 1 55 ? 22.785 165.696 18.189 1.00 26.55 55 GLU B N 1
ATOM 2771 C CA . GLU B 1 55 ? 21.589 166.506 17.930 1.00 25.80 55 GLU B CA 1
ATOM 2772 C C . GLU B 1 55 ? 20.593 165.758 17.023 1.00 24.48 55 GLU B C 1
ATOM 2773 O O . GLU B 1 55 ? 19.382 165.718 17.294 1.00 22.21 55 GLU B O 1
ATOM 2779 N N . TYR B 1 56 ? 21.116 165.149 15.962 1.00 24.39 56 TYR B N 1
ATOM 2780 C CA . TYR B 1 56 ? 20.290 164.339 15.051 1.00 24.06 56 TYR B CA 1
ATOM 2781 C C . TYR B 1 56 ? 19.640 163.149 15.767 1.00 24.43 56 TYR B C 1
ATOM 2782 O O . TYR B 1 56 ? 18.432 162.915 15.637 1.00 24.92 56 TYR B O 1
ATOM 2791 N N . MET B 1 57 ? 20.447 162.396 16.508 1.00 24.18 57 MET B N 1
ATOM 2792 C CA . MET B 1 57 ? 19.967 161.279 17.323 1.00 24.55 57 MET B CA 1
ATOM 2793 C C . MET B 1 57 ? 18.823 161.678 18.252 1.00 23.91 57 MET B C 1
ATOM 2794 O O . MET B 1 57 ? 17.771 161.028 18.254 1.00 23.60 57 MET B O 1
ATOM 2799 N N . ALA B 1 58 ? 19.041 162.747 19.032 1.00 23.28 58 ALA B N 1
ATOM 2800 C CA . ALA B 1 58 ? 18.025 163.311 19.925 1.00 22.53 58 ALA B CA 1
ATOM 2801 C C . ALA B 1 58 ? 16.695 163.478 19.198 1.00 22.88 58 ALA B C 1
ATOM 2802 O O . ALA B 1 58 ? 15.646 163.115 19.739 1.00 22.31 58 ALA B O 1
ATOM 2804 N N . TYR B 1 59 ? 16.784 164.005 17.970 1.00 22.42 59 TYR B N 1
ATOM 2805 C CA . TYR B 1 59 ? 15.639 164.349 17.100 1.00 23.04 59 TYR B CA 1
ATOM 2806 C C . TYR B 1 59 ? 14.887 163.151 16.518 1.00 23.91 59 TYR B C 1
ATOM 2807 O O . TYR B 1 59 ? 13.640 163.114 16.523 1.00 24.58 59 TYR B O 1
ATOM 2816 N N . LEU B 1 60 ? 15.627 162.193 15.967 1.00 24.70 60 LEU B N 1
ATOM 2817 C CA . LEU B 1 60 ? 15.010 160.976 15.425 1.00 25.05 60 LEU B CA 1
ATOM 2818 C C . LEU B 1 60 ? 14.480 160.083 16.552 1.00 24.95 60 LEU B C 1
ATOM 2819 O O . LEU B 1 60 ? 13.577 159.288 16.343 1.00 25.18 60 LEU B O 1
ATOM 2824 N N . LEU B 1 61 ? 15.045 160.228 17.740 1.00 24.80 61 LEU B N 1
ATOM 2825 C CA . LEU B 1 61 ? 14.489 159.571 18.923 1.00 24.71 61 LEU B CA 1
ATOM 2826 C C . LEU B 1 61 ? 13.197 160.230 19.373 1.00 23.65 61 LEU B C 1
ATOM 2827 O O . LEU B 1 61 ? 12.202 159.545 19.622 1.00 24.13 61 LEU B O 1
ATOM 2832 N N . LYS B 1 62 ? 13.219 161.558 19.474 1.00 22.66 62 LYS B N 1
ATOM 2833 C CA . LYS B 1 62 ? 12.110 162.327 20.022 1.00 22.55 62 LYS B CA 1
ATOM 2834 C C . LYS B 1 62 ? 10.882 162.162 19.145 1.00 22.50 62 LYS B C 1
ATOM 2835 O O . LYS B 1 62 ? 9.775 162.002 19.652 1.00 22.26 62 LYS B O 1
ATOM 2841 N N . TYR B 1 63 ? 11.106 162.189 17.838 1.00 22.38 63 TYR B N 1
ATOM 2842 C CA . TYR B 1 63 ? 10.022 162.226 16.850 1.00 22.77 63 TYR B CA 1
ATOM 2843 C C . TYR B 1 63 ? 9.974 160.951 16.004 1.00 22.61 63 TYR B C 1
ATOM 2844 O O . TYR B 1 63 ? 10.994 160.516 15.476 1.00 22.40 63 TYR B O 1
ATOM 2853 N N . ASP B 1 64 ? 8.777 160.379 15.847 1.00 22.71 64 ASP B N 1
ATOM 2854 C CA . ASP B 1 64 ? 8.597 159.122 15.100 1.00 22.36 64 ASP B CA 1
ATOM 2855 C C . ASP B 1 64 ? 7.305 159.156 14.338 1.00 21.95 64 ASP B C 1
ATOM 2856 O O . ASP B 1 64 ? 6.256 159.282 14.952 1.00 21.80 64 ASP B O 1
ATOM 2861 N N . SER B 1 65 ? 7.402 159.018 13.014 1.00 22.08 65 SER B N 1
ATOM 2862 C CA . SER B 1 65 ? 6.244 159.038 12.098 1.00 22.80 65 SER B CA 1
ATOM 2863 C C . SER B 1 65 ? 5.221 157.911 12.287 1.00 22.96 65 SER B C 1
ATOM 2864 O O . SER B 1 65 ? 4.073 158.014 11.825 1.00 24.19 65 SER B O 1
ATOM 2867 N N . VAL B 1 66 ? 5.643 156.820 12.914 1.00 23.15 66 VAL B N 1
ATOM 2868 C CA . VAL B 1 66 ? 4.779 155.671 13.149 1.00 22.30 66 VAL B CA 1
ATOM 2869 C C . VAL B 1 66 ? 4.425 155.539 14.634 1.00 22.40 66 VAL B C 1
ATOM 2870 O O . VAL B 1 66 ? 3.268 155.295 14.974 1.00 22.03 66 VAL B O 1
ATOM 2874 N N . HIS B 1 67 ? 5.422 155.696 15.502 1.00 22.27 67 HIS B N 1
ATOM 2875 C CA . HIS B 1 67 ? 5.262 155.352 16.925 1.00 23.06 67 HIS B CA 1
ATOM 2876 C C . HIS B 1 67 ? 5.151 156.548 17.885 1.00 23.45 67 HIS B C 1
ATOM 2877 O O . HIS B 1 67 ? 5.243 156.394 19.117 1.00 24.11 67 HIS B O 1
ATOM 2884 N N . GLY B 1 68 ? 4.934 157.736 17.315 1.00 23.66 68 GLY B N 1
ATOM 2885 C CA . GLY B 1 68 ? 4.640 158.935 18.090 1.00 24.10 68 GLY B CA 1
ATOM 2886 C C . GLY B 1 68 ? 5.834 159.526 18.803 1.00 24.43 68 GLY B C 1
ATOM 2887 O O . GLY B 1 68 ? 6.937 158.982 18.735 1.00 24.18 68 GLY B O 1
ATOM 2888 N N . ASN B 1 69 ? 5.594 160.657 19.471 1.00 24.71 69 ASN B N 1
ATOM 2889 C CA . ASN B 1 69 ? 6.579 161.349 20.284 1.00 25.46 69 ASN B CA 1
ATOM 2890 C C . ASN B 1 69 ? 7.164 160.444 21.360 1.00 25.32 69 ASN B C 1
ATOM 2891 O O . ASN B 1 69 ? 6.448 159.655 21.967 1.00 25.29 69 ASN B O 1
ATOM 2896 N N . PHE B 1 70 ? 8.464 160.573 21.604 1.00 25.70 70 PHE B N 1
ATOM 2897 C CA . PHE B 1 70 ? 9.105 159.829 22.675 1.00 26.29 70 PHE B CA 1
ATOM 2898 C C . PHE B 1 70 ? 8.395 160.124 23.995 1.00 27.05 70 PHE B C 1
ATOM 2899 O O . PHE B 1 70 ? 8.090 161.279 24.292 1.00 26.40 70 PHE B O 1
ATOM 2907 N N . ASN B 1 71 ? 8.124 159.076 24.771 1.00 27.74 71 ASN B N 1
ATOM 2908 C CA . ASN B 1 71 ? 7.490 159.227 26.083 1.00 28.67 71 ASN B CA 1
ATOM 2909 C C . ASN B 1 71 ? 8.529 159.472 27.196 1.00 28.69 71 ASN B C 1
ATOM 2910 O O . ASN B 1 71 ? 8.926 158.555 27.911 1.00 29.40 71 ASN B O 1
ATOM 2915 N N . GLY B 1 72 ? 8.959 160.721 27.327 1.00 28.87 72 GLY B N 1
ATOM 2916 C CA . GLY B 1 72 ? 9.997 161.099 28.285 1.00 29.12 72 GLY B CA 1
ATOM 2917 C C . GLY B 1 72 ? 10.781 162.304 27.807 1.00 29.10 72 GLY B C 1
ATOM 2918 O O . GLY B 1 72 ? 10.304 163.067 26.965 1.00 29.28 72 GLY B O 1
ATOM 2919 N N . THR B 1 73 ? 11.984 162.487 28.348 1.00 29.14 73 THR B N 1
ATOM 2920 C CA . THR B 1 73 ? 12.836 163.600 27.921 1.00 28.79 73 THR B CA 1
ATOM 2921 C C . THR B 1 73 ? 14.118 163.129 27.235 1.00 28.40 73 THR B C 1
ATOM 2922 O O . THR B 1 73 ? 14.724 162.132 27.636 1.00 28.07 73 THR B O 1
ATOM 2926 N N . VAL B 1 74 ? 14.495 163.850 26.180 1.00 27.81 74 VAL B N 1
ATOM 2927 C CA . VAL B 1 74 ? 15.773 163.679 25.506 1.00 27.59 74 VAL B CA 1
ATOM 2928 C C . VAL B 1 74 ? 16.454 165.038 25.422 1.00 27.68 74 VAL B C 1
ATOM 2929 O O . VAL B 1 74 ? 15.876 166.010 24.912 1.00 27.93 74 VAL B O 1
ATOM 2933 N N . GLU B 1 75 ? 17.676 165.111 25.936 1.00 27.46 75 GLU B N 1
ATOM 2934 C CA . GLU B 1 75 ? 18.439 166.359 25.946 1.00 27.31 75 GLU B CA 1
ATOM 2935 C C . GLU B 1 75 ? 19.875 166.068 25.536 1.00 26.71 75 GLU B C 1
ATOM 2936 O O . GLU B 1 75 ? 20.451 165.059 25.953 1.00 27.13 75 GLU B O 1
ATOM 2942 N N . VAL B 1 76 ? 20.441 166.944 24.710 1.00 25.77 76 VAL B N 1
ATOM 2943 C CA . VAL B 1 76 ? 21.861 166.887 24.368 1.00 24.76 76 VAL B CA 1
ATOM 2944 C C . VAL B 1 76 ? 22.685 167.467 25.526 1.00 24.57 76 VAL B C 1
ATOM 2945 O O . VAL B 1 76 ? 22.327 168.505 26.105 1.00 23.81 76 VAL B O 1
ATOM 2949 N N . SER B 1 77 ? 23.762 166.772 25.886 1.00 24.39 77 SER B N 1
ATOM 2950 C CA . SER B 1 77 ? 24.737 167.305 26.848 1.00 24.35 77 SER B CA 1
ATOM 2951 C C . SER B 1 77 ? 26.092 167.467 26.173 1.00 24.09 77 SER B C 1
ATOM 2952 O O . SER B 1 77 ? 26.881 168.337 26.538 1.00 23.93 77 SER B O 1
ATOM 2955 N N . LYS B 1 79 ? 27.731 166.709 23.777 1.00 25.28 79 LYS B N 1
ATOM 2956 C CA . LYS B 1 79 ? 28.474 165.474 23.561 1.00 25.22 79 LYS B CA 1
ATOM 2957 C C . LYS B 1 79 ? 27.606 164.222 23.694 1.00 25.47 79 LYS B C 1
ATOM 2958 O O . LYS B 1 79 ? 27.480 163.431 22.743 1.00 25.48 79 LYS B O 1
ATOM 2960 N N . ASP B 1 80 ? 27.002 164.038 24.865 1.00 25.42 80 ASP B N 1
ATOM 2961 C CA . ASP B 1 80 ? 26.228 162.817 25.129 1.00 25.00 80 ASP B CA 1
ATOM 2962 C C . ASP B 1 80 ? 24.725 163.087 25.163 1.00 24.71 80 ASP B C 1
ATOM 2963 O O . ASP B 1 80 ? 24.295 164.230 25.095 1.00 24.30 80 ASP B O 1
ATOM 2968 N N . LEU B 1 81 ? 23.930 162.024 25.255 1.00 24.91 81 LEU B N 1
ATOM 2969 C CA . LEU B 1 81 ? 22.480 162.160 25.365 1.00 24.95 81 LEU B CA 1
ATOM 2970 C C . LEU B 1 81 ? 22.073 162.070 26.835 1.00 25.43 81 LEU B C 1
ATOM 2971 O O . LEU B 1 81 ? 22.733 161.393 27.634 1.00 25.64 81 LEU B O 1
ATOM 2976 N N . CYS B 1 82 ? 21.016 162.791 27.203 1.00 25.82 82 CYS B N 1
ATOM 2977 C CA . CYS B 1 82 ? 20.392 162.600 28.504 1.00 26.18 82 CYS B CA 1
ATOM 2978 C C . CYS B 1 82 ? 18.939 162.217 28.288 1.00 26.67 82 CYS B C 1
ATOM 2979 O O . CYS B 1 82 ? 18.128 163.043 27.867 1.00 27.22 82 CYS B O 1
ATOM 2982 N N . ILE B 1 83 ? 18.632 160.948 28.551 1.00 27.18 83 ILE B N 1
ATOM 2983 C CA . ILE B 1 83 ? 17.321 160.377 28.253 1.00 27.38 83 ILE B CA 1
ATOM 2984 C C . ILE B 1 83 ? 16.626 159.948 29.545 1.00 27.75 83 ILE B C 1
ATOM 2985 O O . ILE B 1 83 ? 17.009 158.955 30.165 1.00 27.91 83 ILE B O 1
ATOM 2990 N N . ASN B 1 84 ? 15.598 160.700 29.930 1.00 27.91 84 ASN B N 1
ATOM 2991 C CA . ASN B 1 84 ? 14.93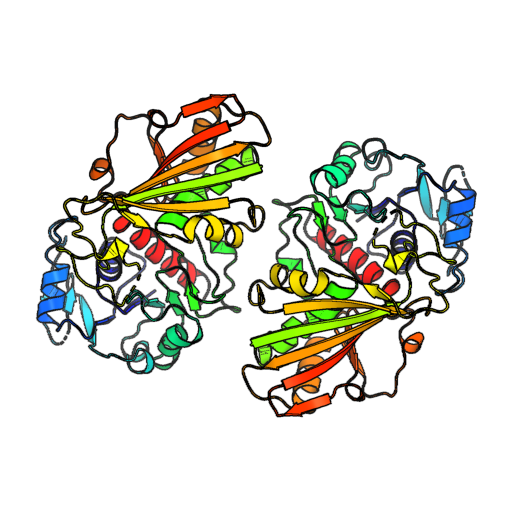1 160.546 31.235 1.00 28.34 84 ASN B CA 1
ATOM 2992 C C . ASN B 1 84 ? 15.907 160.641 32.409 1.00 28.52 84 ASN B C 1
ATOM 2993 O O . ASN B 1 84 ? 15.833 159.851 33.349 1.00 28.96 84 ASN B O 1
ATOM 2998 N N . GLY B 1 85 ? 16.827 161.603 32.340 1.00 28.59 85 GLY B N 1
ATOM 2999 C CA . GLY B 1 85 ? 17.810 161.825 33.409 1.00 28.74 85 GLY B CA 1
ATOM 3000 C C . GLY B 1 85 ? 19.015 160.894 33.415 1.00 28.78 85 GLY B C 1
ATOM 3001 O O . GLY B 1 85 ? 19.935 161.066 34.222 1.00 29.11 85 GLY B O 1
ATOM 3002 N N . LYS B 1 86 ? 19.009 159.913 32.514 1.00 28.81 86 LYS B N 1
ATOM 3003 C CA . LYS B 1 86 ? 20.088 158.933 32.394 1.00 28.80 86 LYS B CA 1
ATOM 3004 C C . LYS B 1 86 ? 20.999 159.276 31.216 1.00 28.57 86 LYS B C 1
ATOM 3005 O O . LYS B 1 86 ? 20.530 159.479 30.088 1.00 28.62 86 LYS B O 1
ATOM 3007 N N . VAL B 1 87 ? 22.299 159.345 31.489 1.00 28.28 87 VAL B N 1
ATOM 3008 C CA . VAL B 1 87 ? 23.283 159.705 30.471 1.00 27.64 87 VAL B CA 1
ATOM 3009 C C . VAL B 1 87 ? 23.576 158.533 29.524 1.00 27.06 87 VAL B C 1
ATOM 3010 O O . VAL B 1 87 ? 23.860 157.415 29.957 1.00 26.85 87 VAL B O 1
ATOM 3014 N N . VAL B 1 88 ? 23.470 158.802 28.228 1.00 26.04 88 VAL B N 1
ATOM 3015 C CA . VAL B 1 88 ? 23.744 157.801 27.200 1.00 25.35 88 VAL B CA 1
ATOM 3016 C C . VAL B 1 88 ? 24.886 158.293 26.317 1.00 24.99 88 VAL B C 1
ATOM 3017 O O . VAL B 1 88 ? 24.769 159.334 25.675 1.00 24.46 88 VAL B O 1
ATOM 3021 N N . LYS B 1 89 ? 25.984 157.541 26.298 1.00 24.85 89 LYS B N 1
ATOM 3022 C CA . LYS B 1 89 ? 27.184 157.927 25.547 1.00 25.18 89 LYS B CA 1
ATOM 3023 C C . LYS B 1 89 ? 26.976 157.749 24.049 1.00 25.38 89 LYS B C 1
ATOM 3024 O O . LYS B 1 89 ? 26.329 156.801 23.613 1.00 24.96 89 LYS B O 1
ATOM 3030 N N . VAL B 1 90 ? 27.539 158.665 23.269 1.00 25.42 90 VAL B N 1
ATOM 3031 C CA . VAL B 1 90 ? 27.291 158.697 21.831 1.00 25.70 90 VAL B CA 1
ATOM 3032 C C . VAL B 1 90 ? 28.588 158.654 21.036 1.00 25.61 90 VAL B C 1
ATOM 3033 O O . VAL B 1 90 ? 29.520 159.417 21.319 1.00 25.61 90 VAL B O 1
ATOM 3037 N N . PHE B 1 91 ? 28.630 157.766 20.042 1.00 25.76 91 PHE B N 1
ATOM 3038 C CA . PHE B 1 91 ? 29.794 157.595 19.167 1.00 25.86 91 PHE B CA 1
ATOM 3039 C C . PHE B 1 91 ? 29.403 157.670 17.692 1.00 25.99 91 PHE B C 1
ATOM 3040 O O . PHE B 1 91 ? 28.238 157.461 17.349 1.00 25.60 91 PHE B O 1
ATOM 3048 N N . GLN B 1 92 ? 30.379 157.970 16.829 1.00 26.33 92 GLN B N 1
ATOM 3049 C CA . GLN B 1 92 ? 30.137 158.144 15.380 1.00 26.83 92 GLN B CA 1
ATOM 3050 C C . GLN B 1 92 ? 31.059 157.268 14.512 1.00 26.87 92 GLN B C 1
ATOM 3051 O O . GLN B 1 92 ? 31.457 157.652 13.415 1.00 27.12 92 GLN B O 1
ATOM 3057 N N . ALA B 1 93 ? 31.390 156.085 15.009 1.00 27.40 93 ALA B N 1
ATOM 3058 C CA . ALA B 1 93 ? 32.406 155.247 14.376 1.00 27.55 93 ALA B CA 1
ATOM 3059 C C . ALA B 1 93 ? 31.850 154.364 13.263 1.00 27.68 93 ALA B C 1
ATOM 3060 O O . ALA B 1 93 ? 30.770 153.775 13.393 1.00 27.91 93 ALA B O 1
ATOM 3062 N N . LYS B 1 94 ? 32.593 154.279 12.163 1.00 27.51 94 LYS B N 1
ATOM 3063 C CA . LYS B 1 94 ? 32.243 153.375 11.070 1.00 27.53 94 LYS B CA 1
ATOM 3064 C C . LYS B 1 94 ? 32.660 151.930 11.350 1.00 27.43 94 LYS B C 1
ATOM 3065 O O . LYS B 1 94 ? 31.958 150.993 10.956 1.00 27.61 94 LYS B O 1
ATOM 3071 N N . ASP B 1 95 ? 33.801 151.768 12.020 1.00 27.50 95 ASP B N 1
ATOM 3072 C CA . ASP B 1 95 ? 34.383 150.460 12.322 1.00 27.60 95 ASP B CA 1
ATOM 3073 C C . ASP B 1 95 ? 33.970 150.039 13.731 1.00 27.78 95 ASP B C 1
ATOM 3074 O O . ASP B 1 95 ? 34.326 150.714 14.706 1.00 27.55 95 ASP B O 1
ATOM 3079 N N . PRO B 1 96 ? 33.204 148.925 13.845 1.00 28.03 96 PRO B N 1
ATOM 3080 C CA . PRO B 1 96 ? 32.727 148.435 15.151 1.00 28.08 96 PRO B CA 1
ATOM 3081 C C . PRO B 1 96 ? 33.866 148.267 16.150 1.00 28.21 96 PRO B C 1
ATOM 3082 O O . PRO B 1 96 ? 33.656 148.444 17.346 1.00 27.82 96 PRO B O 1
ATOM 3086 N N . ALA B 1 97 ? 35.056 147.965 15.630 1.00 28.38 97 ALA B N 1
ATOM 3087 C CA . ALA B 1 97 ? 36.269 147.709 16.415 1.00 28.37 97 ALA B CA 1
ATOM 3088 C C . ALA B 1 97 ? 36.780 148.916 17.205 1.00 28.71 97 ALA B C 1
ATOM 3089 O O . ALA B 1 97 ? 37.673 148.789 18.058 1.00 28.69 97 ALA B O 1
ATOM 3091 N N . GLU B 1 98 ? 36.220 150.087 16.928 1.00 28.55 98 GLU B N 1
ATOM 3092 C CA . GLU B 1 98 ? 36.758 151.312 17.495 1.00 28.44 98 GLU B CA 1
ATOM 3093 C C . GLU B 1 98 ? 35.820 151.975 18.512 1.00 28.50 98 GLU B C 1
ATOM 3094 O O . GLU B 1 98 ? 36.161 152.990 19.120 1.00 28.32 98 GLU B O 1
ATOM 3100 N N . ILE B 1 99 ? 34.653 151.365 18.704 1.00 28.46 99 ILE B N 1
ATOM 3101 C CA . ILE B 1 99 ? 33.656 151.855 19.651 1.00 28.54 99 ILE B CA 1
ATOM 3102 C C . ILE B 1 99 ? 34.017 151.387 21.055 1.00 28.39 99 ILE B C 1
ATOM 3103 O O . ILE B 1 99 ? 34.166 150.191 21.293 1.00 28.79 99 ILE B O 1
ATOM 3108 N N . PRO B 1 100 ? 34.156 152.330 21.999 1.00 28.42 100 PRO B N 1
ATOM 3109 C CA . PRO B 1 100 ? 34.565 151.927 23.342 1.00 28.12 100 PRO B CA 1
ATOM 3110 C C . PRO B 1 100 ? 33.382 151.416 24.179 1.00 27.98 100 PRO B C 1
ATOM 3111 O O . PRO B 1 100 ? 32.969 152.072 25.140 1.00 27.96 100 PRO B O 1
ATOM 3115 N N . TRP B 1 101 ? 32.844 150.255 23.796 1.00 27.86 101 TRP B N 1
ATOM 3116 C CA . TRP B 1 101 ? 31.749 149.605 24.527 1.00 27.38 101 TRP B CA 1
ATOM 3117 C C . TRP B 1 101 ? 32.122 149.363 25.989 1.00 27.30 101 TRP B C 1
ATOM 3118 O O . TRP B 1 101 ? 31.362 149.716 26.897 1.00 27.64 101 TRP B O 1
ATOM 3129 N N . GLY B 1 102 ? 33.292 148.764 26.202 1.00 26.90 102 GLY B N 1
ATOM 3130 C CA . GLY B 1 102 ? 33.797 148.500 27.548 1.00 26.75 102 GLY B CA 1
ATOM 3131 C C . GLY B 1 102 ? 33.946 149.755 28.388 1.00 26.66 102 GLY B C 1
ATOM 3132 O O . GLY B 1 102 ? 33.577 149.771 29.568 1.00 26.87 102 GLY B O 1
ATOM 3133 N N . ALA B 1 103 ? 34.486 150.808 27.780 1.00 26.34 103 ALA B N 1
ATOM 3134 C CA . ALA B 1 103 ? 34.676 152.090 28.462 1.00 26.35 103 ALA B CA 1
ATOM 3135 C C . ALA B 1 103 ? 33.344 152.770 28.803 1.00 26.30 103 ALA B C 1
ATOM 3136 O O . ALA B 1 103 ? 33.246 153.507 29.786 1.00 26.05 103 ALA B O 1
ATOM 3138 N N . SER B 1 104 ? 32.330 152.516 27.976 1.00 26.11 104 SER B N 1
ATOM 3139 C CA . SER B 1 104 ? 30.983 153.049 28.174 1.00 26.13 104 SER B CA 1
ATOM 3140 C C . SER B 1 104 ? 30.162 152.169 29.120 1.00 25.94 104 SER B C 1
ATOM 3141 O O . SER B 1 104 ? 29.112 152.586 29.617 1.00 25.83 104 SER B O 1
ATOM 3143 N N . GLY B 1 105 ? 30.646 150.951 29.350 1.00 25.84 105 GLY B N 1
ATOM 3144 C CA . GLY B 1 105 ? 30.030 150.011 30.299 1.00 25.42 105 GLY B CA 1
ATOM 3145 C C . GLY B 1 105 ? 28.952 149.134 29.690 1.00 24.97 105 GLY B C 1
ATOM 3146 O O . GLY B 1 105 ? 28.155 148.535 30.419 1.00 24.03 105 GLY B O 1
ATOM 3147 N N . ALA B 1 106 ? 28.944 149.065 28.354 1.00 24.79 106 ALA B N 1
ATOM 3148 C CA . ALA B 1 106 ? 27.957 148.308 27.580 1.00 25.06 106 ALA B CA 1
ATOM 3149 C C . ALA B 1 106 ? 28.331 146.829 27.372 1.00 25.18 106 ALA B C 1
ATOM 3150 O O . ALA B 1 106 ? 29.251 146.504 26.604 1.00 24.74 106 ALA B O 1
ATOM 3152 N N . GLN B 1 107 ? 27.575 145.946 28.030 1.00 25.37 107 GLN B N 1
ATOM 3153 C CA . GLN B 1 107 ? 27.873 144.506 28.070 1.00 25.64 107 GLN B CA 1
ATOM 3154 C C . GLN B 1 107 ? 27.462 143.783 26.806 1.00 25.97 107 GLN B C 1
ATOM 3155 O O . GLN B 1 107 ? 28.225 142.997 26.234 1.00 25.95 107 GLN B O 1
ATOM 3161 N N . ILE B 1 108 ? 26.236 144.047 26.391 1.00 25.13 108 ILE B N 1
ATOM 3162 C CA . ILE B 1 108 ? 25.662 143.433 25.216 1.00 25.96 108 ILE B CA 1
ATOM 3163 C C . ILE B 1 108 ? 25.530 144.523 24.167 1.00 25.33 108 ILE B C 1
ATOM 3164 O O . ILE B 1 108 ? 25.259 145.672 24.502 1.00 25.44 108 ILE B O 1
ATOM 3169 N N . VAL B 1 109 ? 25.777 144.159 22.912 1.00 25.47 109 VAL B N 1
ATOM 3170 C CA . VAL B 1 109 ? 25.585 145.056 21.778 1.00 24.92 109 VAL B CA 1
ATOM 3171 C C . VAL B 1 109 ? 24.428 144.579 20.910 1.00 25.13 109 VAL B C 1
ATOM 3172 O O . VAL B 1 109 ? 24.357 143.397 20.549 1.00 25.45 109 VAL B O 1
ATOM 3176 N N . CYS B 1 110 ? 23.530 145.515 20.611 1.00 24.12 110 CYS B N 1
ATOM 3177 C CA . CYS B 1 110 ? 22.505 145.367 19.570 1.00 24.66 110 CYS B CA 1
ATOM 3178 C C . CYS B 1 110 ? 23.094 145.811 18.226 1.00 23.89 110 CYS B C 1
ATOM 3179 O O . CYS B 1 110 ? 23.375 147.002 18.007 1.00 24.30 110 CYS B O 1
ATOM 3182 N N . GLU B 1 111 ? 23.311 144.833 17.353 1.00 23.49 111 GLU B N 1
ATOM 3183 C CA . GLU B 1 111 ? 23.864 145.063 16.017 1.00 23.08 111 GLU B CA 1
ATOM 3184 C C . GLU B 1 111 ? 22.727 145.317 15.010 1.00 23.31 111 GLU B C 1
ATOM 3185 O O . GLU B 1 111 ? 22.205 144.395 14.377 1.00 23.43 111 GLU B O 1
ATOM 3191 N N . SER B 1 112 ? 22.368 146.584 14.858 1.00 23.02 112 SER B N 1
ATOM 3192 C CA . SER B 1 112 ? 21.222 146.951 14.023 1.00 23.63 112 SER B CA 1
ATOM 3193 C C . SER B 1 112 ? 21.586 147.931 12.900 1.00 23.64 112 SER B C 1
ATOM 3194 O O . SER B 1 112 ? 20.801 148.816 12.556 1.00 23.92 112 SER B O 1
ATOM 3197 N N . THR B 1 113 ? 22.771 147.746 12.316 1.00 24.00 113 THR B N 1
ATOM 3198 C CA . THR B 1 113 ? 23.194 148.523 11.145 1.00 24.14 113 THR B CA 1
ATOM 3199 C C . THR B 1 113 ? 22.711 147.881 9.848 1.00 24.42 113 THR B C 1
ATOM 3200 O O . THR B 1 113 ? 22.431 148.571 8.851 1.00 24.17 113 THR B O 1
ATOM 3204 N N . GLY B 1 114 ? 22.616 146.554 9.877 1.00 24.63 114 GLY B N 1
ATOM 3205 C CA . GLY B 1 114 ? 22.281 145.774 8.709 1.00 24.70 114 GLY B CA 1
ATOM 3206 C C . GLY B 1 114 ? 23.475 145.431 7.844 1.00 24.82 114 GLY B C 1
ATOM 3207 O O . GLY B 1 114 ? 23.307 144.855 6.764 1.00 24.84 114 GLY B O 1
ATOM 3208 N N . VAL B 1 115 ? 24.679 145.775 8.304 1.00 24.46 115 VAL B N 1
ATOM 3209 C CA . VAL B 1 115 ? 25.874 145.576 7.470 1.00 24.61 115 VAL B CA 1
ATOM 3210 C C . VAL B 1 115 ? 26.988 144.750 8.100 1.00 24.36 115 VAL B C 1
ATOM 3211 O O . VAL B 1 115 ? 28.029 144.549 7.469 1.00 24.18 115 VAL B O 1
ATOM 3215 N N . PHE B 1 116 ? 26.761 144.280 9.328 1.00 24.52 116 PHE B N 1
ATOM 3216 C CA . PHE B 1 116 ? 27.733 143.448 10.050 1.00 24.70 116 PHE B CA 1
ATOM 3217 C C . PHE B 1 116 ? 27.104 142.118 10.508 1.00 25.03 116 PHE B C 1
ATOM 3218 O O . PHE B 1 116 ? 27.114 141.783 11.690 1.00 24.85 116 PHE B O 1
ATOM 3226 N N . THR B 1 117 ? 26.575 141.356 9.553 1.00 25.07 117 THR B N 1
ATOM 3227 C CA . THR B 1 117 ? 25.691 140.224 9.874 1.00 25.41 117 THR B CA 1
ATOM 3228 C C . THR B 1 117 ? 26.366 138.853 9.889 1.00 25.49 117 THR B C 1
ATOM 3229 O O . THR B 1 117 ? 25.736 137.832 9.568 1.00 25.71 117 THR B O 1
ATOM 3233 N N . THR B 1 118 ? 27.639 138.828 10.262 1.00 25.11 118 THR B N 1
ATOM 3234 C CA . THR B 1 118 ? 28.388 137.588 10.389 1.00 25.52 118 THR B CA 1
ATOM 3235 C C . THR B 1 118 ? 29.158 137.617 11.686 1.00 25.49 118 THR B C 1
ATOM 3236 O O . THR B 1 118 ? 29.388 138.687 12.253 1.00 25.29 118 THR B O 1
ATOM 3240 N N . GLU B 1 119 ? 29.567 136.440 12.142 1.00 25.73 119 GLU B N 1
ATOM 3241 C CA . GLU B 1 119 ? 30.410 136.337 13.314 1.00 25.88 119 GLU B CA 1
ATOM 3242 C C . GLU B 1 119 ? 31.667 137.162 13.078 1.00 26.05 119 GLU B C 1
ATOM 3243 O O . GLU B 1 119 ? 32.097 137.873 13.978 1.00 25.72 119 GLU B O 1
ATOM 3249 N N . GLU B 1 120 ? 32.245 137.064 11.874 1.00 25.57 120 GLU B N 1
ATOM 3250 C CA . GLU B 1 120 ? 33.493 137.768 11.554 1.00 25.73 120 GLU B CA 1
ATOM 3251 C C . GLU B 1 120 ? 33.368 139.271 11.788 1.00 25.29 120 GLU B C 1
ATOM 3252 O O . GLU B 1 120 ? 34.259 139.893 12.380 1.00 24.89 120 GLU B O 1
ATOM 3258 N N . LYS B 1 121 ? 32.254 139.840 11.329 1.00 24.66 121 LYS B N 1
ATOM 3259 C CA . LYS B 1 121 ? 32.041 141.278 11.401 1.00 24.63 121 LYS B CA 1
ATOM 3260 C C . LYS B 1 121 ? 31.531 141.688 12.776 1.00 24.45 121 LYS B C 1
ATOM 3261 O O . LYS B 1 121 ? 32.074 142.613 13.388 1.00 24.51 121 LYS B O 1
ATOM 3267 N N . ALA B 1 122 ? 30.502 140.992 13.258 1.00 24.27 122 ALA B N 1
ATOM 3268 C CA . ALA B 1 122 ? 29.889 141.283 14.568 1.00 24.66 122 ALA B CA 1
ATOM 3269 C C . ALA B 1 122 ? 30.818 141.061 15.775 1.00 24.70 122 ALA B C 1
ATOM 3270 O O . ALA B 1 122 ? 30.643 141.712 16.818 1.00 25.09 122 ALA B O 1
ATOM 3272 N N . SER B 1 123 ? 31.780 140.143 15.643 1.00 24.61 123 SER B N 1
ATOM 3273 C CA . SER B 1 123 ? 32.787 139.872 16.709 1.00 24.42 123 SER B CA 1
ATOM 3274 C C . SER B 1 123 ? 33.676 141.071 17.014 1.00 24.28 123 SER B C 1
ATOM 3275 O O . SER B 1 123 ? 34.316 141.126 18.076 1.00 23.68 123 SER B O 1
ATOM 3278 N N . LEU B 1 124 ? 33.769 142.000 16.061 1.00 24.25 124 LEU B N 1
ATOM 3279 C CA . LEU B 1 124 ? 34.677 143.136 16.193 1.00 24.43 124 LEU B CA 1
ATOM 3280 C C . LEU B 1 124 ? 34.212 144.129 17.270 1.00 24.34 124 LEU B C 1
ATOM 3281 O O . LEU B 1 124 ? 35.000 144.949 17.739 1.00 24.48 124 LEU B O 1
ATOM 3286 N N . HIS B 1 125 ? 32.938 144.036 17.656 1.00 23.70 125 HIS B N 1
ATOM 3287 C CA . HIS B 1 125 ? 32.404 144.752 18.823 1.00 23.63 125 HIS B CA 1
ATOM 3288 C C . HIS B 1 125 ? 33.085 144.272 20.114 1.00 23.60 125 HIS B C 1
ATOM 3289 O O . HIS B 1 125 ? 33.269 145.047 21.060 1.00 23.40 125 HIS B O 1
ATOM 3296 N N . LEU B 1 126 ? 33.459 142.992 20.141 1.00 23.84 126 LEU B N 1
ATOM 3297 C CA . LEU B 1 126 ? 34.160 142.395 21.292 1.00 23.87 126 LEU B CA 1
ATOM 3298 C C . LEU B 1 126 ? 35.579 142.946 21.502 1.00 24.68 126 LEU B C 1
ATOM 3299 O O . LEU B 1 126 ? 36.139 142.841 22.602 1.00 23.98 126 LEU B O 1
ATOM 3304 N N . LYS B 1 127 ? 36.156 143.536 20.454 1.00 25.52 127 LYS B N 1
ATOM 3305 C CA . LYS B 1 127 ? 37.487 144.146 20.551 1.00 26.12 127 LYS B CA 1
ATOM 3306 C C . LYS B 1 127 ? 37.442 145.438 21.377 1.00 26.31 127 LYS B C 1
ATOM 3307 O O . LYS B 1 127 ? 38.437 145.820 22.007 1.00 26.11 127 LYS B O 1
ATOM 3313 N N . GLY B 1 128 ? 36.275 146.084 21.383 1.00 26.25 128 GLY B N 1
ATOM 3314 C CA . GLY B 1 128 ? 36.038 147.301 22.164 1.00 26.26 128 GLY B CA 1
ATOM 3315 C C . GLY B 1 128 ? 35.587 147.068 23.598 1.00 26.13 128 GLY B C 1
ATOM 3316 O O . GLY B 1 128 ? 35.384 148.024 24.352 1.00 26.36 128 GLY B O 1
ATOM 3317 N N . GLY B 1 129 ? 35.432 145.803 23.983 1.00 26.00 129 GLY B N 1
ATOM 3318 C CA . GLY B 1 129 ? 35.143 145.452 25.372 1.00 25.41 129 GLY B CA 1
ATOM 3319 C C . GLY B 1 129 ? 33.725 144.993 25.660 1.00 25.01 129 GLY B C 1
ATOM 3320 O O . GLY B 1 129 ? 33.359 144.809 26.818 1.00 25.19 129 GLY B O 1
ATOM 3321 N N . ALA B 1 130 ? 32.921 144.816 24.615 1.00 24.92 130 ALA B N 1
ATOM 3322 C CA . ALA B 1 130 ? 31.579 144.244 24.761 1.00 24.61 130 ALA B CA 1
ATOM 3323 C C . ALA B 1 130 ? 31.709 142.751 25.031 1.00 24.32 130 ALA B C 1
ATOM 3324 O O . ALA B 1 130 ? 32.698 142.140 24.639 1.00 24.02 130 ALA B O 1
ATOM 3326 N N . LYS B 1 131 ? 30.716 142.176 25.703 1.00 24.37 131 LYS B N 1
ATOM 3327 C CA . LYS B 1 131 ? 30.750 140.755 26.075 1.00 24.69 131 LYS B CA 1
ATOM 3328 C C . LYS B 1 131 ? 29.940 139.886 25.121 1.00 24.47 131 LYS B C 1
ATOM 3329 O O . LYS B 1 131 ? 30.347 138.769 24.788 1.00 23.69 131 LYS B O 1
ATOM 3335 N N . LYS B 1 132 ? 28.799 140.407 24.677 1.00 24.49 132 LYS B N 1
ATOM 3336 C CA . LYS B 1 132 ? 27.941 139.689 23.737 1.00 24.84 132 LYS B CA 1
ATOM 3337 C C . LYS B 1 132 ? 27.444 140.600 22.634 1.00 24.55 132 LYS B C 1
ATOM 3338 O O . LYS B 1 132 ? 27.394 141.820 22.803 1.00 25.42 132 LYS B O 1
ATOM 3344 N N . VAL B 1 133 ? 27.065 140.003 21.509 1.00 24.43 133 VAL B N 1
ATOM 3345 C CA . VAL B 1 133 ? 26.458 140.738 20.409 1.00 24.13 133 VAL B CA 1
ATOM 3346 C C . VAL B 1 133 ? 25.217 139.999 19.899 1.00 24.36 133 VAL B C 1
ATOM 3347 O O . VAL B 1 133 ? 25.263 138.804 19.570 1.00 23.98 133 VAL B O 1
ATOM 3351 N N . ILE B 1 134 ? 24.103 140.716 19.851 1.00 24.56 134 ILE B N 1
ATOM 3352 C CA . ILE B 1 134 ? 22.919 140.222 19.164 1.00 24.71 134 ILE B CA 1
ATOM 3353 C C . ILE B 1 134 ? 22.829 140.917 17.799 1.00 24.96 134 ILE B C 1
ATOM 3354 O O . ILE B 1 134 ? 22.677 142.135 17.718 1.00 25.75 134 ILE B O 1
ATOM 3359 N N . ILE B 1 135 ? 22.965 140.145 16.725 1.00 25.03 135 ILE B N 1
ATOM 3360 C CA . ILE B 1 135 ? 22.725 140.667 15.389 1.00 24.40 135 ILE B CA 1
ATOM 3361 C C . ILE B 1 135 ? 21.206 140.729 15.203 1.00 24.85 135 ILE B C 1
ATOM 3362 O O . ILE B 1 135 ? 20.499 139.756 15.476 1.00 24.42 135 ILE B O 1
ATOM 3367 N N . SER B 1 136 ? 20.716 141.876 14.749 1.00 25.45 136 SER B N 1
ATOM 3368 C CA . SER B 1 136 ? 19.286 142.111 14.629 1.00 25.20 136 SER B CA 1
ATOM 3369 C C . SER B 1 136 ? 18.788 141.710 13.256 1.00 25.63 136 SER B C 1
ATOM 3370 O O . SER B 1 136 ? 17.949 142.385 12.654 1.00 25.03 136 SER B O 1
ATOM 3373 N N . ALA B 1 137 ? 19.300 140.585 12.774 1.00 25.51 137 ALA B N 1
ATOM 3374 C CA . ALA B 1 137 ? 19.025 140.137 11.428 1.00 25.13 137 ALA B CA 1
ATOM 3375 C C . ALA B 1 137 ? 19.419 138.661 11.326 1.00 25.30 137 ALA B C 1
ATOM 3376 O O . ALA B 1 137 ? 20.241 138.180 12.124 1.00 25.29 137 ALA B O 1
ATOM 3378 N N . PRO B 1 138 ? 18.843 137.938 10.347 1.00 25.69 138 PRO B N 1
ATOM 3379 C CA . PRO B 1 138 ? 19.339 136.592 10.069 1.00 25.85 138 PRO B CA 1
ATOM 3380 C C . PRO B 1 138 ? 20.790 136.735 9.584 1.00 26.07 138 PRO B C 1
ATOM 3381 O O . PRO B 1 138 ? 21.064 137.613 8.764 1.00 26.08 138 PRO B O 1
ATOM 3385 N N . PRO B 1 139 ? 21.722 135.923 10.116 1.00 26.37 139 PRO B N 1
ATOM 3386 C CA . PRO B 1 139 ? 23.121 136.089 9.734 1.00 26.47 139 PRO B CA 1
ATOM 3387 C C . PRO B 1 139 ? 23.430 135.588 8.323 1.00 26.29 139 PRO B C 1
ATOM 3388 O O . PRO B 1 139 ? 22.703 134.740 7.800 1.00 26.77 139 PRO B O 1
ATOM 3392 N N . LYS B 1 140 ? 24.501 136.101 7.720 1.00 26.13 140 LYS B N 1
ATOM 3393 C CA . LYS B 1 140 ? 24.947 135.598 6.416 1.00 26.57 140 LYS B CA 1
ATOM 3394 C C . LYS B 1 140 ? 25.796 134.325 6.536 1.00 26.17 140 LYS B C 1
ATOM 3395 O O . LYS B 1 140 ? 26.028 133.644 5.539 1.00 26.51 140 LYS B O 1
ATOM 3401 N N . ASP B 1 141 ? 26.258 134.020 7.750 1.00 25.88 141 ASP B N 1
ATOM 3402 C CA . ASP B 1 141 ? 26.986 132.774 8.039 1.00 25.43 141 ASP B CA 1
ATOM 3403 C C . ASP B 1 141 ? 26.139 131.861 8.946 1.00 25.52 141 ASP B C 1
ATOM 3404 O O . ASP B 1 141 ? 24.899 131.923 8.912 1.00 25.14 141 ASP B O 1
ATOM 3409 N N . ASN B 1 142 ? 26.807 131.042 9.760 1.00 24.52 142 ASN B N 1
ATOM 3410 C CA . ASN B 1 142 ? 26.123 130.088 10.638 1.00 24.88 142 ASN B CA 1
ATOM 3411 C C . ASN B 1 142 ? 26.001 130.556 12.086 1.00 24.88 142 ASN B C 1
ATOM 3412 O O . ASN B 1 142 ? 25.949 129.741 13.017 1.00 24.67 142 ASN B O 1
ATOM 3417 N N . VAL B 1 143 ? 25.939 131.877 12.273 1.00 24.70 143 VAL B N 1
ATOM 3418 C CA . VAL B 1 143 ? 25.612 132.422 13.579 1.00 24.75 143 VAL B CA 1
ATOM 3419 C C . VAL B 1 143 ? 24.269 131.827 13.989 1.00 24.79 143 VAL B C 1
ATOM 3420 O O . VAL B 1 143 ? 23.329 131.820 13.191 1.00 25.78 143 VAL B O 1
ATOM 3424 N N . PRO B 1 144 ? 24.193 131.265 15.208 1.00 25.31 144 PRO B N 1
ATOM 3425 C CA . PRO B 1 144 ? 22.945 130.660 15.675 1.00 25.33 144 PRO B CA 1
ATOM 3426 C C . PRO B 1 144 ? 21.835 131.710 15.813 1.00 25.59 144 PRO B C 1
ATOM 3427 O O . PRO B 1 144 ? 22.076 132.814 16.303 1.00 25.35 144 PRO B O 1
ATOM 3431 N N . MET B 1 145 ? 20.640 131.360 15.346 1.00 25.55 145 MET B N 1
ATOM 3432 C CA . MET B 1 145 ? 19.478 132.224 15.452 1.00 26.16 145 MET B CA 1
ATOM 3433 C C . MET B 1 145 ? 18.612 131.766 16.617 1.00 26.10 145 MET B C 1
ATOM 3434 O O . MET B 1 145 ? 18.433 130.560 16.830 1.00 25.92 145 MET B O 1
ATOM 3439 N N . TYR B 1 146 ? 18.093 132.729 17.373 1.00 26.08 146 TYR B N 1
ATOM 3440 C CA . TYR B 1 146 ? 17.197 132.435 18.490 1.00 26.64 146 TYR B CA 1
ATOM 3441 C C . TYR B 1 146 ? 15.900 133.212 18.390 1.00 26.61 146 TYR B C 1
ATOM 3442 O O . TYR B 1 146 ? 15.878 134.393 18.022 1.00 27.81 146 TYR B O 1
ATOM 3451 N N . VAL B 1 147 ? 14.811 132.510 18.670 1.00 26.60 147 VAL B N 1
ATOM 3452 C CA . VAL B 1 147 ? 13.491 133.092 18.717 1.00 25.56 147 VAL B CA 1
ATOM 3453 C C . VAL B 1 147 ? 12.976 132.829 20.141 1.00 24.95 147 VAL B C 1
ATOM 3454 O O . VAL B 1 147 ? 12.823 131.675 20.565 1.00 24.48 147 VAL B O 1
ATOM 3458 N N . MET B 1 148 ? 12.735 133.908 20.881 1.00 24.35 148 MET B N 1
ATOM 3459 C CA . MET B 1 148 ? 12.181 133.822 22.228 1.00 23.67 148 MET B CA 1
ATOM 3460 C C . MET B 1 148 ? 10.867 133.070 22.241 1.00 23.36 148 MET B C 1
ATOM 3461 O O . MET B 1 148 ? 9.995 133.315 21.397 1.00 23.39 148 MET B O 1
ATOM 3466 N N . GLY B 1 149 ? 10.717 132.166 23.205 1.00 22.94 149 GLY B N 1
ATOM 3467 C CA . GLY B 1 149 ? 9.519 131.335 23.272 1.00 22.93 149 GLY B CA 1
ATOM 3468 C C . GLY B 1 149 ? 9.539 130.122 22.356 1.00 22.52 149 GLY B C 1
ATOM 3469 O O . GLY B 1 149 ? 8.625 129.294 22.411 1.00 22.75 149 GLY B O 1
ATOM 3470 N N . VAL B 1 150 ? 10.576 130.013 21.522 1.00 22.18 150 VAL B N 1
ATOM 3471 C CA . VAL B 1 150 ? 10.753 128.877 20.613 1.00 22.42 150 VAL B CA 1
ATOM 3472 C C . VAL B 1 150 ? 12.027 128.066 20.913 1.00 22.72 150 VAL B C 1
ATOM 3473 O O . VAL B 1 150 ? 11.952 126.870 21.232 1.00 22.35 150 VAL B O 1
ATOM 3477 N N . ASN B 1 151 ? 13.190 128.705 20.814 1.00 22.64 151 ASN B N 1
ATOM 3478 C CA . ASN B 1 151 ? 14.447 127.966 20.998 1.00 23.65 151 ASN B CA 1
ATOM 3479 C C . ASN B 1 151 ? 15.497 128.677 21.845 1.00 23.56 151 ASN B C 1
ATOM 3480 O O . ASN B 1 151 ? 16.621 128.194 21.947 1.00 23.55 151 ASN B O 1
ATOM 3485 N N . ASN B 1 152 ? 15.143 129.813 22.448 1.00 23.54 152 ASN B N 1
ATOM 3486 C CA . ASN B 1 152 ? 16.157 130.670 23.092 1.00 23.41 152 ASN B CA 1
ATOM 3487 C C . ASN B 1 152 ? 16.918 130.014 24.226 1.00 23.81 152 ASN B C 1
ATOM 3488 O O . ASN B 1 152 ? 18.048 130.414 24.506 1.00 24.14 152 ASN B O 1
ATOM 3493 N N . THR B 1 153 ? 16.306 129.021 24.877 1.00 24.00 153 THR B N 1
ATOM 3494 C CA . THR B 1 153 ? 16.950 128.321 26.002 1.00 24.16 153 THR B CA 1
ATOM 3495 C C . THR B 1 153 ? 18.059 127.379 25.523 1.00 24.22 153 THR B C 1
ATOM 3496 O O . THR B 1 153 ? 18.832 126.872 26.332 1.00 24.23 153 THR B O 1
ATOM 3500 N N . GLU B 1 154 ? 18.133 127.148 24.212 1.00 24.44 154 GLU B N 1
ATOM 3501 C CA . GLU B 1 154 ? 19.224 126.360 23.611 1.00 24.85 154 GLU B CA 1
ATOM 3502 C C . GLU B 1 154 ? 20.547 127.141 23.577 1.00 24.77 154 GLU B C 1
ATOM 3503 O O . GLU B 1 154 ? 21.613 126.565 23.323 1.00 24.44 154 GLU B O 1
ATOM 3509 N N . TYR B 1 155 ? 20.469 128.451 23.825 1.00 24.23 155 TYR B N 1
ATOM 3510 C CA . TYR B 1 155 ? 21.648 129.303 23.924 1.00 24.54 155 TYR B CA 1
ATOM 3511 C C . TYR B 1 155 ? 22.586 128.836 25.045 1.00 24.46 155 TYR B C 1
ATOM 3512 O O . TYR B 1 155 ? 22.151 128.619 26.179 1.00 24.90 155 TYR B O 1
ATOM 3521 N N . ASP B 1 156 ? 23.865 128.672 24.711 1.00 24.59 156 ASP B N 1
ATOM 3522 C CA . ASP B 1 156 ? 24.889 128.305 25.687 1.00 25.52 156 ASP B CA 1
ATOM 3523 C C . ASP B 1 156 ? 25.949 129.414 25.745 1.00 25.92 156 ASP B C 1
ATOM 3524 O O . ASP B 1 156 ? 26.717 129.601 24.792 1.00 25.72 156 ASP B O 1
ATOM 3529 N N . PRO B 1 157 ? 25.991 130.157 26.873 1.00 26.39 157 PRO B N 1
ATOM 3530 C CA . PRO B 1 157 ? 26.900 131.300 27.048 1.00 26.72 157 PRO B CA 1
ATOM 3531 C C . PRO B 1 157 ? 28.373 130.914 26.888 1.00 26.78 157 PRO B C 1
ATOM 3532 O O . PRO B 1 157 ? 29.199 131.760 26.563 1.00 27.03 157 PRO B O 1
ATOM 3536 N N . SER B 1 158 ? 28.687 129.642 27.119 1.00 26.83 158 SER B N 1
ATOM 3537 C CA . SER B 1 158 ? 30.074 129.166 27.064 1.00 26.82 158 SER B CA 1
ATOM 3538 C C . SER B 1 158 ? 30.503 128.782 25.651 1.00 26.90 158 SER B C 1
ATOM 3539 O O . SER B 1 158 ? 31.670 128.467 25.411 1.00 27.22 158 SER B O 1
ATOM 3542 N N . LYS B 1 159 ? 29.549 128.811 24.728 1.00 27.14 159 LYS B N 1
ATOM 3543 C CA . LYS B 1 159 ? 29.768 128.404 23.340 1.00 27.38 159 LYS B CA 1
ATOM 3544 C C . LYS B 1 159 ? 29.676 129.559 22.326 1.00 27.02 159 LYS B C 1
ATOM 3545 O O . LYS B 1 159 ? 30.398 129.556 21.331 1.00 27.03 159 LYS B O 1
ATOM 3551 N N . PHE B 1 160 ? 28.805 130.535 22.580 1.00 27.04 160 PHE B N 1
ATOM 3552 C CA . PHE B 1 160 ? 28.603 131.655 21.648 1.00 26.35 160 PHE B CA 1
ATOM 3553 C C . PHE B 1 160 ? 28.664 133.039 22.294 1.00 26.46 160 PHE B C 1
ATOM 3554 O O . PHE B 1 160 ? 28.172 133.226 23.410 1.00 27.16 160 PHE B O 1
ATOM 3562 N N . ASN B 1 161 ? 29.275 133.993 21.584 1.00 25.40 161 ASN B N 1
ATOM 3563 C CA . ASN B 1 161 ? 29.299 135.409 21.982 1.00 24.62 161 ASN B CA 1
ATOM 3564 C C . ASN B 1 161 ? 28.600 136.301 20.978 1.00 24.39 161 ASN B C 1
ATOM 3565 O O . ASN B 1 161 ? 28.255 137.447 21.292 1.00 24.16 161 ASN B O 1
ATOM 3570 N N . VAL B 1 162 ? 28.412 135.775 19.771 1.00 23.93 162 VAL B N 1
ATOM 3571 C CA . VAL B 1 162 ? 27.649 136.448 18.742 1.00 23.93 162 VAL B CA 1
ATOM 3572 C C . VAL B 1 162 ? 26.465 135.544 18.398 1.00 23.89 162 VAL B C 1
ATOM 3573 O O . VAL B 1 162 ? 26.648 134.359 18.071 1.00 23.41 162 VAL B O 1
ATOM 3577 N N . ILE B 1 163 ? 25.260 136.105 18.502 1.00 23.63 163 ILE B N 1
ATOM 3578 C CA . ILE B 1 163 ? 24.021 135.363 18.296 1.00 23.57 163 ILE B CA 1
ATOM 3579 C C . ILE B 1 163 ? 23.097 136.262 17.479 1.00 24.05 163 ILE B C 1
ATOM 3580 O O . ILE B 1 163 ? 23.308 137.473 17.405 1.00 23.30 163 ILE B O 1
ATOM 3585 N N . SER B 1 164 ? 22.084 135.665 16.866 1.00 24.23 164 SER B N 1
ATOM 3586 C CA . SER B 1 164 ? 21.136 136.410 16.063 1.00 24.32 164 SER B CA 1
ATOM 3587 C C . SER B 1 164 ? 19.726 136.299 16.624 1.00 24.58 164 SER B C 1
ATOM 3588 O O . SER B 1 164 ? 19.337 135.238 17.128 1.00 25.38 164 SER B O 1
ATOM 3591 N N . ASN B 1 165 ? 18.956 137.381 16.494 1.00 25.28 165 ASN B N 1
ATOM 3592 C CA . ASN B 1 165 ? 17.539 137.382 16.901 1.00 25.07 165 ASN B CA 1
ATOM 3593 C C . ASN B 1 165 ? 16.651 137.086 15.718 1.00 25.06 165 ASN B C 1
ATOM 3594 O O . ASN B 1 165 ? 15.443 137.298 15.777 1.00 24.21 165 ASN B O 1
ATOM 3599 N N . ALA B 1 166 ? 17.267 136.574 14.646 1.00 25.62 166 ALA B N 1
ATOM 3600 C CA . ALA B 1 166 ? 16.573 136.238 13.406 1.00 25.68 166 ALA B CA 1
ATOM 3601 C C . ALA B 1 166 ? 15.933 137.493 12.816 1.00 25.42 166 ALA B C 1
ATOM 3602 O O . ALA B 1 166 ? 16.426 138.597 13.017 1.00 25.44 166 ALA B O 1
ATOM 3604 N N . SER B 1 167 ? 14.844 137.333 12.083 1.00 25.42 167 SER B N 1
ATOM 3605 C CA . SER B 1 167 ? 14.164 138.475 11.518 1.00 25.30 167 SER B CA 1
ATOM 3606 C C . SER B 1 167 ? 12.810 138.658 12.180 1.00 25.11 167 SER B C 1
ATOM 3607 O O . SER B 1 167 ? 12.399 137.851 13.016 1.00 24.99 167 SER B O 1
ATOM 3610 N N . CYS B 1 168 ? 12.135 139.730 11.780 1.00 24.96 168 CYS B N 1
ATOM 3611 C CA . CYS B 1 168 ? 10.775 140.025 12.188 1.00 24.49 168 CYS B CA 1
ATOM 3612 C C . CYS B 1 168 ? 9.841 138.915 11.680 1.00 24.25 168 CYS B C 1
ATOM 3613 O O . CYS B 1 168 ? 9.028 138.373 12.439 1.00 23.97 168 CYS B O 1
ATOM 3616 N N . THR B 1 169 ? 10.001 138.551 10.410 1.00 23.16 169 THR B N 1
ATOM 3617 C CA . THR B 1 169 ? 9.212 137.486 9.800 1.00 23.17 169 THR B CA 1
ATOM 3618 C C . THR B 1 169 ? 9.453 136.124 10.466 1.00 23.19 169 THR B C 1
ATOM 3619 O O . THR B 1 169 ? 8.516 135.370 10.692 1.00 22.95 169 THR B O 1
ATOM 3623 N N . THR B 1 170 ? 10.698 135.815 10.810 1.00 23.48 170 THR B N 1
ATOM 3624 C CA . THR B 1 170 ? 10.961 134.537 11.469 1.00 24.09 170 THR B CA 1
ATOM 3625 C C . THR B 1 170 ? 10.366 134.505 12.887 1.00 23.82 170 THR B C 1
ATOM 3626 O O . THR B 1 170 ? 9.869 133.472 13.321 1.00 24.38 170 THR B O 1
ATOM 3630 N N . ASN B 1 171 ? 10.388 135.638 13.585 1.00 23.93 171 ASN B N 1
ATOM 3631 C CA . ASN B 1 171 ? 9.767 135.731 14.909 1.00 23.14 171 ASN B CA 1
ATOM 3632 C C . ASN B 1 171 ? 8.239 135.646 14.836 1.00 22.85 171 ASN B C 1
ATOM 3633 O O . ASN B 1 171 ? 7.585 135.264 15.806 1.00 23.00 171 ASN B O 1
ATOM 3638 N N . CYS B 1 172 ? 7.663 136.007 13.693 1.00 22.81 172 CYS B N 1
ATOM 3639 C CA . CYS B 1 172 ? 6.232 135.806 13.504 1.00 22.50 172 CYS B CA 1
ATOM 3640 C C . CYS B 1 172 ? 5.924 134.348 13.159 1.00 22.55 172 CYS B C 1
ATOM 3641 O O . CYS B 1 172 ? 5.032 133.729 13.759 1.00 23.11 172 CYS B O 1
ATOM 3644 N N . LEU B 1 173 ? 6.656 133.789 12.200 1.00 22.82 173 LEU B N 1
ATOM 3645 C CA . LEU B 1 173 ? 6.340 132.437 11.726 1.00 23.02 173 LEU B CA 1
ATOM 3646 C C . LEU B 1 173 ? 6.737 131.323 12.704 1.00 22.90 173 LEU B C 1
ATOM 3647 O O . LEU B 1 173 ? 5.979 130.369 12.890 1.00 23.26 173 LEU B O 1
ATOM 3652 N N . ALA B 1 174 ? 7.913 131.433 13.321 1.00 22.61 174 ALA B N 1
ATOM 3653 C CA . ALA B 1 174 ? 8.424 130.346 14.154 1.00 22.68 174 ALA B CA 1
ATOM 3654 C C . ALA B 1 174 ? 7.505 129.915 15.319 1.00 22.67 174 ALA B C 1
ATOM 3655 O O . ALA B 1 174 ? 7.292 128.718 15.503 1.00 22.53 174 ALA B O 1
ATOM 3657 N N . PRO B 1 175 ? 6.968 130.870 16.109 1.00 22.92 175 PRO B N 1
ATOM 3658 C CA . PRO B 1 175 ? 6.048 130.447 17.179 1.00 23.09 175 PRO B CA 1
ATOM 3659 C C . PRO B 1 175 ? 4.798 129.742 16.646 1.00 23.21 175 PRO B C 1
ATOM 3660 O O . PRO B 1 175 ? 4.400 128.702 17.188 1.00 22.95 175 PRO B O 1
ATOM 3664 N N . LEU B 1 176 ? 4.210 130.269 15.577 1.00 23.25 176 LEU B N 1
ATOM 3665 C CA . LEU B 1 176 ? 3.051 129.609 14.945 1.00 23.53 176 LEU B CA 1
ATOM 3666 C C . LEU B 1 176 ? 3.375 128.197 14.450 1.00 23.20 176 LEU B C 1
ATOM 3667 O O . LEU B 1 176 ? 2.629 127.264 14.712 1.00 22.66 176 LEU B O 1
ATOM 3672 N N . ALA B 1 177 ? 4.479 128.059 13.722 1.00 24.01 177 ALA B N 1
ATOM 3673 C CA . ALA B 1 177 ? 4.925 126.764 13.210 1.00 23.86 177 ALA B CA 1
ATOM 3674 C C . ALA B 1 177 ? 5.198 125.750 14.327 1.00 24.38 177 ALA B C 1
ATOM 3675 O O . ALA B 1 177 ? 4.818 124.586 14.218 1.00 24.65 177 ALA B O 1
ATOM 3677 N N . LYS B 1 178 ? 5.854 126.183 15.398 1.00 24.69 178 LYS B N 1
ATOM 3678 C CA . LYS B 1 178 ? 6.061 125.304 16.538 1.00 24.77 178 LYS B CA 1
ATOM 3679 C C . LYS B 1 178 ? 4.710 124.791 17.060 1.00 24.89 178 LYS B C 1
ATOM 3680 O O . LYS B 1 178 ? 4.516 123.591 17.181 1.00 23.27 178 LYS B O 1
ATOM 3686 N N . ILE B 1 179 ? 3.779 125.706 17.341 1.00 25.10 179 ILE B N 1
ATOM 3687 C CA . ILE B 1 179 ? 2.442 125.329 17.831 1.00 25.64 179 ILE B CA 1
ATOM 3688 C C . ILE B 1 179 ? 1.783 124.331 16.873 1.00 25.67 179 ILE B C 1
ATOM 3689 O O . ILE B 1 179 ? 1.211 123.314 17.290 1.00 25.69 179 ILE B O 1
ATOM 3694 N N . ILE B 1 180 ? 1.874 124.636 15.587 1.00 26.12 180 ILE B N 1
ATOM 3695 C CA . ILE B 1 180 ? 1.194 123.849 14.568 1.00 26.45 180 ILE B CA 1
ATOM 3696 C C . ILE B 1 180 ? 1.867 122.495 14.383 1.00 25.79 180 ILE B C 1
ATOM 3697 O O . ILE B 1 180 ? 1.193 121.467 14.306 1.00 26.02 180 ILE B O 1
ATOM 3702 N N . ASN B 1 181 ? 3.194 122.497 14.327 1.00 25.78 181 ASN B N 1
ATOM 3703 C CA . ASN B 1 181 ? 3.940 121.251 14.171 1.00 25.51 181 ASN B CA 1
ATOM 3704 C C . ASN B 1 181 ? 3.745 120.293 15.350 1.00 25.79 181 ASN B C 1
ATOM 3705 O O . ASN B 1 181 ? 3.521 119.096 15.145 1.00 24.91 181 ASN B O 1
ATOM 3710 N N . ASP B 1 182 ? 3.800 120.826 16.575 1.00 25.50 182 ASP B N 1
ATOM 3711 C CA . ASP B 1 182 ? 3.650 120.002 17.775 1.00 25.93 182 ASP B CA 1
ATOM 3712 C C . ASP B 1 182 ? 2.325 119.226 17.862 1.00 25.99 182 ASP B C 1
ATOM 3713 O O . ASP B 1 182 ? 2.318 118.026 18.157 1.00 26.04 182 ASP B O 1
ATOM 3718 N N . LYS B 1 183 ? 1.227 119.924 17.599 1.00 25.73 183 LYS B N 1
ATOM 3719 C CA . LYS B 1 183 ? -0.134 119.427 17.761 1.00 25.83 183 LYS B CA 1
ATOM 3720 C C . LYS B 1 183 ? -0.594 118.572 16.583 1.00 25.94 183 LYS B C 1
ATOM 3721 O O . LYS B 1 183 ? -1.253 117.543 16.763 1.00 25.71 183 LYS B O 1
ATOM 3727 N N . PHE B 1 184 ? -0.275 119.022 15.374 1.00 25.70 184 PHE B N 1
ATOM 3728 C CA . PHE B 1 184 ? -0.777 118.380 14.170 1.00 25.80 184 PHE B CA 1
ATOM 3729 C C . PHE B 1 184 ? 0.331 117.787 13.279 1.00 25.88 184 PHE B C 1
ATOM 3730 O O . PHE B 1 184 ? 0.093 116.816 12.542 1.00 26.61 184 PHE B O 1
ATOM 3738 N N . GLY B 1 185 ? 1.530 118.357 13.369 1.00 25.47 185 GLY B N 1
ATOM 3739 C CA . GLY B 1 185 ? 2.626 118.046 12.449 1.00 25.79 185 GLY B CA 1
ATOM 3740 C C . GLY B 1 185 ? 2.523 118.757 11.104 1.00 25.62 185 GLY B C 1
ATOM 3741 O O . GLY B 1 185 ? 1.534 118.602 10.385 1.00 26.56 185 GLY B O 1
ATOM 3742 N N . ILE B 1 186 ? 3.547 119.536 10.754 1.00 25.68 186 ILE B N 1
ATOM 3743 C CA . ILE B 1 186 ? 3.615 120.147 9.425 1.00 24.91 186 ILE B CA 1
ATOM 3744 C C . ILE B 1 186 ? 4.329 119.212 8.439 1.00 25.08 186 ILE B C 1
ATOM 3745 O O . ILE B 1 186 ? 5.499 118.891 8.618 1.00 25.34 186 ILE B O 1
ATOM 3750 N N . VAL B 1 187 ? 3.606 118.783 7.409 1.00 24.60 187 VAL B N 1
ATOM 3751 C CA . VAL B 1 187 ? 4.163 117.940 6.331 1.00 24.73 187 VAL B CA 1
ATOM 3752 C C . VAL B 1 187 ? 5.034 118.811 5.419 1.00 23.98 187 VAL B C 1
ATOM 3753 O O . VAL B 1 187 ? 6.213 118.522 5.193 1.00 23.36 187 VAL B O 1
ATOM 3757 N N . GLU B 1 188 ? 4.439 119.894 4.925 1.00 24.02 188 GLU B N 1
ATOM 3758 C CA . GLU B 1 188 ? 5.134 120.860 4.086 1.00 24.43 188 GLU B CA 1
ATOM 3759 C C . GLU B 1 188 ? 4.386 122.185 4.202 1.00 23.91 188 GLU B C 1
ATOM 3760 O O . GLU B 1 188 ? 3.173 122.194 4.431 1.00 23.96 188 GLU B O 1
ATOM 3766 N N . GLY B 1 189 ? 5.111 123.286 4.063 1.00 23.43 189 GLY B N 1
ATOM 3767 C CA . GLY B 1 189 ? 4.551 124.629 4.232 1.00 24.15 189 GLY B CA 1
ATOM 3768 C C . GLY B 1 189 ? 5.206 125.658 3.314 1.00 24.20 189 GLY B C 1
ATOM 3769 O O . GLY B 1 189 ? 6.409 125.631 3.104 1.00 24.38 189 GLY B O 1
ATOM 3770 N N . LEU B 1 190 ? 4.398 126.556 2.757 1.00 24.57 190 LEU B N 1
ATOM 3771 C CA . LEU B 1 190 ? 4.891 127.640 1.924 1.00 24.51 190 LEU B CA 1
ATOM 3772 C C . LEU B 1 190 ? 4.311 128.960 2.405 1.00 25.26 190 LEU B C 1
ATOM 3773 O O . LEU B 1 190 ? 3.088 129.098 2.534 1.00 24.42 190 LEU B O 1
ATOM 3778 N N . MET B 1 191 ? 5.199 129.922 2.650 1.00 25.21 191 MET B N 1
ATOM 3779 C CA . MET B 1 191 ? 4.819 131.201 3.247 1.00 26.63 191 MET B CA 1
ATOM 3780 C C . MET B 1 191 ? 4.960 132.383 2.302 1.00 25.75 191 MET B C 1
ATOM 3781 O O . MET B 1 191 ? 5.897 132.471 1.518 1.00 25.75 191 MET B O 1
ATOM 3786 N N . THR B 1 192 ? 3.993 133.285 2.380 1.00 26.26 192 THR B N 1
ATOM 3787 C CA . THR B 1 192 ? 4.162 134.627 1.861 1.00 26.16 192 THR B CA 1
ATOM 3788 C C . THR B 1 192 ? 4.028 135.558 3.053 1.00 25.96 192 THR B C 1
ATOM 3789 O O . THR B 1 192 ? 3.169 135.354 3.912 1.00 25.78 192 THR B O 1
ATOM 3793 N N . THR B 1 193 ? 4.893 136.565 3.119 1.00 25.78 193 THR B N 1
ATOM 3794 C CA . THR B 1 193 ? 4.658 137.695 4.005 1.00 25.78 193 THR B CA 1
ATOM 3795 C C . THR B 1 193 ? 4.358 138.965 3.210 1.00 25.73 193 THR B C 1
ATOM 3796 O O . THR B 1 193 ? 5.105 139.353 2.298 1.00 25.67 193 THR B O 1
ATOM 3800 N N . VAL B 1 194 ? 3.217 139.570 3.519 1.00 25.62 194 VAL B N 1
ATOM 3801 C CA . VAL B 1 194 ? 2.881 140.881 2.986 1.00 25.29 194 VAL B CA 1
ATOM 3802 C C . VAL B 1 194 ? 3.446 141.861 3.994 1.00 25.16 194 VAL B C 1
ATOM 3803 O O . VAL B 1 194 ? 3.052 141.864 5.163 1.00 24.07 194 VAL B O 1
ATOM 3807 N N . HIS B 1 195 ? 4.381 142.683 3.528 1.00 26.13 195 HIS B N 1
ATOM 3808 C CA . HIS B 1 195 ? 5.296 143.363 4.436 1.00 26.16 195 HIS B CA 1
ATOM 3809 C C . HIS B 1 195 ? 5.364 144.864 4.199 1.00 26.82 195 HIS B C 1
ATOM 3810 O O . HIS B 1 195 ? 5.532 145.324 3.062 1.00 26.76 195 HIS B O 1
ATOM 3817 N N . SER B 1 196 ? 5.264 145.626 5.284 1.00 26.47 196 SER B N 1
ATOM 3818 C CA . SER B 1 196 ? 5.347 147.080 5.181 1.00 27.14 196 SER B CA 1
ATOM 3819 C C . SER B 1 196 ? 6.691 147.490 4.608 1.00 27.21 196 SER B C 1
ATOM 3820 O O . SER B 1 196 ? 7.654 146.721 4.651 1.00 27.73 196 SER B O 1
ATOM 3823 N N . LEU B 1 197 ? 6.763 148.686 4.043 1.00 28.02 197 LEU B N 1
ATOM 3824 C CA . LEU B 1 197 ? 8.009 149.114 3.420 1.00 27.70 197 LEU B CA 1
ATOM 3825 C C . LEU B 1 197 ? 9.130 149.325 4.458 1.00 27.99 197 LEU B C 1
ATOM 3826 O O . LEU B 1 197 ? 8.870 149.494 5.654 1.00 28.11 197 LEU B O 1
ATOM 3831 N N . THR B 1 198 ? 10.376 149.270 4.011 1.00 27.87 198 THR B N 1
ATOM 3832 C CA . THR B 1 198 ? 11.516 149.401 4.916 1.00 27.71 198 THR B CA 1
ATOM 3833 C C . THR B 1 198 ? 12.539 150.383 4.362 1.00 27.67 198 THR B C 1
ATOM 3834 O O . THR B 1 198 ? 12.360 150.955 3.274 1.00 27.13 198 THR B O 1
ATOM 3838 N N . ALA B 1 199 ? 13.619 150.554 5.117 1.00 27.10 199 ALA B N 1
ATOM 3839 C CA . ALA B 1 199 ? 14.627 151.571 4.859 1.00 27.31 199 ALA B CA 1
ATOM 3840 C C . ALA B 1 199 ? 15.444 151.320 3.601 1.00 27.44 199 ALA B C 1
ATOM 3841 O O . ALA B 1 199 ? 16.039 152.247 3.062 1.00 27.49 199 ALA B O 1
ATOM 3843 N N . ASN B 1 200 ? 15.510 150.073 3.153 1.00 27.37 200 ASN B N 1
ATOM 3844 C CA . ASN B 1 200 ? 16.273 149.790 1.951 1.00 28.24 200 ASN B CA 1
ATOM 3845 C C . ASN B 1 200 ? 15.437 149.889 0.669 1.00 27.88 200 ASN B C 1
ATOM 3846 O O . ASN B 1 200 ? 15.908 149.549 -0.412 1.00 28.98 200 ASN B O 1
ATOM 3851 N N . GLN B 1 201 ? 14.197 150.362 0.804 1.00 27.02 201 GLN B N 1
ATOM 3852 C CA . GLN B 1 201 ? 13.364 150.698 -0.355 1.00 25.53 201 GLN B CA 1
ATOM 3853 C C . GLN B 1 201 ? 13.585 152.151 -0.790 1.00 24.97 201 GLN B C 1
ATOM 3854 O O . GLN B 1 201 ? 14.290 152.911 -0.118 1.00 23.06 201 GLN B O 1
ATOM 3860 N N . LEU B 1 202 ? 12.999 152.532 -1.923 1.00 23.89 202 LEU B N 1
ATOM 3861 C CA . LEU B 1 202 ? 13.198 153.887 -2.442 1.00 23.93 202 LEU B CA 1
ATOM 3862 C C . LEU B 1 202 ? 11.902 154.624 -2.696 1.00 23.43 202 LEU B C 1
ATOM 3863 O O . LEU B 1 202 ? 10.896 154.021 -3.047 1.00 23.06 202 LEU B O 1
ATOM 3868 N N . THR B 1 203 ? 11.936 155.944 -2.522 1.00 23.59 203 THR B N 1
ATOM 3869 C CA . THR B 1 203 ? 10.742 156.764 -2.745 1.00 22.96 203 THR B CA 1
ATOM 3870 C C . THR B 1 203 ? 10.362 156.881 -4.224 1.00 22.93 203 THR B C 1
ATOM 3871 O O . THR B 1 203 ? 9.190 157.002 -4.556 1.00 22.62 203 THR B O 1
ATOM 3875 N N . VAL B 1 204 ? 11.362 156.854 -5.102 1.00 22.92 204 VAL B N 1
ATOM 3876 C CA . VAL B 1 204 ? 11.136 156.886 -6.552 1.00 22.63 204 VAL B CA 1
ATOM 3877 C C . VAL B 1 204 ? 12.026 155.832 -7.221 1.00 22.72 204 VAL B C 1
ATOM 3878 O O . VAL B 1 204 ? 13.007 155.390 -6.617 1.00 23.11 204 VAL B O 1
ATOM 3882 N N . ASP B 1 205 ? 11.707 155.443 -8.459 1.00 22.96 205 ASP B N 1
ATOM 3883 C CA . ASP B 1 205 ? 12.523 154.443 -9.187 1.00 23.40 205 ASP B CA 1
ATOM 3884 C C . ASP B 1 205 ? 13.972 154.905 -9.274 1.00 23.82 205 ASP B C 1
ATOM 3885 O O . ASP B 1 205 ? 14.261 155.927 -9.914 1.00 23.45 205 ASP B O 1
ATOM 3890 N N . GLY B 1 206 ? 14.861 154.158 -8.626 1.00 23.63 206 GLY B N 1
ATOM 3891 C CA . GLY B 1 206 ? 16.305 154.346 -8.739 1.00 23.98 206 GLY B CA 1
ATOM 3892 C C . GLY B 1 206 ? 17.042 153.018 -8.607 1.00 24.84 206 GLY B C 1
ATOM 3893 O O . GLY B 1 206 ? 16.409 151.953 -8.583 1.00 24.69 206 GLY B O 1
ATOM 3894 N N . PRO B 1 207 ? 18.392 153.061 -8.540 1.00 25.55 207 PRO B N 1
ATOM 3895 C CA . PRO B 1 207 ? 19.158 151.840 -8.314 1.00 26.08 207 PRO B CA 1
ATOM 3896 C C . PRO B 1 207 ? 19.237 151.471 -6.834 1.00 26.94 207 PRO B C 1
ATOM 3897 O O . PRO B 1 207 ? 19.492 152.333 -5.983 1.00 27.02 207 PRO B O 1
ATOM 3901 N N . SER B 1 208 ? 19.021 150.195 -6.536 1.00 27.56 208 SER B N 1
ATOM 3902 C CA . SER B 1 208 ? 19.251 149.682 -5.196 1.00 28.37 208 SER B CA 1
ATOM 3903 C C . SER B 1 208 ? 20.751 149.540 -4.933 1.00 28.72 208 SER B C 1
ATOM 3904 O O . SER B 1 208 ? 21.544 149.399 -5.860 1.00 29.06 208 SER B O 1
ATOM 3907 N N . LYS B 1 209 ? 21.130 149.604 -3.662 1.00 29.55 209 LYS B N 1
ATOM 3908 C CA . LYS B 1 209 ? 22.417 149.078 -3.188 1.00 29.71 209 LYS B CA 1
ATOM 3909 C C . LYS B 1 209 ? 23.636 149.497 -3.995 1.00 30.02 209 LYS B C 1
ATOM 3910 O O . LYS B 1 209 ? 24.673 148.824 -3.956 1.00 30.11 209 LYS B O 1
ATOM 3912 N N . ASP B 1 213 ? 18.743 143.518 -5.905 1.00 27.10 213 ASP B N 1
ATOM 3913 C CA . ASP B 1 213 ? 17.294 143.529 -5.712 1.00 26.81 213 ASP B CA 1
ATOM 3914 C C . ASP B 1 213 ? 16.698 144.724 -6.455 1.00 25.98 213 ASP B C 1
ATOM 3915 O O . ASP B 1 213 ? 16.356 145.743 -5.854 1.00 26.48 213 ASP B O 1
ATOM 3920 N N . TRP B 1 214 ? 16.588 144.578 -7.772 1.00 25.63 214 TRP B N 1
ATOM 3921 C CA . TRP B 1 214 ? 16.020 145.611 -8.656 1.00 24.62 214 TRP B CA 1
ATOM 3922 C C . TRP B 1 214 ? 14.602 146.036 -8.289 1.00 24.73 214 TRP B C 1
ATOM 3923 O O . TRP B 1 214 ? 14.291 147.234 -8.252 1.00 24.11 214 TRP B O 1
ATOM 3934 N N . ARG B 1 215 ? 13.739 145.057 -8.027 1.00 24.41 215 ARG B N 1
ATOM 3935 C CA . ARG B 1 215 ? 12.370 145.337 -7.585 1.00 24.45 215 ARG B CA 1
ATOM 3936 C C . ARG B 1 215 ? 12.326 146.282 -6.374 1.00 24.00 215 ARG B C 1
ATOM 3937 O O . ARG B 1 215 ? 11.509 147.198 -6.334 1.00 23.72 215 ARG B O 1
ATOM 3945 N N . ALA B 1 216 ? 13.232 146.080 -5.418 1.00 23.53 216 ALA B N 1
ATOM 3946 C CA . ALA B 1 216 ? 13.272 146.905 -4.199 1.00 23.85 216 ALA B CA 1
ATOM 3947 C C . ALA B 1 216 ? 13.621 148.384 -4.412 1.00 23.57 216 ALA B C 1
ATOM 3948 O O . ALA B 1 216 ? 13.355 149.230 -3.532 1.00 24.05 216 ALA B O 1
ATOM 3950 N N . GLY B 1 217 ? 14.178 148.709 -5.581 1.00 22.86 217 GLY B N 1
ATOM 3951 C CA . GLY B 1 217 ? 14.431 150.099 -5.941 1.00 22.71 217 GLY B CA 1
ATOM 3952 C C . GLY B 1 217 ? 13.329 150.760 -6.740 1.00 23.40 217 GLY B C 1
ATOM 3953 O O . GLY B 1 217 ? 13.503 151.863 -7.254 1.00 23.28 217 GLY B O 1
ATOM 3954 N N . ARG B 1 218 ? 12.197 150.084 -6.880 1.00 23.03 218 ARG B N 1
ATOM 3955 C CA . ARG B 1 218 ? 11.062 150.702 -7.554 1.00 23.51 218 ARG B CA 1
ATOM 3956 C C . ARG B 1 218 ? 10.228 151.537 -6.572 1.00 24.11 218 ARG B C 1
ATOM 3957 O O . ARG B 1 218 ? 10.145 151.203 -5.381 1.00 24.67 218 ARG B O 1
ATOM 3965 N N . CYS B 1 219 ? 9.659 152.639 -7.063 1.00 24.62 219 CYS B N 1
ATOM 3966 C CA . CYS B 1 219 ? 8.858 153.572 -6.246 1.00 24.74 219 CYS B CA 1
ATOM 3967 C C . CYS B 1 219 ? 8.022 152.834 -5.179 1.00 24.49 219 CYS B C 1
ATOM 3968 O O . CYS B 1 219 ? 7.077 152.129 -5.508 1.00 24.75 219 CYS B O 1
ATOM 3971 N N . ALA B 1 220 ? 8.377 153.011 -3.906 1.00 23.83 220 ALA B N 1
ATOM 3972 C CA . ALA B 1 220 ? 7.783 152.218 -2.810 1.00 24.28 220 ALA B CA 1
ATOM 3973 C C . ALA B 1 220 ? 6.314 152.514 -2.537 1.00 24.57 220 ALA B C 1
ATOM 3974 O O . ALA B 1 220 ? 5.586 151.621 -2.136 1.00 25.35 220 ALA B O 1
ATOM 3976 N N . GLY B 1 221 ? 5.888 153.754 -2.782 1.00 24.25 221 GLY B N 1
ATOM 3977 C CA . GLY B 1 221 ? 4.561 154.224 -2.373 1.00 24.16 221 GLY B CA 1
ATOM 3978 C C . GLY B 1 221 ? 3.412 153.886 -3.308 1.00 23.97 221 GLY B C 1
ATOM 3979 O O . GLY B 1 221 ? 2.255 154.055 -2.944 1.00 24.08 221 GLY B O 1
ATOM 3980 N N . ASN B 1 222 ? 3.719 153.419 -4.517 1.00 24.28 222 ASN B N 1
ATOM 3981 C CA . ASN B 1 222 ? 2.661 153.085 -5.472 1.00 24.52 222 ASN B CA 1
ATOM 3982 C C . ASN B 1 222 ? 2.757 151.656 -6.037 1.00 24.65 222 ASN B C 1
ATOM 3983 O O . ASN B 1 222 ? 1.977 151.268 -6.936 1.00 23.56 222 ASN B O 1
ATOM 3988 N N . ASN B 1 223 ? 3.693 150.875 -5.489 1.00 24.25 223 ASN B N 1
ATOM 3989 C CA . ASN B 1 223 ? 3.949 149.506 -5.981 1.00 24.89 223 ASN B CA 1
ATOM 3990 C C . ASN B 1 223 ? 3.658 148.357 -5.031 1.00 24.31 223 ASN B C 1
ATOM 3991 O O . ASN B 1 223 ? 3.851 148.469 -3.833 1.00 25.00 223 ASN B O 1
ATOM 3996 N N . ILE B 1 224 ? 3.225 147.245 -5.619 1.00 24.61 224 ILE B N 1
ATOM 3997 C CA . ILE B 1 224 ? 3.253 145.930 -4.994 1.00 24.41 224 ILE B CA 1
ATOM 3998 C C . ILE B 1 224 ? 4.500 145.235 -5.543 1.00 24.27 224 ILE B C 1
ATOM 3999 O O . ILE B 1 224 ? 4.653 145.059 -6.758 1.00 23.73 224 ILE B O 1
ATOM 4004 N N . ILE B 1 225 ? 5.392 144.852 -4.634 1.00 24.03 225 ILE B N 1
ATOM 4005 C CA . ILE B 1 225 ? 6.756 144.469 -4.996 1.00 24.64 225 ILE B CA 1
ATOM 4006 C C . ILE B 1 225 ? 7.105 143.063 -4.476 1.00 24.10 225 ILE B C 1
ATOM 4007 O O . ILE B 1 225 ? 7.229 142.873 -3.273 1.00 24.41 225 ILE B O 1
ATOM 4012 N N . PRO B 1 226 ? 7.237 142.070 -5.383 1.00 24.58 226 PRO B N 1
ATOM 4013 C CA . PRO B 1 226 ? 7.752 140.778 -4.930 1.00 24.66 226 PRO B CA 1
ATOM 4014 C C . PRO B 1 226 ? 9.173 140.914 -4.392 1.00 25.16 226 PRO B C 1
ATOM 4015 O O . PRO B 1 226 ? 9.952 141.751 -4.863 1.00 25.70 226 PRO B O 1
ATOM 4019 N N . ALA B 1 227 ? 9.483 140.098 -3.401 1.00 25.28 227 ALA B N 1
ATOM 4020 C CA . ALA B 1 227 ? 10.775 140.131 -2.735 1.00 25.58 227 ALA B CA 1
ATOM 4021 C C . ALA B 1 227 ? 11.150 138.724 -2.280 1.00 26.29 227 ALA B C 1
ATOM 4022 O O . ALA B 1 227 ? 10.281 137.859 -2.140 1.00 26.39 227 ALA B O 1
ATOM 4024 N N . SER B 1 228 ? 12.443 138.497 -2.054 1.00 26.49 228 SER B N 1
ATOM 4025 C CA . SER B 1 228 ? 12.912 137.232 -1.494 1.00 27.28 228 SER B CA 1
ATOM 4026 C C . SER B 1 228 ? 13.087 137.372 0.011 1.00 27.17 228 SER B C 1
ATOM 4027 O O . SER B 1 228 ? 13.398 138.449 0.514 1.00 27.53 228 SER B O 1
ATOM 4030 N N . THR B 1 229 ? 12.836 136.291 0.736 1.00 27.17 229 THR B N 1
ATOM 4031 C CA . THR B 1 229 ? 13.211 136.234 2.149 1.00 27.08 229 THR B CA 1
ATOM 4032 C C . THR B 1 229 ? 13.601 134.822 2.544 1.00 26.61 229 THR B C 1
ATOM 4033 O O . THR B 1 229 ? 13.070 133.862 2.014 1.00 25.87 229 THR B O 1
ATOM 4037 N N . GLY B 1 230 ? 14.547 134.709 3.469 1.00 26.34 230 GLY B N 1
ATOM 4038 C CA . GLY B 1 230 ? 14.960 133.413 3.949 1.00 26.36 230 GLY B CA 1
ATOM 4039 C C . GLY B 1 230 ? 14.252 133.017 5.231 1.00 26.71 230 GLY B C 1
ATOM 4040 O O . GLY B 1 230 ? 14.572 131.990 5.816 1.00 26.46 230 GLY B O 1
ATOM 4041 N N . ALA B 1 231 ? 13.283 133.827 5.657 1.00 27.18 231 ALA B N 1
ATOM 4042 C CA . ALA B 1 231 ? 12.588 133.634 6.949 1.00 27.66 231 ALA B CA 1
ATOM 4043 C C . ALA B 1 231 ? 11.994 132.247 7.200 1.00 27.92 231 ALA B C 1
ATOM 4044 O O . ALA B 1 231 ? 12.159 131.697 8.287 1.00 28.50 231 ALA B O 1
ATOM 4046 N N . ALA B 1 232 ? 11.314 131.676 6.205 1.00 28.03 232 ALA B N 1
ATOM 4047 C CA . ALA B 1 232 ? 10.622 130.393 6.397 1.00 28.08 232 ALA B CA 1
ATOM 4048 C C . ALA B 1 232 ? 11.565 129.200 6.413 1.00 28.21 232 ALA B C 1
ATOM 4049 O O . ALA B 1 232 ? 11.370 128.241 7.191 1.00 28.38 232 ALA B O 1
ATOM 4051 N N . LYS B 1 233 ? 12.578 129.261 5.548 1.00 27.86 233 LYS B N 1
ATOM 4052 C CA . LYS B 1 233 ? 13.711 128.341 5.569 1.00 28.09 233 LYS B CA 1
ATOM 4053 C C . LYS B 1 233 ? 14.473 128.481 6.893 1.00 27.32 233 LYS B C 1
ATOM 4054 O O . LYS B 1 233 ? 14.967 127.491 7.442 1.00 27.28 233 LYS B O 1
ATOM 4060 N N . ALA B 1 234 ? 14.547 129.708 7.412 1.00 26.71 234 ALA B N 1
ATOM 4061 C CA . ALA B 1 234 ? 15.168 129.960 8.725 1.00 26.16 234 ALA B CA 1
ATOM 4062 C C . ALA B 1 234 ? 14.469 129.242 9.890 1.00 25.90 234 ALA B C 1
ATOM 4063 O O . ALA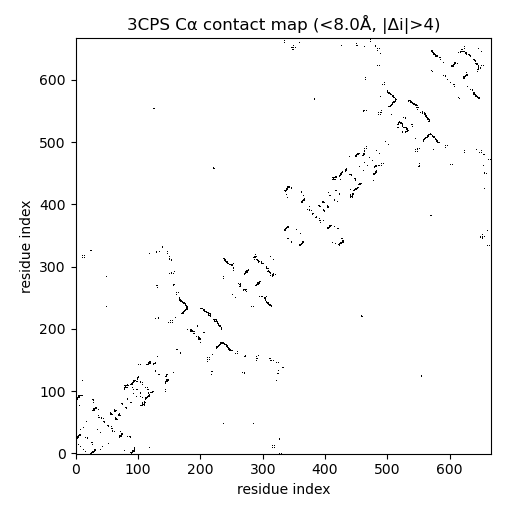 B 1 234 ? 15.121 128.883 10.866 1.00 25.85 234 ALA B O 1
ATOM 4065 N N . VAL B 1 235 ? 13.152 129.042 9.781 1.00 25.49 235 VAL B N 1
ATOM 4066 C CA . VAL B 1 235 ? 12.382 128.292 10.779 1.00 25.18 235 VAL B CA 1
ATOM 4067 C C . VAL B 1 235 ? 12.901 126.855 10.864 1.00 25.23 235 VAL B C 1
ATOM 4068 O O . VAL B 1 235 ? 12.913 126.264 11.942 1.00 24.68 235 VAL B O 1
ATOM 4072 N N . GLY B 1 236 ? 13.367 126.316 9.730 1.00 25.16 236 GLY B N 1
ATOM 4073 C CA . GLY B 1 236 ? 14.052 125.010 9.683 1.00 24.44 236 GLY B CA 1
ATOM 4074 C C . GLY B 1 236 ? 15.357 124.872 10.465 1.00 24.75 236 GLY B C 1
ATOM 4075 O O . GLY B 1 236 ? 15.783 123.751 10.782 1.00 24.02 236 GLY B O 1
ATOM 4076 N N . LYS B 1 237 ? 16.013 125.995 10.750 1.00 24.82 237 LYS B N 1
ATOM 4077 C CA . LYS B 1 237 ? 17.189 126.005 11.628 1.00 25.18 237 LYS B CA 1
ATOM 4078 C C . LYS B 1 237 ? 16.764 126.173 13.088 1.00 24.93 237 LYS B C 1
ATOM 4079 O O . LYS B 1 237 ? 17.261 125.486 13.975 1.00 24.61 237 LYS B O 1
ATOM 4085 N N . VAL B 1 238 ? 15.817 127.083 13.317 1.00 24.75 238 VAL B N 1
ATOM 4086 C CA . VAL B 1 238 ? 15.330 127.382 14.663 1.00 24.18 238 VAL B CA 1
ATOM 4087 C C . VAL B 1 238 ? 14.627 126.159 15.263 1.00 23.65 238 VAL B C 1
ATOM 4088 O O . VAL B 1 238 ? 14.760 125.876 16.456 1.00 23.70 238 VAL B O 1
ATOM 4092 N N . ILE B 1 239 ? 13.881 125.452 14.419 1.00 23.10 239 ILE B N 1
ATOM 4093 C CA . ILE B 1 239 ? 13.220 124.200 14.776 1.00 22.50 239 ILE B CA 1
ATOM 4094 C C . ILE B 1 239 ? 13.703 123.130 13.779 1.00 22.43 239 ILE B C 1
ATOM 4095 O O . ILE B 1 239 ? 13.103 122.953 12.721 1.00 22.63 239 ILE B O 1
ATOM 4100 N N . PRO B 1 240 ? 14.819 122.443 14.085 1.00 22.05 240 PRO B N 1
ATOM 4101 C CA . PRO B 1 240 ? 15.342 121.439 13.124 1.00 22.01 240 PRO B CA 1
ATOM 4102 C C . PRO B 1 240 ? 14.343 120.379 12.589 1.00 22.04 240 PRO B C 1
ATOM 4103 O O . PRO B 1 240 ? 14.554 119.838 11.497 1.00 21.85 240 PRO B O 1
ATOM 4107 N N . ALA B 1 241 ? 13.273 120.095 13.334 1.00 22.17 241 ALA B N 1
ATOM 4108 C CA . ALA B 1 241 ? 12.232 119.172 12.878 1.00 22.60 241 ALA B CA 1
ATOM 4109 C C . ALA B 1 241 ? 11.599 119.623 11.554 1.00 22.43 241 ALA B C 1
ATOM 4110 O O . ALA B 1 241 ? 11.038 118.806 10.810 1.00 22.86 241 ALA B O 1
ATOM 4112 N N . LEU B 1 242 ? 11.718 120.919 11.258 1.00 22.63 242 LEU B N 1
ATOM 4113 C CA . LEU B 1 242 ? 11.096 121.524 10.074 1.00 22.55 242 LEU B CA 1
ATOM 4114 C C . LEU B 1 242 ? 12.089 121.794 8.946 1.00 22.68 242 LEU B C 1
ATOM 4115 O O . LEU B 1 242 ? 11.744 122.406 7.934 1.00 22.04 242 LEU B O 1
ATOM 4120 N N . ASN B 1 243 ? 13.321 121.305 9.112 1.00 23.36 243 ASN B N 1
ATOM 4121 C CA . ASN B 1 243 ? 14.331 121.425 8.072 1.00 23.27 243 ASN B CA 1
ATOM 4122 C C . ASN B 1 243 ? 13.816 120.827 6.768 1.00 22.98 243 ASN B C 1
ATOM 4123 O O . ASN B 1 243 ? 13.482 119.632 6.708 1.00 22.15 243 ASN B O 1
ATOM 4128 N N . GLY B 1 244 ? 13.711 121.687 5.750 1.00 22.56 244 GLY B N 1
ATOM 4129 C CA . GLY B 1 244 ? 13.344 121.283 4.398 1.00 21.89 244 GLY B CA 1
ATOM 4130 C C . GLY B 1 244 ? 11.841 121.223 4.156 1.00 22.11 244 GLY B C 1
ATOM 4131 O O . GLY B 1 244 ? 11.410 120.857 3.060 1.00 22.40 244 GLY B O 1
ATOM 4132 N N . LYS B 1 245 ? 11.043 121.579 5.165 1.00 21.66 245 LYS B N 1
ATOM 4133 C CA . LYS B 1 245 ? 9.578 121.454 5.094 1.00 21.72 245 LYS B CA 1
ATOM 4134 C C . LYS B 1 245 ? 8.885 122.789 4.826 1.00 22.28 245 LYS B C 1
ATOM 4135 O O . LYS B 1 245 ? 7.672 122.835 4.594 1.00 22.87 245 LYS B O 1
ATOM 4141 N N . LEU B 1 246 ? 9.661 123.867 4.856 1.00 22.55 246 LEU B N 1
ATOM 4142 C CA . LEU B 1 246 ? 9.136 125.217 4.760 1.00 23.32 246 LEU B CA 1
ATOM 4143 C C . LEU B 1 246 ? 10.013 126.101 3.897 1.00 23.82 246 LEU B C 1
ATOM 4144 O O . LEU B 1 246 ? 11.242 126.077 4.009 1.00 24.09 246 LEU B O 1
ATOM 4149 N N . THR B 1 247 ? 9.377 126.897 3.052 1.00 24.02 247 THR B N 1
ATOM 4150 C CA . THR B 1 247 ? 10.056 128.029 2.425 1.00 24.74 247 THR B CA 1
ATOM 4151 C C . THR B 1 247 ? 9.039 129.144 2.131 1.00 25.32 247 THR B C 1
ATOM 4152 O O . THR B 1 247 ? 7.884 129.068 2.560 1.00 25.81 247 THR B O 1
ATOM 4156 N N . GLY B 1 248 ? 9.467 130.201 1.453 1.00 25.66 248 GLY B N 1
ATOM 4157 C CA . GLY B 1 248 ? 8.567 131.304 1.187 1.00 26.18 248 GLY B CA 1
ATOM 4158 C C . GLY B 1 248 ? 9.225 132.491 0.526 1.00 26.81 248 GLY B C 1
ATOM 4159 O O . GLY B 1 248 ? 10.381 132.420 0.101 1.00 26.95 248 GLY B O 1
ATOM 4160 N N . MET B 1 249 ? 8.468 133.582 0.473 1.00 27.43 249 MET B N 1
ATOM 4161 C CA . MET B 1 249 ? 8.846 134.822 -0.191 1.00 28.62 249 MET B CA 1
ATOM 4162 C C . MET B 1 249 ? 8.064 135.958 0.453 1.00 27.38 249 MET B C 1
ATOM 4163 O O . MET B 1 249 ? 7.258 135.730 1.355 1.00 27.27 249 MET B O 1
ATOM 4168 N N . ALA B 1 250 ? 8.287 137.175 -0.030 1.00 26.24 250 ALA B N 1
ATOM 4169 C CA . ALA B 1 250 ? 7.689 138.368 0.566 1.00 25.90 250 ALA B CA 1
ATOM 4170 C C . ALA B 1 250 ? 7.093 139.264 -0.502 1.00 25.76 250 ALA B C 1
ATOM 4171 O O . ALA B 1 250 ? 7.527 139.235 -1.658 1.00 25.40 250 ALA B O 1
ATOM 4173 N N . ILE B 1 251 ? 6.078 140.038 -0.117 1.00 26.39 251 ILE B N 1
ATOM 4174 C CA . ILE B 1 251 ? 5.484 141.034 -0.995 1.00 26.75 251 ILE B CA 1
ATOM 4175 C C . ILE B 1 251 ? 5.481 142.395 -0.282 1.00 27.14 251 ILE B C 1
ATOM 4176 O O . ILE B 1 251 ? 4.778 142.585 0.714 1.00 27.43 251 ILE B O 1
ATOM 4181 N N . ARG B 1 252 ? 6.304 143.317 -0.778 1.00 27.12 252 ARG B N 1
ATOM 4182 C CA . ARG B 1 252 ? 6.434 144.665 -0.201 1.00 27.33 252 ARG B CA 1
ATOM 4183 C C . ARG B 1 252 ? 5.281 145.552 -0.635 1.00 27.04 252 ARG B C 1
ATOM 4184 O O . ARG B 1 252 ? 4.968 145.621 -1.813 1.00 26.92 252 ARG B O 1
ATOM 4192 N N . VAL B 1 253 ? 4.665 146.241 0.323 1.00 26.92 253 VAL B N 1
ATOM 4193 C CA . VAL B 1 253 ? 3.520 147.110 0.037 1.00 26.58 253 VAL B CA 1
ATOM 4194 C C . VAL B 1 253 ? 3.741 148.487 0.703 1.00 25.78 253 VAL B C 1
ATOM 4195 O O . VAL B 1 253 ? 4.548 148.592 1.630 1.00 25.97 253 VAL B O 1
ATOM 4199 N N . PRO B 1 254 ? 3.047 149.544 0.224 1.00 25.70 254 PRO B N 1
ATOM 4200 C CA . PRO B 1 254 ? 3.326 150.938 0.653 1.00 25.82 254 PRO B CA 1
ATOM 4201 C C . PRO B 1 254 ? 3.113 151.373 2.114 1.00 26.08 254 PRO B C 1
ATOM 4202 O O . PRO B 1 254 ? 3.504 152.486 2.466 1.00 27.03 254 PRO B O 1
ATOM 4206 N N . THR B 1 255 ? 2.493 150.548 2.951 1.00 25.40 255 THR B N 1
ATOM 4207 C CA . THR B 1 255 ? 2.198 150.947 4.334 1.00 24.85 255 THR B CA 1
ATOM 4208 C C . THR B 1 255 ? 3.515 151.112 5.134 1.00 24.83 255 THR B C 1
ATOM 4209 O O . THR B 1 255 ? 4.469 150.393 4.854 1.00 25.33 255 THR B O 1
ATOM 4213 N N . PRO B 1 256 ? 3.585 152.083 6.086 1.00 24.69 256 PRO B N 1
ATOM 4214 C CA . PRO B 1 256 ? 4.847 152.399 6.813 1.00 24.16 256 PRO B CA 1
ATOM 4215 C C . PRO B 1 256 ? 5.307 151.397 7.879 1.00 24.42 256 PRO B C 1
ATOM 4216 O O . PRO B 1 256 ? 6.512 151.341 8.204 1.00 24.54 256 PRO B O 1
ATOM 4220 N N . ASP B 1 257 ? 4.368 150.638 8.440 1.00 23.78 257 ASP B N 1
ATOM 4221 C CA . ASP B 1 257 ? 4.674 149.651 9.476 1.00 23.91 257 ASP B CA 1
ATOM 4222 C C . ASP B 1 257 ? 3.556 148.615 9.556 1.00 23.19 257 ASP B C 1
ATOM 4223 O O . ASP B 1 257 ? 2.413 148.886 9.183 1.00 23.47 257 ASP B O 1
ATOM 4228 N N . VAL B 1 258 ? 3.938 147.430 10.033 1.00 22.53 258 VAL B N 1
ATOM 4229 C CA . VAL B 1 258 ? 3.098 146.244 10.250 1.00 21.71 258 VAL B CA 1
ATOM 4230 C C . VAL B 1 258 ? 3.003 145.332 9.031 1.00 21.83 258 VAL B C 1
ATOM 4231 O O . VAL B 1 258 ? 2.856 145.781 7.873 1.00 21.73 258 VAL B O 1
ATOM 4235 N N . SER B 1 259 ? 3.073 144.035 9.313 1.00 21.62 259 SER B N 1
ATOM 4236 C CA . SER B 1 259 ? 3.257 143.029 8.278 1.00 22.14 259 SER B CA 1
ATOM 4237 C C . SER B 1 259 ? 2.488 141.767 8.667 1.00 22.23 259 SER B C 1
ATOM 4238 O O . SER B 1 259 ? 2.122 141.597 9.825 1.00 21.46 259 SER B O 1
ATOM 4241 N N . VAL B 1 260 ? 2.223 140.894 7.702 1.00 22.56 260 VAL B N 1
ATOM 4242 C CA . VAL B 1 260 ? 1.387 139.717 7.960 1.00 22.91 260 VAL B CA 1
ATOM 4243 C C . VAL B 1 260 ? 1.939 138.425 7.319 1.00 23.09 260 VAL B C 1
ATOM 4244 O O . VAL B 1 260 ? 2.372 138.433 6.169 1.00 24.21 260 VAL B O 1
ATOM 4248 N N . VAL B 1 261 ? 1.964 137.343 8.093 1.00 23.54 261 VAL B N 1
ATOM 4249 C CA . VAL B 1 261 ? 2.360 136.023 7.591 1.00 23.50 261 VAL B CA 1
ATOM 4250 C C . VAL B 1 261 ? 1.138 135.293 7.057 1.00 24.47 261 VAL B C 1
ATOM 4251 O O . VAL B 1 261 ? 0.051 135.316 7.654 1.00 23.97 261 VAL B O 1
ATOM 4255 N N . ASP B 1 262 ? 1.336 134.654 5.912 1.00 24.18 262 ASP B N 1
ATOM 4256 C CA . ASP B 1 262 ? 0.294 133.937 5.216 1.00 24.32 262 ASP B CA 1
ATOM 4257 C C . ASP B 1 262 ? 0.917 132.564 4.948 1.00 24.60 262 ASP B C 1
ATOM 4258 O O . ASP B 1 262 ? 1.677 132.392 3.994 1.00 25.04 262 ASP B O 1
ATOM 4263 N N . LEU B 1 263 ? 0.642 131.615 5.840 1.00 24.93 263 LEU B N 1
ATOM 4264 C CA . LEU B 1 263 ? 1.210 130.268 5.756 1.00 24.99 263 LEU B CA 1
ATOM 4265 C C . LEU B 1 263 ? 0.244 129.239 5.177 1.00 25.26 263 LEU B C 1
ATOM 4266 O O . LEU B 1 263 ? -0.807 128.959 5.765 1.00 25.21 263 LEU B O 1
ATOM 4271 N N . THR B 1 264 ? 0.614 128.671 4.032 1.00 24.93 264 THR B N 1
ATOM 4272 C CA . THR B 1 264 ? -0.155 127.579 3.440 1.00 25.48 264 THR B CA 1
ATOM 4273 C C . THR B 1 264 ? 0.544 126.258 3.730 1.00 25.75 264 THR B C 1
ATOM 4274 O O . THR B 1 264 ? 1.620 126.000 3.203 1.00 25.75 264 THR B O 1
ATOM 4278 N N . CYS B 1 265 ? -0.080 125.427 4.564 1.00 26.60 265 CYS B N 1
ATOM 4279 C CA . CYS B 1 265 ? 0.540 124.178 5.010 1.00 26.36 265 CYS B CA 1
ATOM 4280 C C . CYS B 1 265 ? -0.367 122.945 4.945 1.00 25.59 265 CYS B C 1
ATOM 4281 O O . CYS B 1 265 ? -1.579 123.031 5.156 1.00 24.35 265 CYS B O 1
ATOM 4284 N N . LYS B 1 266 ? 0.246 121.810 4.608 1.00 24.96 266 LYS B N 1
ATOM 4285 C CA . LYS B 1 266 ? -0.370 120.499 4.723 1.00 25.20 266 LYS B CA 1
ATOM 4286 C C . LYS B 1 266 ? -0.034 119.891 6.099 1.00 25.03 266 LYS B C 1
ATOM 4287 O O . LYS B 1 266 ? 1.128 119.876 6.531 1.00 24.16 266 LYS B O 1
ATOM 4293 N N . LEU B 1 267 ? -1.065 119.408 6.785 1.00 25.19 267 LEU B N 1
ATOM 4294 C CA . LEU B 1 267 ? -0.933 118.875 8.141 1.00 25.18 267 LEU B CA 1
ATOM 4295 C C . LEU B 1 267 ? -0.921 117.357 8.128 1.00 25.32 267 LEU B C 1
ATOM 4296 O O . LEU B 1 267 ? -1.579 116.751 7.280 1.00 25.46 267 LEU B O 1
ATOM 4301 N N . ALA B 1 268 ? -0.189 116.758 9.074 1.00 25.29 268 ALA B N 1
ATOM 4302 C CA . ALA B 1 268 ? -0.025 115.293 9.154 1.00 25.40 268 ALA B CA 1
ATOM 4303 C C . ALA B 1 268 ? -1.231 114.615 9.805 1.00 25.38 268 ALA B C 1
ATOM 4304 O O . ALA B 1 268 ? -1.474 113.424 9.612 1.00 25.01 268 ALA B O 1
ATOM 4306 N N . LYS B 1 269 ? -1.956 115.394 10.597 1.00 25.67 269 LYS B N 1
ATOM 4307 C CA . LYS B 1 269 ? -3.221 115.004 11.204 1.00 25.97 269 LYS B CA 1
ATOM 4308 C C . LYS B 1 269 ? -4.225 116.108 10.892 1.00 26.13 269 LYS B C 1
ATOM 4309 O O . LYS B 1 269 ? -3.859 117.274 10.881 1.00 25.91 269 LYS B O 1
ATOM 4315 N N . PRO B 1 270 ? -5.495 115.745 10.630 1.00 26.56 270 PRO B N 1
ATOM 4316 C CA . PRO B 1 270 ? -6.558 116.718 10.364 1.00 26.25 270 PRO B CA 1
ATOM 4317 C C . PRO B 1 270 ? -6.776 117.726 11.496 1.00 26.34 270 PRO B C 1
ATOM 4318 O O . PRO B 1 270 ? -6.661 117.376 12.679 1.00 25.70 270 PRO B O 1
ATOM 4322 N N . ALA B 1 271 ? -7.084 118.969 11.128 1.00 26.12 271 ALA B N 1
ATOM 4323 C CA . ALA B 1 271 ? -7.429 120.004 12.101 1.00 26.58 271 ALA B CA 1
ATOM 4324 C C . ALA B 1 271 ? -8.256 121.102 11.480 1.00 26.32 271 ALA B C 1
ATOM 4325 O O . ALA B 1 271 ? -7.922 121.618 10.412 1.00 26.53 271 ALA B O 1
ATOM 4327 N N . SER B 1 272 ? -9.328 121.467 12.169 1.00 25.93 272 SER B N 1
ATOM 4328 C CA . SER B 1 272 ? -10.162 122.584 11.763 1.00 25.89 272 SER B CA 1
ATOM 4329 C C . SER B 1 272 ? -9.490 123.883 12.180 1.00 25.87 272 SER B C 1
ATOM 4330 O O . SER B 1 272 ? -8.603 123.884 13.044 1.00 25.92 272 SER B O 1
ATOM 4333 N N . ILE B 1 273 ? -9.925 124.985 11.575 1.00 25.77 273 ILE B N 1
ATOM 4334 C CA . ILE B 1 273 ? -9.510 126.314 12.017 1.00 25.58 273 ILE B CA 1
ATOM 4335 C C . ILE B 1 273 ? -9.763 126.497 13.526 1.00 25.20 273 ILE B C 1
ATOM 4336 O O . ILE B 1 273 ? -8.903 127.015 14.243 1.00 24.80 273 ILE B O 1
ATOM 4341 N N . GLU B 1 274 ? -10.928 126.040 13.993 1.00 24.93 274 GLU B N 1
ATOM 4342 C CA . GLU B 1 274 ? -11.282 126.068 15.422 1.00 24.65 274 GLU B CA 1
ATOM 4343 C C . GLU B 1 274 ? -10.276 125.316 16.328 1.00 24.57 274 GLU B C 1
ATOM 4344 O O . GLU B 1 274 ? -9.862 125.839 17.377 1.00 24.14 274 GLU B O 1
ATOM 4350 N N . GLU B 1 275 ? -9.879 124.103 15.931 1.00 24.28 275 GLU B N 1
ATOM 4351 C CA . GLU B 1 275 ? -8.855 123.349 16.693 1.00 23.90 275 GLU B CA 1
ATOM 4352 C C . GLU B 1 275 ? -7.463 123.984 16.666 1.00 23.42 275 GLU B C 1
ATOM 4353 O O . GLU B 1 275 ? -6.723 123.933 17.662 1.00 22.45 275 GLU B O 1
ATOM 4359 N N . ILE B 1 276 ? -7.116 124.589 15.529 1.00 22.87 276 ILE B N 1
ATOM 4360 C CA . ILE B 1 276 ? -5.863 125.321 15.406 1.00 22.87 276 ILE B CA 1
ATOM 4361 C C . ILE B 1 276 ? -5.892 126.554 16.295 1.00 22.71 276 ILE B C 1
ATOM 4362 O O . ILE B 1 276 ? -4.920 126.850 16.986 1.00 22.22 276 ILE B O 1
ATOM 4367 N N . TYR B 1 277 ? -7.016 127.255 16.290 1.00 22.99 277 TYR B N 1
ATOM 4368 C CA . TYR B 1 277 ? -7.186 128.438 17.133 1.00 24.13 277 TYR B CA 1
ATOM 4369 C C . TYR B 1 277 ? -7.044 128.069 18.617 1.00 24.09 277 TYR B C 1
ATOM 4370 O O . TYR B 1 277 ? -6.443 128.820 19.388 1.00 24.80 277 TYR B O 1
ATOM 4379 N N . GLN B 1 278 ? -7.572 126.904 19.000 1.00 24.16 278 GLN B N 1
ATOM 4380 C CA . GLN B 1 278 ? -7.469 126.431 20.387 1.00 24.38 278 GLN B CA 1
ATOM 4381 C C . GLN B 1 278 ? -6.018 126.130 20.779 1.00 24.09 278 GLN B C 1
ATOM 4382 O O . GLN B 1 278 ? -5.597 126.467 21.886 1.00 23.63 278 GLN B O 1
ATOM 4388 N N . ALA B 1 279 ? -5.265 125.491 19.875 1.00 23.71 279 ALA B N 1
ATOM 4389 C CA . ALA B 1 279 ? -3.831 125.249 20.083 1.00 23.29 279 ALA B CA 1
ATOM 4390 C C . ALA B 1 279 ? -3.068 126.567 20.218 1.00 23.43 279 ALA B C 1
ATOM 4391 O O . ALA B 1 279 ? -2.217 126.713 21.092 1.00 23.06 279 ALA B O 1
ATOM 4393 N N . VAL B 1 280 ? -3.374 127.525 19.347 1.00 23.61 280 VAL B N 1
ATOM 4394 C CA . VAL B 1 280 ? -2.758 128.853 19.462 1.00 24.18 280 VAL B CA 1
ATOM 4395 C C . VAL B 1 280 ? -3.124 129.451 20.816 1.00 24.51 280 VAL B C 1
ATOM 4396 O O . VAL B 1 280 ? -2.247 129.907 21.555 1.00 24.27 280 VAL B O 1
ATOM 4400 N N . LYS B 1 281 ? -4.417 129.412 21.146 1.00 25.01 281 LYS B N 1
ATOM 4401 C CA . LYS B 1 281 ? -4.914 129.948 22.410 1.00 25.87 281 LYS B CA 1
ATOM 4402 C C . LYS B 1 281 ? -4.205 129.338 23.630 1.00 25.86 281 LYS B C 1
ATOM 4403 O O . LYS B 1 281 ? -3.896 130.029 24.592 1.00 25.51 281 LYS B O 1
ATOM 4409 N N . GLU B 1 282 ? -3.930 128.041 23.564 1.00 25.76 282 GLU B N 1
ATOM 4410 C CA . GLU B 1 282 ? -3.276 127.327 24.648 1.00 26.36 282 GLU B CA 1
ATOM 4411 C C . GLU B 1 282 ? -1.829 127.798 24.853 1.00 26.36 282 GLU B C 1
ATOM 4412 O O . GLU B 1 282 ? -1.414 128.079 25.976 1.00 26.34 282 GLU B O 1
ATOM 4418 N N . ALA B 1 283 ? -1.071 127.883 23.764 1.00 26.44 283 ALA B N 1
ATOM 4419 C CA . ALA B 1 283 ? 0.320 128.316 23.837 1.00 26.51 283 ALA B CA 1
ATOM 4420 C C . ALA B 1 283 ? 0.431 129.782 24.264 1.00 26.24 283 ALA B C 1
ATOM 4421 O O . ALA B 1 283 ? 1.277 130.124 25.099 1.00 26.36 283 ALA B O 1
ATOM 4423 N N . SER B 1 284 ? -0.440 130.626 23.708 1.00 26.16 284 SER B N 1
ATOM 4424 C CA . SER B 1 284 ? -0.503 132.061 24.032 1.00 26.38 284 SER B CA 1
ATOM 4425 C C . SER B 1 284 ? -0.763 132.361 25.515 1.00 26.54 284 SER B C 1
ATOM 4426 O O . SER B 1 284 ? -0.328 133.396 26.032 1.00 26.30 284 SER B O 1
ATOM 4429 N N . ASN B 1 285 ? -1.490 131.469 26.182 1.00 26.98 285 ASN B N 1
ATOM 4430 C CA . ASN B 1 285 ? -1.854 131.665 27.583 1.00 27.34 285 ASN B CA 1
ATOM 4431 C C . ASN B 1 285 ? -0.982 130.862 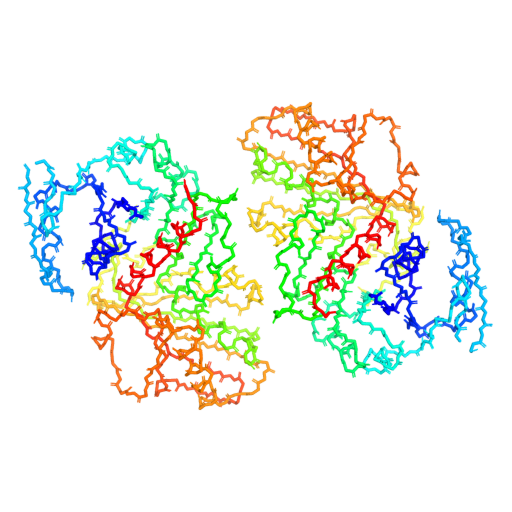28.533 1.00 27.42 285 ASN B C 1
ATOM 4432 O O . ASN B 1 285 ? -1.150 130.936 29.750 1.00 26.67 285 ASN B O 1
ATOM 4437 N N . GLY B 1 286 ? -0.053 130.098 27.958 1.00 27.52 286 GLY B N 1
ATOM 4438 C CA . GLY B 1 286 ? 0.824 129.226 28.729 1.00 28.26 286 GLY B CA 1
ATOM 4439 C C . GLY B 1 286 ? 2.282 129.477 28.408 1.00 28.35 286 GLY B C 1
ATOM 4440 O O . GLY B 1 286 ? 2.830 130.503 28.813 1.00 28.62 286 GLY B O 1
ATOM 4441 N N . PRO B 1 287 ? 2.917 1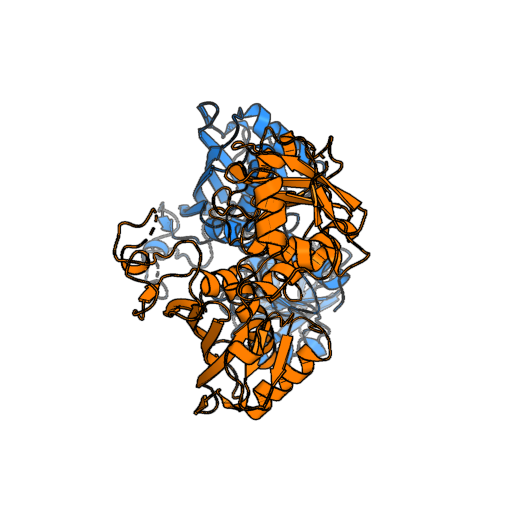28.553 27.658 1.00 28.73 287 PRO B N 1
ATOM 4442 C CA . PRO B 1 287 ? 4.376 128.617 27.457 1.00 28.72 287 PRO B CA 1
ATOM 4443 C C . PRO B 1 287 ? 4.847 129.762 26.541 1.00 28.80 287 PRO B C 1
ATOM 4444 O O . PRO B 1 287 ? 6.019 130.148 26.586 1.00 28.82 287 PRO B O 1
ATOM 4448 N N . MET B 1 288 ? 3.940 130.318 25.741 1.00 28.57 288 MET B N 1
ATOM 4449 C CA . MET B 1 288 ? 4.286 131.430 24.850 1.00 28.41 288 MET B CA 1
ATOM 4450 C C . MET B 1 288 ? 3.711 132.793 25.287 1.00 27.62 288 MET B C 1
ATOM 4451 O O . MET B 1 288 ? 3.576 133.709 24.483 1.00 26.80 288 MET B O 1
ATOM 4456 N N . LYS B 1 289 ? 3.412 132.927 26.577 1.00 27.44 289 LYS B N 1
ATOM 4457 C CA . LYS B 1 289 ? 2.888 134.175 27.138 1.00 27.22 289 LYS B CA 1
ATOM 4458 C C . LYS B 1 289 ? 3.722 135.382 26.692 1.00 27.06 289 LYS B C 1
ATOM 4459 O O . LYS B 1 289 ? 4.936 135.415 26.880 1.00 26.53 289 LYS B O 1
ATOM 4465 N N . GLY B 1 290 ? 3.058 136.345 26.053 1.00 26.28 290 GLY B N 1
ATOM 4466 C CA . GLY B 1 290 ? 3.701 137.577 25.602 1.00 26.14 290 GLY B CA 1
ATOM 4467 C C . GLY B 1 290 ? 4.241 137.502 24.181 1.00 25.67 290 GLY B C 1
ATOM 4468 O O . GLY B 1 290 ? 4.465 138.529 23.543 1.00 25.98 290 GLY B O 1
ATOM 4469 N N . ILE B 1 291 ? 4.433 136.283 23.687 1.00 25.54 291 ILE B N 1
ATOM 4470 C CA . ILE B 1 291 ? 5.104 136.037 22.410 1.00 25.32 291 ILE B CA 1
ATOM 4471 C C . ILE B 1 291 ? 4.066 135.697 21.351 1.00 24.96 291 ILE B C 1
ATOM 4472 O O . ILE B 1 291 ? 3.979 136.360 20.321 1.00 24.89 291 ILE B O 1
ATOM 4477 N N . MET B 1 292 ? 3.269 134.669 21.618 1.00 24.45 292 MET B N 1
ATOM 4478 C CA . MET B 1 292 ? 2.126 134.361 20.760 1.00 23.51 292 MET B CA 1
ATOM 4479 C C . MET B 1 292 ? 0.862 135.019 21.327 1.00 23.58 292 MET B C 1
ATOM 4480 O O . MET B 1 292 ? 0.633 135.043 22.544 1.00 22.66 292 MET B O 1
ATOM 4485 N N . GLY B 1 293 ? 0.053 135.552 20.417 1.00 23.23 293 GLY B N 1
ATOM 4486 C CA . GLY B 1 293 ? -1.232 136.135 20.744 1.00 23.81 293 GLY B CA 1
ATOM 4487 C C . GLY B 1 293 ? -2.213 135.767 19.642 1.00 23.14 293 GLY B C 1
ATOM 4488 O O . GLY B 1 293 ? -1.833 135.157 18.646 1.00 23.89 293 GLY B O 1
ATOM 4489 N N . TYR B 1 294 ? -3.477 136.102 19.847 1.00 23.59 294 TYR B N 1
ATOM 4490 C CA . TYR B 1 294 ? -4.547 135.737 18.913 1.00 23.73 294 TYR B CA 1
ATOM 4491 C C . TYR B 1 294 ? -5.671 136.759 18.989 1.00 23.98 294 TYR B C 1
ATOM 4492 O O . TYR B 1 294 ? -5.770 137.519 19.964 1.00 23.93 294 TYR B O 1
ATOM 4501 N N . THR B 1 295 ? -6.542 136.736 17.985 1.00 23.43 295 THR B N 1
ATOM 4502 C CA . THR B 1 295 ? -7.729 137.597 17.929 1.00 24.02 295 THR B CA 1
ATOM 4503 C C . THR B 1 295 ? -8.764 136.911 17.057 1.00 23.53 295 THR B C 1
ATOM 4504 O O . THR B 1 295 ? -8.394 136.112 16.195 1.00 23.75 295 THR B O 1
ATOM 4508 N N . SER B 1 296 ? -10.045 137.165 17.329 1.00 23.48 296 SER B N 1
ATOM 4509 C CA . SER B 1 296 ? -11.140 136.800 16.409 1.00 23.95 296 SER B CA 1
ATOM 4510 C C . SER B 1 296 ? -11.818 138.061 15.887 1.00 24.39 296 SER B C 1
ATOM 4511 O O . SER B 1 296 ? -12.859 137.987 15.229 1.00 25.51 296 SER B O 1
ATOM 4514 N N . ASP B 1 297 ? -11.228 139.220 16.191 1.00 24.93 297 ASP B N 1
ATOM 4515 C CA . ASP B 1 297 ? -11.768 140.512 15.776 1.00 24.90 297 ASP B CA 1
ATOM 4516 C C . ASP B 1 297 ? -11.409 140.823 14.328 1.00 25.23 297 ASP B C 1
ATOM 4517 O O . ASP B 1 297 ? -10.501 140.214 13.762 1.00 25.34 297 ASP B O 1
ATOM 4522 N N . ASP B 1 298 ? -12.137 141.776 13.742 1.00 25.30 298 ASP B N 1
ATOM 4523 C CA . ASP B 1 298 ? -11.963 142.159 12.332 1.00 25.60 298 ASP B CA 1
ATOM 4524 C C . ASP B 1 298 ? -10.830 143.176 12.165 1.00 25.04 298 ASP B C 1
ATOM 4525 O O . ASP B 1 298 ? -11.031 144.340 11.811 1.00 24.05 298 ASP B O 1
ATOM 4530 N N . VAL B 1 299 ? -9.622 142.713 12.444 1.00 25.03 299 VAL B N 1
ATOM 4531 C CA . VAL B 1 299 ? -8.466 143.595 12.550 1.00 24.84 299 VAL B CA 1
ATOM 4532 C C . VAL B 1 299 ? -7.824 143.911 11.208 1.00 24.99 299 VAL B C 1
ATOM 4533 O O . VAL B 1 299 ? -8.011 143.191 10.219 1.00 26.56 299 VAL B O 1
ATOM 4537 N N . VAL B 1 300 ? -7.061 144.994 11.190 1.00 24.31 300 VAL B N 1
ATOM 4538 C CA . VAL B 1 300 ? -6.281 145.407 10.024 1.00 23.99 300 VAL B CA 1
ATOM 4539 C C . VAL B 1 300 ? -4.892 145.797 10.540 1.00 24.02 300 VAL B C 1
ATOM 4540 O O . VAL B 1 300 ? -4.704 145.895 11.748 1.00 23.56 300 VAL B O 1
ATOM 4544 N N . SER B 1 301 ? -3.916 145.975 9.647 1.00 24.10 301 SER B N 1
ATOM 4545 C CA . SER B 1 301 ? -2.522 146.158 10.084 1.00 23.67 301 SER B CA 1
ATOM 4546 C C . SER B 1 301 ? -2.317 147.261 11.127 1.00 23.55 301 SER B C 1
ATOM 4547 O O . SER B 1 301 ? -1.577 147.058 12.112 1.00 23.46 301 SER B O 1
ATOM 4550 N N . THR B 1 302 ? -2.972 148.407 10.939 1.00 23.34 302 THR B N 1
ATOM 4551 C CA . THR B 1 302 ? -2.816 149.544 11.881 1.00 23.84 302 THR B CA 1
ATOM 4552 C C . THR B 1 302 ? -3.220 149.218 13.329 1.00 23.68 302 THR B C 1
ATOM 4553 O O . THR B 1 302 ? -2.809 149.903 14.257 1.00 22.89 302 THR B O 1
ATOM 4557 N N . ASP B 1 303 ? -4.004 148.159 13.505 1.00 24.60 303 ASP B N 1
ATOM 4558 C CA . ASP B 1 303 ? -4.416 147.721 14.837 1.00 24.25 303 ASP B CA 1
ATOM 4559 C C . ASP B 1 303 ? -3.267 147.126 15.633 1.00 24.64 303 ASP B C 1
ATOM 4560 O O . ASP B 1 303 ? -3.409 146.925 16.831 1.00 24.44 303 ASP B O 1
ATOM 4565 N N . PHE B 1 304 ? -2.142 146.862 14.961 1.00 24.68 304 PHE B N 1
ATOM 4566 C CA . PHE B 1 304 ? -0.980 146.245 15.608 1.00 25.52 304 PHE B CA 1
ATOM 4567 C C . PHE B 1 304 ? 0.228 147.136 15.727 1.00 25.48 304 PHE B C 1
ATOM 4568 O O . PHE B 1 304 ? 1.270 146.693 16.178 1.00 25.59 304 PHE B O 1
ATOM 4576 N N . ILE B 1 305 ? 0.088 148.399 15.333 1.00 25.92 305 ILE B N 1
ATOM 4577 C CA . ILE B 1 305 ? 1.147 149.362 15.594 1.00 26.04 305 ILE B CA 1
ATOM 4578 C C . ILE B 1 305 ? 1.365 149.467 17.103 1.00 26.62 305 ILE B C 1
ATOM 4579 O O . ILE B 1 305 ? 0.433 149.739 17.873 1.00 26.70 305 ILE B O 1
ATOM 4584 N N . GLY B 1 306 ? 2.598 149.214 17.512 1.00 26.95 306 GLY B N 1
ATOM 4585 C CA . GLY B 1 306 ? 2.973 149.229 18.919 1.00 27.25 306 GLY B CA 1
ATOM 4586 C C . GLY B 1 306 ? 2.808 147.898 19.629 1.00 27.51 306 GLY B C 1
ATOM 4587 O O . GLY B 1 306 ? 3.238 147.758 20.763 1.00 28.08 306 GLY B O 1
ATOM 4588 N N . CYS B 1 307 ? 2.200 146.914 18.966 1.00 28.04 307 CYS B N 1
ATOM 4589 C CA . CYS B 1 307 ? 1.939 145.604 19.592 1.00 28.10 307 CYS B CA 1
ATOM 4590 C C . CYS B 1 307 ? 3.240 144.870 19.881 1.00 27.87 307 CYS B C 1
ATOM 4591 O O . CYS B 1 307 ? 4.137 144.823 19.036 1.00 27.64 307 CYS B O 1
ATOM 4594 N N . LYS B 1 308 ? 3.333 144.297 21.075 1.00 27.55 308 LYS B N 1
ATOM 4595 C CA . LYS B 1 308 ? 4.573 143.675 21.535 1.00 27.71 308 LYS B CA 1
ATOM 4596 C C . LYS B 1 308 ? 4.619 142.166 21.266 1.00 27.35 308 LYS B C 1
ATOM 4597 O O . LYS B 1 308 ? 5.661 141.537 21.471 1.00 27.08 308 LYS B O 1
ATOM 4603 N N . TYR B 1 309 ? 3.509 141.593 20.787 1.00 26.94 309 TYR B N 1
ATOM 4604 C CA . TYR B 1 309 ? 3.474 140.170 20.424 1.00 26.58 309 TYR B CA 1
ATOM 4605 C C . TYR B 1 309 ? 4.408 139.869 19.224 1.00 26.23 309 TYR B C 1
ATOM 4606 O O . TYR B 1 309 ? 4.643 140.734 18.366 1.00 26.50 309 TYR B O 1
ATOM 4615 N N . SER B 1 310 ? 4.958 138.658 19.170 1.00 25.22 310 SER B N 1
ATOM 4616 C CA . SER B 1 310 ? 5.766 138.263 18.009 1.00 24.64 310 SER B CA 1
ATOM 4617 C C . SER B 1 310 ? 4.871 137.890 16.829 1.00 24.61 310 SER B C 1
ATOM 4618 O O . SER B 1 310 ? 5.218 138.122 15.681 1.00 24.08 310 SER B O 1
ATOM 4621 N N . SER B 1 311 ? 3.725 137.300 17.152 1.00 24.41 311 SER B N 1
ATOM 4622 C CA . SER B 1 311 ? 2.835 136.703 16.197 1.00 24.72 311 SER B CA 1
ATOM 4623 C C . SER B 1 311 ? 1.432 136.784 16.800 1.00 24.66 311 SER B C 1
ATOM 4624 O O . SER B 1 311 ? 1.208 136.355 17.943 1.00 24.28 311 SER B O 1
ATOM 4627 N N . ILE B 1 312 ? 0.502 137.369 16.046 1.00 24.25 312 ILE B N 1
ATOM 4628 C CA . ILE B 1 312 ? -0.882 137.467 16.483 1.00 23.77 312 ILE B CA 1
ATOM 4629 C C . ILE B 1 312 ? -1.758 136.755 15.457 1.00 24.19 312 ILE B C 1
ATOM 4630 O O . ILE B 1 312 ? -2.004 137.281 14.372 1.00 23.86 312 ILE B O 1
ATOM 4635 N N . PHE B 1 313 ? -2.201 135.548 15.816 1.00 24.67 313 PHE B N 1
ATOM 4636 C CA . PHE B 1 313 ? -3.067 134.705 14.991 1.00 24.44 313 PHE B CA 1
ATOM 4637 C C . PHE B 1 313 ? -4.412 135.387 14.742 1.00 24.73 313 PHE B C 1
ATOM 4638 O O . PHE B 1 313 ? -5.093 135.828 15.675 1.00 24.88 313 PHE B O 1
ATOM 4646 N N . ASP B 1 314 ? -4.785 135.463 13.473 1.00 24.48 314 ASP B N 1
ATOM 4647 C CA . ASP B 1 314 ? -6.000 136.146 13.033 1.00 24.81 314 ASP B CA 1
ATOM 4648 C C . ASP B 1 314 ? -6.990 135.051 12.680 1.00 24.89 314 ASP B C 1
ATOM 4649 O O . ASP B 1 314 ? -7.035 134.594 11.529 1.00 25.50 314 ASP B O 1
ATOM 4654 N N . LYS B 1 315 ? -7.766 134.607 13.673 1.00 24.79 315 LYS B N 1
ATOM 4655 C CA . LYS B 1 315 ? -8.680 133.471 13.482 1.00 24.60 315 LYS B CA 1
ATOM 4656 C C . LYS B 1 315 ? -9.574 133.624 12.252 1.00 24.31 315 LYS B C 1
ATOM 4657 O O . LYS B 1 315 ? -9.692 132.700 11.445 1.00 23.25 315 LYS B O 1
ATOM 4663 N N . ASN B 1 316 ? -10.188 134.792 12.111 1.00 24.27 316 ASN B N 1
ATOM 4664 C CA . ASN B 1 316 ? -11.211 134.979 11.094 1.00 24.78 316 ASN B CA 1
ATOM 4665 C C . ASN B 1 316 ? -10.725 135.375 9.704 1.00 24.81 316 ASN B C 1
ATOM 4666 O O . ASN B 1 316 ? -11.544 135.534 8.797 1.00 25.57 316 ASN B O 1
ATOM 4671 N N . ALA B 1 317 ? -9.412 135.514 9.541 1.00 24.01 317 ALA B N 1
ATOM 4672 C CA . ALA B 1 317 ? -8.813 135.689 8.210 1.00 23.57 317 ALA B CA 1
ATOM 4673 C C . ALA B 1 317 ? -8.303 134.373 7.613 1.00 23.64 317 ALA B C 1
ATOM 4674 O O . ALA B 1 317 ? -8.156 134.258 6.396 1.00 23.97 317 ALA B O 1
ATOM 4676 N N . CYS B 1 318 ? -8.014 133.404 8.478 1.00 23.62 318 CYS B N 1
ATOM 4677 C CA . CYS B 1 318 ? -7.623 132.050 8.076 1.00 24.32 318 CYS B CA 1
ATOM 4678 C C . CYS B 1 318 ? -8.677 131.398 7.173 1.00 24.88 318 CYS B C 1
ATOM 4679 O O . CYS B 1 318 ? -9.863 131.738 7.243 1.00 24.94 318 CYS B O 1
ATOM 4682 N N . ILE B 1 319 ? -8.242 130.448 6.344 1.00 25.33 319 ILE B N 1
ATOM 4683 C CA . ILE B 1 319 ? -9.172 129.643 5.541 1.00 25.90 319 ILE B CA 1
ATOM 4684 C C . ILE B 1 319 ? -8.620 128.244 5.287 1.00 25.96 319 ILE B C 1
ATOM 4685 O O . ILE B 1 319 ? -7.422 128.076 5.030 1.00 26.80 319 ILE B O 1
ATOM 4690 N N . ALA B 1 320 ? -9.494 127.246 5.349 1.00 25.71 320 ALA B N 1
ATOM 4691 C CA . ALA B 1 320 ? -9.118 125.861 5.066 1.00 25.64 320 ALA B CA 1
ATOM 4692 C C . ALA B 1 320 ? -9.776 125.365 3.783 1.00 25.69 320 ALA B C 1
ATOM 4693 O O . ALA B 1 320 ? -10.946 125.641 3.546 1.00 26.12 320 ALA B O 1
ATOM 4695 N N . LEU B 1 321 ? -9.025 124.649 2.948 1.00 25.57 321 LEU B N 1
ATOM 4696 C CA . LEU B 1 321 ? -9.654 123.911 1.849 1.00 25.25 321 LEU B CA 1
ATOM 4697 C C . LEU B 1 321 ? -10.307 122.644 2.385 1.00 24.95 321 LEU B C 1
ATOM 4698 O O . LEU B 1 321 ? -11.417 122.297 1.994 1.00 24.28 321 LEU B O 1
ATOM 4703 N N . ASN B 1 322 ? -9.605 121.958 3.280 1.00 24.87 322 ASN B N 1
ATOM 4704 C CA . ASN B 1 322 ? -10.105 120.743 3.903 1.00 25.68 322 ASN B CA 1
ATOM 4705 C C . ASN B 1 322 ? -9.398 120.542 5.231 1.00 25.57 322 ASN B C 1
ATOM 4706 O O . ASN B 1 322 ? -8.631 121.411 5.663 1.00 25.86 322 ASN B O 1
ATOM 4711 N N . ASP B 1 323 ? -9.634 119.391 5.859 1.00 26.23 323 ASP B N 1
ATOM 4712 C CA . ASP B 1 323 ? -9.120 119.123 7.203 1.00 26.24 323 ASP B CA 1
ATOM 4713 C C . ASP B 1 323 ? -7.602 119.132 7.314 1.00 26.09 323 ASP B C 1
ATOM 4714 O O . ASP B 1 323 ? -7.071 119.170 8.419 1.00 26.65 323 ASP B O 1
ATOM 4719 N N . SER B 1 324 ? -6.900 119.095 6.186 1.00 25.23 324 SER B N 1
ATOM 4720 C CA . SER B 1 324 ? -5.446 118.916 6.229 1.00 25.48 324 SER B CA 1
ATOM 4721 C C . SER B 1 324 ? -4.635 119.992 5.496 1.00 24.76 324 SER B C 1
ATOM 4722 O O . SER B 1 324 ? -3.422 120.070 5.667 1.00 25.75 324 SER B O 1
ATOM 4725 N N . PHE B 1 325 ? -5.306 120.818 4.706 1.00 24.18 325 PHE B N 1
ATOM 4726 C CA . PHE B 1 325 ? -4.640 121.802 3.874 1.00 23.71 325 PHE B CA 1
ATOM 4727 C C . PHE B 1 325 ? -5.170 123.173 4.282 1.00 23.21 325 PHE B C 1
ATOM 4728 O O . PHE B 1 325 ? -6.333 123.482 4.040 1.00 23.18 325 PHE B O 1
ATOM 4736 N N . VAL B 1 326 ? -4.333 123.982 4.927 1.00 22.75 326 VAL B N 1
ATOM 4737 C CA . VAL B 1 326 ? -4.837 125.241 5.516 1.00 22.78 326 VAL B CA 1
ATOM 4738 C C . VAL B 1 326 ? -4.012 126.512 5.193 1.00 23.25 326 VAL B C 1
ATOM 4739 O O . VAL B 1 326 ? -2.828 126.436 4.912 1.00 22.99 326 VAL B O 1
ATOM 4743 N N . LYS B 1 327 ? -4.662 127.669 5.255 1.00 22.96 327 LYS B N 1
ATOM 4744 C CA . LYS B 1 327 ? -3.993 128.954 5.078 1.00 23.76 327 LYS B CA 1
ATOM 4745 C C . LYS B 1 327 ? -4.197 129.760 6.355 1.00 23.35 327 LYS B C 1
ATOM 4746 O O . LYS B 1 327 ? -5.310 130.159 6.662 1.00 22.29 327 LYS B O 1
ATOM 4752 N N . LEU B 1 328 ? -3.116 129.921 7.114 1.00 23.59 328 LEU B N 1
ATOM 4753 C CA . LEU B 1 328 ? -3.122 130.623 8.402 1.00 24.28 328 LEU B CA 1
ATOM 4754 C C . LEU B 1 328 ? -2.539 132.044 8.302 1.00 24.51 328 LEU B C 1
ATOM 4755 O O . LEU B 1 328 ? -1.539 132.277 7.605 1.00 24.68 328 LEU B O 1
ATOM 4760 N N . ILE B 1 329 ? -3.186 132.974 9.000 1.00 24.88 329 ILE B N 1
ATOM 4761 C CA . ILE B 1 329 ? -2.827 134.391 8.975 1.00 25.06 329 ILE B CA 1
ATOM 4762 C C . ILE B 1 329 ? -2.337 134.868 10.347 1.00 25.20 329 ILE B C 1
ATOM 4763 O O . ILE B 1 329 ? -3.020 134.703 11.357 1.00 25.29 329 ILE B O 1
ATOM 4768 N N . SER B 1 330 ? -1.151 135.466 10.378 1.00 25.30 330 SER B N 1
ATOM 4769 C CA . SER B 1 330 ? -0.624 136.012 11.638 1.00 25.33 330 SER B CA 1
ATOM 4770 C C . SER B 1 330 ? 0.103 137.343 11.472 1.00 24.83 330 SER B C 1
ATOM 4771 O O . SER B 1 330 ? 0.993 137.482 10.642 1.00 25.56 330 SER B O 1
ATOM 4774 N N . TRP B 1 331 ? -0.304 138.326 12.268 1.00 25.43 331 TRP B N 1
ATOM 4775 C CA . TRP B 1 331 ? 0.207 139.689 12.160 1.00 25.61 331 TRP B CA 1
ATOM 4776 C C . TRP B 1 331 ? 1.474 139.839 12.974 1.00 25.80 331 TRP B C 1
ATOM 4777 O O . TRP B 1 331 ? 1.735 139.035 13.857 1.00 25.86 331 TRP B O 1
ATOM 4788 N N . TYR B 1 332 ? 2.253 140.871 12.657 1.00 25.40 332 TYR B N 1
ATOM 4789 C CA . TYR B 1 332 ? 3.400 141.274 13.470 1.00 24.87 332 TYR B CA 1
ATOM 4790 C C . TYR B 1 332 ? 3.747 142.712 13.182 1.00 24.87 332 TYR B C 1
ATOM 4791 O O . TYR B 1 332 ? 3.725 143.136 12.021 1.00 24.64 332 TYR B O 1
ATOM 4800 N N . ASP B 1 333 ? 4.028 143.469 14.237 1.00 24.26 333 ASP B N 1
ATOM 4801 C CA . ASP B 1 333 ? 4.615 144.791 14.057 1.00 25.01 333 ASP B CA 1
ATOM 4802 C C . ASP B 1 333 ? 6.100 144.550 13.831 1.00 25.15 333 ASP B C 1
ATOM 4803 O O . ASP B 1 333 ? 6.848 144.334 14.785 1.00 25.10 333 ASP B O 1
ATOM 4808 N N . ASN B 1 334 ? 6.507 144.564 12.563 1.00 25.25 334 ASN B N 1
ATOM 4809 C CA . ASN B 1 334 ? 7.904 144.312 12.202 1.00 26.09 334 ASN B CA 1
ATOM 4810 C C . ASN B 1 334 ? 8.938 145.167 12.932 1.00 25.75 334 ASN B C 1
ATOM 4811 O O . ASN B 1 334 ? 10.058 144.713 13.125 1.00 26.11 334 ASN B O 1
ATOM 4816 N N . GLU B 1 335 ? 8.560 146.391 13.317 1.00 25.56 335 GLU B N 1
ATOM 4817 C CA . GLU B 1 335 ? 9.417 147.266 14.094 1.00 25.35 335 GLU B CA 1
ATOM 4818 C C . GLU B 1 335 ? 9.315 147.000 15.597 1.00 26.08 335 GLU B C 1
ATOM 4819 O O . GLU B 1 335 ? 10.321 146.673 16.219 1.00 25.99 335 GLU B O 1
ATOM 4825 N N . SER B 1 336 ? 8.113 147.130 16.169 1.00 25.81 336 SER B N 1
ATOM 4826 C CA . SER B 1 336 ? 7.938 147.104 17.644 1.00 26.45 336 SER B CA 1
ATOM 4827 C C . SER B 1 336 ? 8.035 145.740 18.304 1.00 26.02 336 SER B C 1
ATOM 4828 O O . SER B 1 336 ? 8.610 145.619 19.385 1.00 26.13 336 SER B O 1
ATOM 4831 N N . GLY B 1 337 ? 7.440 144.726 17.675 1.00 26.16 337 GLY B N 1
ATOM 4832 C CA . GLY B 1 337 ? 7.468 143.365 18.205 1.00 26.31 337 GLY B CA 1
ATOM 4833 C C . GLY B 1 337 ? 8.878 142.833 18.211 1.00 26.94 337 GLY B C 1
ATOM 4834 O O . GLY B 1 337 ? 9.346 142.278 19.215 1.00 26.58 337 GLY B O 1
ATOM 4835 N N . TYR B 1 338 ? 9.568 143.051 17.094 1.00 27.26 338 TYR B N 1
ATOM 4836 C CA . TYR B 1 338 ? 10.927 142.568 16.909 1.00 27.43 338 TYR B CA 1
ATOM 4837 C C . TYR B 1 338 ? 11.909 143.213 17.888 1.00 27.30 338 TYR B C 1
ATOM 4838 O O . TYR B 1 338 ? 12.742 142.532 18.494 1.00 27.64 338 TYR B O 1
ATOM 4847 N N . SER B 1 339 ? 11.797 144.529 18.044 1.00 27.12 339 SER B N 1
ATOM 4848 C CA . SER B 1 339 ? 12.658 145.278 18.939 1.00 26.80 339 SER B CA 1
ATOM 4849 C C . SER B 1 339 ? 12.473 144.848 20.396 1.00 27.00 339 SER B C 1
ATOM 4850 O O . SER B 1 339 ? 13.450 144.720 21.123 1.00 26.59 339 SER B O 1
ATOM 4853 N N . ASN B 1 340 ? 11.225 144.602 20.798 1.00 26.92 340 ASN B N 1
ATOM 4854 C CA . ASN B 1 340 ? 10.918 144.037 22.123 1.00 27.60 340 ASN B CA 1
ATOM 4855 C C . ASN B 1 340 ? 11.476 142.644 22.351 1.00 27.62 340 ASN B C 1
ATOM 4856 O O . ASN B 1 340 ? 11.904 142.326 23.463 1.00 27.25 340 ASN B O 1
ATOM 4861 N N . ARG B 1 341 ? 11.460 141.822 21.301 1.00 27.19 341 ARG B N 1
ATOM 4862 C CA . ARG B 1 341 ? 12.090 140.501 21.359 1.00 27.54 341 ARG B CA 1
ATOM 4863 C C . ARG B 1 341 ? 13.604 140.587 21.493 1.00 27.18 341 ARG B C 1
ATOM 4864 O O . ARG B 1 341 ? 14.212 139.769 22.200 1.00 26.66 341 ARG B O 1
ATOM 4872 N N . LEU B 1 342 ? 14.217 141.561 20.813 1.00 26.62 342 LEU B N 1
ATOM 4873 C CA . LEU B 1 342 ? 15.669 141.751 20.938 1.00 26.22 342 LEU B CA 1
ATOM 4874 C C . LEU B 1 342 ? 16.051 142.091 22.373 1.00 25.65 342 LEU B C 1
ATOM 4875 O O . LEU B 1 342 ? 17.001 141.534 22.920 1.00 26.22 342 LEU B O 1
ATOM 4880 N N . VAL B 1 343 ? 15.311 143.015 22.976 1.00 25.58 343 VAL B N 1
ATOM 4881 C CA . VAL B 1 343 ? 15.476 143.356 24.394 1.00 25.00 343 VAL B CA 1
ATOM 4882 C C . VAL B 1 343 ? 15.242 142.153 25.323 1.00 24.49 343 VAL B C 1
ATOM 4883 O O . VAL B 1 343 ? 16.043 141.903 26.237 1.00 23.70 343 VAL B O 1
ATOM 4887 N N . ASP B 1 344 ? 14.146 141.428 25.094 1.00 24.28 344 ASP B N 1
ATOM 4888 C CA . ASP B 1 344 ? 13.888 140.140 25.781 1.00 24.23 344 ASP B CA 1
ATOM 4889 C C . ASP B 1 344 ? 15.087 139.207 25.673 1.00 23.98 344 ASP B C 1
ATOM 4890 O O . ASP B 1 344 ? 15.552 138.647 26.689 1.00 24.19 344 ASP B O 1
ATOM 4895 N N . LEU B 1 345 ? 15.616 139.060 24.453 1.00 23.15 345 LEU B N 1
ATOM 4896 C CA . LEU B 1 345 ? 16.772 138.187 24.232 1.00 22.36 345 LEU B CA 1
ATOM 4897 C C . LEU B 1 345 ? 17.988 138.678 25.005 1.00 22.01 345 LEU B C 1
ATOM 4898 O O . LEU B 1 345 ? 18.702 137.873 25.599 1.00 21.67 345 LEU B O 1
ATOM 4903 N N . ALA B 1 346 ? 18.216 139.997 24.993 1.00 22.18 346 ALA B N 1
ATOM 4904 C CA . ALA B 1 346 ? 19.323 140.622 25.726 1.00 21.97 346 ALA B CA 1
ATOM 4905 C C . ALA B 1 346 ? 19.211 140.424 27.234 1.00 22.01 346 ALA B C 1
ATOM 4906 O O . ALA B 1 346 ? 20.216 140.206 27.928 1.00 21.71 346 ALA B O 1
ATOM 4908 N N . VAL B 1 347 ? 17.985 140.515 27.738 1.00 21.60 347 VAL B N 1
ATOM 4909 C CA . VAL B 1 347 ? 17.711 140.298 29.150 1.00 22.39 347 VAL B CA 1
ATOM 4910 C C . VAL B 1 347 ? 17.907 138.822 29.499 1.00 22.58 347 VAL B C 1
ATOM 4911 O O . VAL B 1 347 ? 18.487 138.496 30.545 1.00 21.76 347 VAL B O 1
ATOM 4915 N N . TYR B 1 348 ? 17.462 137.941 28.607 1.00 22.50 348 TYR B N 1
ATOM 4916 C CA . TYR B 1 348 ? 17.700 136.507 28.793 1.00 23.14 348 TYR B CA 1
ATOM 4917 C C . TYR B 1 348 ? 19.194 136.187 28.785 1.00 23.24 348 TYR B C 1
ATOM 4918 O O . TYR B 1 348 ? 19.703 135.509 29.689 1.00 23.48 348 TYR B O 1
ATOM 4927 N N . VAL B 1 349 ? 19.892 136.692 27.771 1.00 23.50 349 VAL B N 1
ATOM 4928 C CA . VAL B 1 349 ? 21.333 136.476 27.632 1.00 23.93 349 VAL B CA 1
ATOM 4929 C C . VAL B 1 349 ? 22.084 136.939 28.883 1.00 23.95 349 VAL B C 1
ATOM 4930 O O . VAL B 1 349 ? 22.985 136.253 29.357 1.00 24.21 349 VAL B O 1
ATOM 4934 N N . ALA B 1 350 ? 21.689 138.086 29.424 1.00 24.35 350 ALA B N 1
ATOM 4935 C CA . ALA B 1 350 ? 22.258 138.602 30.672 1.00 24.44 350 ALA B CA 1
ATOM 4936 C C . ALA B 1 350 ? 22.008 137.684 31.876 1.00 24.71 350 ALA B C 1
ATOM 4937 O O . ALA B 1 350 ? 22.902 137.476 32.706 1.00 24.03 350 ALA B O 1
ATOM 4939 N N . SER B 1 351 ? 20.800 137.131 31.957 1.00 24.91 351 SER B N 1
ATOM 4940 C CA . SER B 1 351 ? 20.410 136.226 33.049 1.00 25.99 351 SER B CA 1
ATOM 4941 C C . SER B 1 351 ? 21.208 134.923 33.053 1.00 26.22 351 SER B C 1
ATOM 4942 O O . SER B 1 351 ? 21.294 134.240 34.076 1.00 26.24 351 SER B O 1
ATOM 4945 N N . ARG B 1 352 ? 21.782 134.586 31.903 1.00 26.49 352 ARG B N 1
ATOM 4946 C CA . ARG B 1 352 ? 22.560 133.356 31.758 1.00 27.32 352 ARG B CA 1
ATOM 4947 C C . ARG B 1 352 ? 24.020 133.522 32.159 1.00 27.74 352 ARG B C 1
ATOM 4948 O O . ARG B 1 352 ? 24.731 132.533 32.333 1.00 28.25 352 ARG B O 1
ATOM 4956 N N . GLY B 1 353 ? 24.459 134.771 32.301 1.00 28.53 353 GLY B N 1
ATOM 4957 C CA . GLY B 1 353 ? 25.799 135.074 32.808 1.00 29.31 353 GLY B CA 1
ATOM 4958 C C . GLY B 1 353 ? 26.785 135.522 31.742 1.00 30.11 353 GLY B C 1
ATOM 4959 O O . GLY B 1 353 ? 26.846 134.954 30.645 1.00 30.11 353 GLY B O 1
ATOM 4960 N N . LEU B 1 354 ? 27.567 136.543 32.082 1.00 30.86 354 LEU B N 1
ATOM 4961 C CA . LEU B 1 354 ? 28.592 137.097 31.194 1.00 31.39 354 LEU B CA 1
ATOM 4962 C C . LEU B 1 354 ? 29.692 137.808 31.983 1.00 31.92 354 LEU B C 1
ATOM 4963 O O . LEU B 1 354 ? 30.729 138.181 31.427 1.00 32.31 354 LEU B O 1
#

Radius of gyration: 28.38 Å; Cα contacts (8 Å, |Δi|>4): 1607; chains: 2; bounding box: 64×90×44 Å

Secondary structure (DSSP, 8-state):
-EEEEE--SHHHHHHHHHHHT-SS-EEEEEE-TTS-HHHHHHHHH--TTT-S-SS-EEE---EEETTEEEEEE--S-GGG--HHHHT--EEEE-SSS--SHHHHGGGGTTT-SEEEESS--SS-PPB--TTTTGGG--TTT-SEEE---HHHHHHHHHHHHHHHHT-EEEEEEEEEEE--TTS-SSS-------GGGS-TTS--EEEE--HHHHHHHHSGGGTTTEEEEEEEES-SS-EEEEEEEEESS---HHHHHHHHHHHHHTTTTTTEEEE-S---GGGGTT---SEEEEGGG-EEEETTEEEEEEEE-TTHHHHHHHHHHHHHHHHT--/-EEEEE--SHHHHHHHHHHHT-SS-EEEEEE-TTS-HHHHHHHHH--TTT-S-SS-EEE---EEETTEEEEEE--SSGGGS-HHHHT--EEEE-SSS--SHHHHGGGGGGT-SEEEESS--SSSPPB--TTTTGGG--TTT-SEEE---HHHHHHHHHHHHHHHHT-EEEEEEEEEEE--TTSBSSS------GGGSBTTT--EEEE--HHHHHHHHSGGGTTTEEEEEEEES-SS-EEEEEEEEESS---HHHHHHHHHHHHTTTTTTTEEEE-S---GGGGTT---SEEEETTT-EEEETTEEEEEEEE-TTHHHHHHHHHHHHHHHHT--

Organism: Cryptosporidium parvum (strain Iowa II) (NCBI:txid353152)

Solvent-accessible surface area: 29012 Å² total; per-residue (Å²): 56,23,0,0,0,2,5,0,27,66,35,0,21,9,0,0,34,3,3,56,115,59,164,84,12,67,4,29,0,0,2,13,39,157,22,78,20,100,113,0,13,119,38,0,94,109,17,126,29,40,34,113,17,140,45,89,27,99,60,72,69,49,0,25,2,72,64,60,77,2,71,20,39,78,26,151,65,5,15,115,0,51,0,39,83,16,39,2,73,1,0,0,3,14,49,52,96,40,10,21,88,129,86,0,26,67,0,54,146,15,33,4,96,10,0,0,0,18,20,55,23,172,54,53,13,26,23,8,0,24,26,24,10,10,99,117,2,52,32,97,123,73,72,5,3,0,0,0,20,24,7,0,2,0,0,0,0,0,0,39,10,0,27,100,122,16,17,4,70,118,7,113,4,33,1,52,21,1,48,60,97,80,17,61,119,104,89,32,127,32,221,68,86,211,142,5,0,123,27,6,52,118,41,133,5,49,11,110,38,51,2,1,123,12,0,2,81,4,20,85,26,1,45,82,66,12,73,20,73,8,45,36,30,54,60,81,2,4,1,20,0,30,0,32,0,82,5,72,131,89,1,52,32,82,94,0,22,84,8,0,77,125,10,8,90,34,116,5,160,33,18,1,3,69,22,47,93,140,30,92,27,90,86,14,65,34,27,91,89,4,0,5,0,6,49,100,44,11,109,49,139,69,87,19,78,3,68,0,22,0,29,4,1,9,14,15,2,10,1,8,12,0,0,30,0,0,35,42,0,36,89,90,37,128,51,27,0,0,0,2,7,0,25,66,36,0,22,12,0,0,26,2,3,51,116,69,155,77,4,75,8,28,0,0,2,13,48,162,24,72,17,101,113,0,15,118,41,0,96,103,18,126,30,34,36,110,18,142,45,77,26,94,63,87,87,38,0,30,0,72,66,52,100,0,81,19,42,122,24,151,60,5,34,130,1,51,0,39,80,16,40,2,60,0,0,0,2,17,49,54,95,37,19,20,90,134,88,0,23,66,0,53,168,18,40,5,110,11,0,0,0,18,22,57,21,183,56,50,10,29,26,10,0,23,23,24,8,12,101,117,2,51,36,91,132,72,70,7,3,0,0,0,19,28,6,0,3,0,0,0,0,0,0,38,11,0,26,102,127,12,13,3,72,110,7,112,3,33,0,51,21,1,51,59,90,134,16,59,119,104,88,34,129,33,153,99,229,141,7,0,125,30,6,52,119,39,136,5,55,12,109,41,51,1,1,115,8,0,3,100,2,23,87,29,1,52,79,68,8,55,19,74,9,45,46,28,54,59,78,3,4,2,19,0,30,0,36,0,77,6,63,109,84,2,54,34,81,94,0,21,78,9,0,66,126,10,9,95,39,113,4,161,34,20,0,2,68,23,48,99,141,31,88,27,93,83,15,62,31,28,109,90,4,0,5,0,6,46,97,46,10,107,47,142,67,83,15,84,2,67,0,23,0,30,4,1,10,13,10,2,9,0,15,12,0,0,32,0,0,33,44,0,29,85,90,37,73

Nearest PDB structures (foldseek):
  3cps-assembly1_A  TM=1.003E+00  e=2.518E-80  Cryptosporidium parvum Iowa II
  5c7i-assembly1_O  TM=9.887E-01  e=1.489E-59  Mus musculus
  2vyv-assembly1_D  TM=9.896E-01  e=2.198E-58  Rattus norvegicus
  6px2-assembly2_G  TM=9.883E-01  e=1.418E-58  Acropora millepora
  3h9e-assembly1_P  TM=9.872E-01  e=3.200E-58  Homo sapiens

CATH classification: 3.40.50.720 (+1 more: 3.30.360.10)

Sequence (667 aa):
GTLGINGFGRIGRLVLRACMERNDITVVAINDPFMDDVEYMAYLLKYDSVHGNFNGTVEVSGDLCINGKVVKVFQAKDPAEIPWGASGAQIVCESTGVFTTEEKASLHLKGGAKKVIISAPPKDNVPMYVMGVNNTEYDPSKFNVISNASCTTNCLAPLAKIINDKFGIVEGLMTTVHSLTANQLTVDGPSKGDWRAGRCAGNNIIPASTGAAKAVGKVIPALNGKLTGMAIRVPTPDVSVVDLTCKLAKPASIEEIYQAVKEASNGPMKGIMGYTSDDVVSTDFIGCKYSSIFDKNACIALNDSFVKLISWYDNESGYSNRLVDLAVYVASRGLGTLGINGFGRIGRLVLRACMERNDITVVAINDPFMDVEYMAYLLKYDSVHGNFNGTVEVSKDLCINGKVVKVFQAKDPAEIPWGASGAQIVCESTGVFTTEEKASLHLKGGAKKVIISAPPKDNVPMYVMGVNNTEYDPSKFNVISNASCTTNCLAPLAKIINDKFGIVEGLMTTVHSLTANQLTVDGPSKDWRAGRCAGNNIIPAS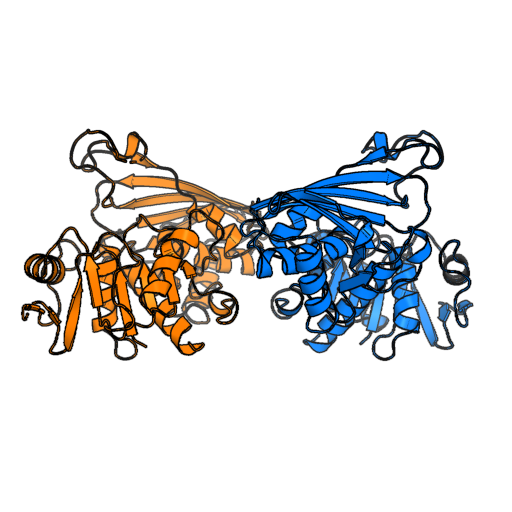TGAAKAVGKVIPALNGKLTGMAIRVPTPDVSVVDLTCKLAKPASIEEIYQAVKEASNGPMKGIMGYTSDDVVSTDFIGCKYSSIFDKNACIALNDSFVKLISWYDNESGYSNRLVDLAVYVASRGL

Foldseek 3Di:
DEEEEEACPLLVLLLQLLCVVPDQYYYQEYEAQVADLVRSQVCNQQDPQQGGRDFDWDDDVAIQTNNRGHHYYNDPALLPDLCVVSVHAEYEAPNVPQQECVRQVSVCNSPHQAYEDAEHHPDPAAEDAPLQQLVVDDSVPDRYHYPHALLLLAVLVLCVLQCVPWRFQAKEKEKAFEQDPQADCDADAGVHLNQRPHRQQPDWGKAADANFCSSCRSPVVCHPRYGYTYIYHHHHWKMKMKMKTFTNHFDDLVRSQVSLVVCCVPSCPQAGAEDQDPDDGSVCRQRQYSWYWHSVVKDDPGRTIIITMIMTGRSNNSSSRSSVSVSVSVVNPD/DEEEEEACDLLNLLLQLLPVVDDLYYYAEYEAQVAQLVRSLVCNQQDPQQGGRPFDWDDPCWIQTNNHTHHYYNDPQLLPDQCVVSVHAEYEADNVPQQECVRQVSVVNNPHQAYEDLEHHPDPAAEEAPLQALVVDDSVPDRYHYPHALLLLAVLVLCVLQCVPFRFQAKEKEKEFEQDDQADCDQDDGCQNQRNHRQQPDWGWFADANFCVSCRSPVVCNPRYGYTYIYHHHHWKMKMKMKTFTNHFDDLVRSVVSLVVSCVPSCPQAGAEDQDPDDRSVCRQRQYSWYWHSPVKDDPGRTIIITMIMTGRRNNSSNRVSVSVSVSVVNDD

InterPro domains:
  IPR006424 Glyceraldehyde-3-phosphate dehydrogenase, type I [TIGR01534] (5-329)
  IPR020828 Glyceraldehyde 3-phosphate dehydrogenase, NAD(P) binding domain [PF00044] (4-103)
  IPR020828 Glyceraldehyde 3-phosphate dehydrogenase, NAD(P) binding domain [SM00846] (3-153)
  IPR020829 Glyceraldehyde 3-phosphate dehydrogenase, catalytic domain [PF02800] (158-317)
  IPR020830 Glyceraldehyde 3-phosphate dehydrogenase, active site [PS00071] (151-158)
  IPR020831 Glyceraldehyde/Erythrose phosphate dehydrogenase family [PIRSF000149] (1-336)
  IPR020831 Glyceraldehyde/Erythrose phosphate dehydrogenase family [PR00078] (110-123)
  IPR020831 Glyceraldehyde/Erythrose phosphate dehydrogenase family [PR00078] (147-165)
  IPR020831 Glyceraldehyde/Erythrose phosphate dehydrogenase family [PR00078] (174-190)
  IPR020831 Glyceraldehyde/Erythrose phosphate dehydrogenase family [PR00078] (233-250)
  IPR020831 Glyceraldehyde/Erythrose phosphate dehydrogenase family [PR00078] (273-288)
  IPR020831 Glyceraldehyde/Erythrose phosphate dehydrogenase family [PTHR10836] (3-335)
  IPR036291 NAD(P)-binding domain superfamily [SSF51735] (5-169)